Protein AF-0000000067923344 (afdb_homodimer)

Sequence (714 aa):
MVTLAVDYFRDLETPRLARLAPNLVAAAFPLMKLMPARYILDRAASNGELKPGSHIVETTSGTFGMAVALLAAARGYRLTLVTASTLIDAKYKARLERIGATVIALDDPRGDGNQPGRLERLQEILAKEPDGFWTRQYDSPGNWLAYARLAELFIRAMGKVDCLVGCIGTGGSLCGTASFLRTVFPHLTVFAVDTHCSILFGQPVGKRMLRGLGNSVLPKNVRHELVDEIHWVGAYPAYLSAHRLLREHGIFMGPTSGAAALVARWVAETLPDAQVAVIMPDEGHRHAETVYNDDWLATLPGWPCKEPSEPRTLTTIAPAAETQWTRFLWMRRSLDDVLKTQAATVVPSAIGAAENLMVTLAVDYFRDLETPRLARLAPNLVAAAFPLMKLMPARYILDRAASNGELKPGSHIVETTSGTFGMAVALLAAARGYRLTLVTASTLIDAKYKARLERIGATVIALDDPRGDGNQPGRLERLQEILAKEPDGFWTRQYDSPGNWLAYARLAELFIRAMGKVDCLVGCIGTGGSLCGTASFLRTVFPHLTVFAVDTHCSILFGQPVGKRMLRGLGNSVLPKNVRHELVDEIHWVGAYPAYLSAHRLLREHGIFMGPTSGAAALVARWVAETLPDAQVAVIMPDEGHRHAETVYNDDWLATLPGWPCKEPSEPRTLTTIAPAAETQWTRFLWMRRSLDDVLKTQAATVVPSAIGAAENL

Secondary structure (DSSP, 8-state):
-------HHHHHHSPEEEEEETTEEEEE-S-TTHHHHHHHHHHHHHTTSS-TT-EEEEE-SSHHHHHHHHHHHHHT-EEEEEEETTT--HHHHHHHHHHT-EEEEE--TTSS--HHHHHHHHHHHHHH-TT-EE--TTT-HHHHHTTHHHHHHHHHHHS--SEEEEE-SSSHHHHHHHHHHHHH-TT-EEEEEE-TT-GGGTPPP---SS-SS--SS--TT--GGG-SEEEEE-HHHHHHHHHHHHHHH---B-HHHHHHHHHHHHHHHH-TTS-EEEEE--BGGGGTTTTT-HHHHHTSTTPSPPPPSSPEEPSS-----TT-EEEEE-TT--HHHHHHHHHHHHS----------/-------HHHHHHSPEEEEEETTEEEEE-S-TTHHHHHHHHHHHHHTTSS-TT-EEEEE--SHHHHHHHHHHHHHT-EEEEEEETTT--HHHHHHHHHHT-EEEEE--TTSS--HHHHHHHHHHHHHH-TT-EE--TTT-HHHHHTTHHHHHHHHHHHS--SEEEEE-SSSHHHHHHHHHHHHH-TT-EEEEEE-TT-GGGTPPP---SS-SS--SS--TT--GGG-SEEEEE-HHHHHHHHHHHHHHH---B-HHHHHHHHHHHHHHHH-TTS-EEEEE--BGGGGTTTTT-HHHHHTSTTPSPPPPSSPEEPSS-----TT-EEEEE-TT--HHHHHHHHHHHHS----------

Radius of gyration: 28.17 Å; Cα contacts (8 Å, |Δi|>4): 1544; chains: 2; bounding box: 71×140×77 Å

pLDDT: mean 91.97, std 12.21, range [21.39, 98.94]

Nearest PDB structures (foldseek):
  5d86-assembly1_A-2  TM=8.889E-01  e=3.027E-25  Staphylococcus aureus subsp. aureus str. Newman
  5mms-assembly2_A  TM=8.776E-01  e=2.089E-21  Homo sapiens
  6ahi-assembly1_B  TM=8.866E-01  e=1.394E-20  Helicobacter pylori 26695
  5b1h-assembly2_B  TM=8.748E-01  e=6.520E-20  Lactiplantibacillus plantarum WCFS1
  5b1i-assembly4_H  TM=8.620E-01  e=5.855E-19  Lactiplantibacillus plantarum WCFS1

Structure (mmCIF, N/CA/C/O backbone):
data_AF-0000000067923344-model_v1
#
loop_
_entity.id
_entity.type
_entity.pdbx_description
1 polymer "Pyridoxal-5'-phosphate-dependent protein beta subunit"
#
loop_
_atom_site.group_PDB
_atom_site.id
_atom_site.type_symbol
_atom_site.label_atom_id
_atom_site.label_alt_id
_atom_site.label_comp_id
_atom_site.label_asym_id
_atom_site.label_entity_id
_atom_site.label_seq_id
_atom_site.pdbx_PDB_ins_code
_atom_site.Cartn_x
_atom_site.Cartn_y
_atom_site.Cartn_z
_atom_site.occupancy
_atom_site.B_iso_or_equiv
_atom_site.auth_seq_id
_atom_site.auth_comp_id
_atom_site.auth_asym_id
_atom_site.auth_atom_id
_atom_site.pdbx_PDB_model_num
ATOM 1 N N . MET A 1 1 ? 7.984 -2.975 29.391 1 39.62 1 MET A N 1
ATOM 2 C CA . MET A 1 1 ? 7.023 -2.4 28.453 1 39.62 1 MET A CA 1
ATOM 3 C C . MET A 1 1 ? 7.27 -2.916 27.047 1 39.62 1 MET A C 1
ATOM 5 O O . MET A 1 1 ? 8.398 -2.898 26.562 1 39.62 1 MET A O 1
ATOM 9 N N . VAL A 1 2 ? 6.598 -3.867 26.578 1 51.72 2 VAL A N 1
ATOM 10 C CA . VAL A 1 2 ? 6.828 -4.539 25.297 1 51.72 2 VAL A CA 1
ATOM 11 C C . VAL A 1 2 ? 6.934 -3.506 24.188 1 51.72 2 VAL A C 1
ATOM 13 O O . VAL A 1 2 ? 5.996 -2.736 23.953 1 51.72 2 VAL A O 1
ATOM 16 N N . THR A 1 3 ? 8.102 -3.068 23.781 1 74.88 3 THR A N 1
ATOM 17 C CA . THR A 1 3 ? 8.43 -2.016 22.812 1 74.88 3 THR A CA 1
ATOM 18 C C . THR A 1 3 ? 8.133 -2.471 21.391 1 74.88 3 THR A C 1
ATOM 20 O O . THR A 1 3 ? 8.531 -3.564 20.984 1 74.88 3 THR A O 1
ATOM 23 N N . LEU A 1 4 ? 7.152 -1.901 20.797 1 84.25 4 LEU A N 1
ATOM 24 C CA . LEU A 1 4 ? 6.863 -2.109 19.375 1 84.25 4 LEU A CA 1
ATOM 25 C C . LEU A 1 4 ? 8.078 -1.772 18.516 1 84.25 4 LEU A C 1
ATOM 27 O O . LEU A 1 4 ? 8.633 -0.68 18.625 1 84.25 4 LEU A O 1
ATOM 31 N N . ALA A 1 5 ? 8.586 -2.77 17.828 1 89.31 5 ALA A N 1
ATOM 32 C CA . ALA A 1 5 ? 9.75 -2.562 16.969 1 89.31 5 ALA A CA 1
ATOM 33 C C . ALA A 1 5 ? 9.422 -1.616 15.82 1 89.31 5 ALA A C 1
ATOM 35 O O . ALA A 1 5 ? 8.344 -1.709 15.219 1 89.31 5 ALA A O 1
ATOM 36 N N . VAL A 1 6 ? 10.281 -0.644 15.609 1 95.56 6 VAL A N 1
ATOM 37 C CA . VAL A 1 6 ? 10.141 0.268 14.477 1 95.56 6 VAL A CA 1
ATOM 38 C C . VAL A 1 6 ? 10.992 -0.221 13.305 1 95.56 6 VAL A C 1
ATOM 40 O O . VAL A 1 6 ? 12.203 0.038 13.258 1 95.56 6 VAL A O 1
ATOM 43 N N . ASP A 1 7 ? 10.406 -0.988 12.453 1 96.19 7 ASP A N 1
ATOM 44 C CA . ASP A 1 7 ? 11.031 -1.556 11.266 1 96.19 7 ASP A CA 1
ATOM 45 C C . ASP A 1 7 ? 10.102 -1.46 10.055 1 96.19 7 ASP A C 1
ATOM 47 O O . ASP A 1 7 ? 9.336 -2.387 9.781 1 96.19 7 ASP A O 1
ATOM 51 N N . TYR A 1 8 ? 10.25 -0.404 9.336 1 97.56 8 TYR A N 1
ATOM 52 C CA . TYR A 1 8 ? 9.367 -0.083 8.219 1 97.56 8 TYR A CA 1
ATOM 53 C C . TYR A 1 8 ? 9.336 -1.226 7.207 1 97.56 8 TYR A C 1
ATOM 55 O O . TYR A 1 8 ? 8.266 -1.587 6.711 1 97.56 8 TYR A O 1
ATOM 63 N N . PHE A 1 9 ? 10.43 -1.771 6.871 1 97.5 9 PHE A N 1
ATOM 64 C CA . PHE A 1 9 ? 10.516 -2.768 5.809 1 97.5 9 PHE A CA 1
ATOM 65 C C . PHE A 1 9 ? 9.969 -4.109 6.285 1 97.5 9 PHE A C 1
ATOM 67 O O . PHE A 1 9 ? 9.391 -4.863 5.504 1 97.5 9 PHE A O 1
ATOM 74 N N . ARG A 1 10 ? 10.156 -4.398 7.562 1 95.62 10 ARG A N 1
ATOM 75 C CA . ARG A 1 10 ? 9.5 -5.582 8.094 1 95.62 10 ARG A CA 1
ATOM 76 C C . ARG A 1 10 ? 7.98 -5.465 7.988 1 95.62 10 ARG A C 1
ATOM 78 O O . ARG A 1 10 ? 7.301 -6.43 7.645 1 95.62 10 ARG A O 1
ATOM 85 N N . ASP A 1 11 ? 7.492 -4.281 8.297 1 95.44 11 ASP A N 1
ATOM 86 C CA . ASP A 1 11 ? 6.059 -4.043 8.172 1 95.44 11 ASP A CA 1
ATOM 87 C C . ASP A 1 11 ? 5.609 -4.141 6.711 1 95.44 11 ASP A C 1
ATOM 89 O O . ASP A 1 11 ? 4.555 -4.703 6.418 1 95.44 11 ASP A O 1
ATOM 93 N N . LEU A 1 12 ? 6.43 -3.646 5.836 1 96.19 12 LEU A N 1
ATOM 94 C CA . LEU A 1 12 ? 6.09 -3.592 4.418 1 96.19 12 LEU A CA 1
ATOM 95 C C . LEU A 1 12 ? 6.113 -4.988 3.799 1 96.19 12 LEU A C 1
ATOM 97 O O . LEU A 1 12 ? 5.324 -5.285 2.9 1 96.19 12 LEU A O 1
ATOM 101 N N . GLU A 1 13 ? 7.012 -5.824 4.254 1 96.75 13 GLU A N 1
ATOM 102 C CA . GLU A 1 13 ? 7.121 -7.16 3.674 1 96.75 13 GLU A CA 1
ATOM 103 C C . GLU A 1 13 ? 6.066 -8.102 4.246 1 96.75 13 GLU A C 1
ATOM 105 O O . GLU A 1 13 ? 5.836 -9.188 3.713 1 96.75 13 GLU A O 1
ATOM 110 N N . THR A 1 14 ? 5.414 -7.73 5.352 1 96.62 14 THR A N 1
ATOM 111 C CA . THR A 1 14 ? 4.379 -8.555 5.969 1 96.62 14 THR A CA 1
ATOM 112 C C . THR A 1 14 ? 3.057 -8.414 5.223 1 96.62 14 THR A C 1
ATOM 114 O O . THR A 1 14 ? 2.529 -7.312 5.082 1 96.62 14 THR A O 1
ATOM 117 N N . PRO A 1 15 ? 2.525 -9.539 4.711 1 97.94 15 PRO A N 1
ATOM 118 C CA . PRO A 1 15 ? 1.244 -9.453 4.004 1 97.94 15 PRO A CA 1
ATOM 119 C C . PRO A 1 15 ? 0.075 -9.148 4.938 1 97.94 15 PRO A C 1
ATOM 121 O O . PRO A 1 15 ? 0.148 -9.438 6.137 1 97.94 15 PRO A O 1
ATOM 124 N N . ARG A 1 16 ? -0.953 -8.523 4.422 1 97.94 16 ARG A N 1
ATOM 125 C CA . ARG A 1 16 ? -2.229 -8.367 5.113 1 97.94 16 ARG A CA 1
ATOM 126 C C . ARG A 1 16 ? -3.098 -9.609 4.941 1 97.94 16 ARG A C 1
ATOM 128 O O . ARG A 1 16 ? -3.361 -10.039 3.814 1 97.94 16 ARG A O 1
ATOM 135 N N . LEU A 1 17 ? -3.551 -10.156 6.051 1 98.31 17 LEU A N 1
ATOM 136 C CA . LEU A 1 17 ? -4.332 -11.391 5.984 1 98.31 17 LEU A CA 1
ATOM 137 C C . LEU A 1 17 ? -5.82 -11.078 5.832 1 98.31 17 LEU A C 1
ATOM 139 O O . LEU A 1 17 ? -6.336 -10.164 6.484 1 98.31 17 LEU A O 1
ATOM 143 N N . ALA A 1 18 ? -6.473 -11.789 4.957 1 98.38 18 ALA A N 1
ATOM 144 C CA . ALA A 1 18 ? -7.895 -11.586 4.695 1 98.38 18 ALA A CA 1
ATOM 145 C C . ALA A 1 18 ? -8.641 -12.914 4.676 1 98.38 18 ALA A C 1
ATOM 147 O O . ALA A 1 18 ? -8.156 -13.898 4.121 1 98.38 18 ALA A O 1
ATOM 148 N N . ARG A 1 19 ? -9.734 -12.914 5.289 1 97.81 19 ARG A N 1
ATOM 149 C CA . ARG A 1 19 ? -10.633 -14.055 5.168 1 97.81 19 ARG A CA 1
ATOM 150 C C . ARG A 1 19 ? -11.617 -13.859 4.016 1 97.81 19 ARG A C 1
ATOM 152 O O . ARG A 1 19 ? -12.484 -12.984 4.078 1 97.81 19 ARG A O 1
ATOM 159 N N . LEU A 1 20 ? -11.492 -14.641 2.979 1 98 20 LEU A N 1
ATOM 160 C CA . LEU A 1 20 ? -12.328 -14.492 1.789 1 98 20 LEU A CA 1
ATOM 161 C C . LEU A 1 20 ? -13.555 -15.391 1.87 1 98 20 LEU A C 1
ATOM 163 O O . LEU A 1 20 ? -14.555 -15.148 1.188 1 98 20 LEU A O 1
ATOM 167 N N . ALA A 1 21 ? -13.484 -16.438 2.586 1 98 21 ALA A N 1
ATOM 168 C CA . ALA A 1 21 ? -14.531 -17.406 2.918 1 98 21 ALA A CA 1
ATOM 169 C C . ALA A 1 21 ? -14.234 -18.094 4.25 1 98 21 ALA A C 1
ATOM 171 O O . ALA A 1 21 ? -13.148 -17.938 4.809 1 98 21 ALA A O 1
ATOM 172 N N . PRO A 1 22 ? -15.203 -18.781 4.867 1 97.12 22 PRO A N 1
ATOM 173 C CA . PRO A 1 22 ? -14.961 -19.422 6.168 1 97.12 22 PRO A CA 1
ATOM 174 C C . PRO A 1 22 ? -13.727 -20.312 6.172 1 97.12 22 PRO A C 1
ATOM 176 O O . PRO A 1 22 ? -13.039 -20.422 7.195 1 97.12 22 PRO A O 1
ATOM 179 N N . ASN A 1 23 ? -13.406 -20.875 5.035 1 98.44 23 ASN A N 1
ATOM 180 C CA . ASN A 1 23 ? -12.273 -21.797 4.996 1 98.44 23 ASN A CA 1
ATOM 181 C C . ASN A 1 23 ? -11.18 -21.312 4.059 1 98.44 23 ASN A C 1
ATOM 183 O O . ASN A 1 23 ? -10.398 -22.109 3.537 1 98.44 23 ASN A O 1
ATOM 187 N N . LEU A 1 24 ? -11.148 -20 3.766 1 98.75 24 LEU A N 1
ATOM 188 C CA . LEU A 1 24 ? -10.18 -19.453 2.816 1 98.75 24 LEU A CA 1
ATOM 189 C C . LEU A 1 24 ? -9.539 -18.188 3.365 1 98.75 24 LEU A C 1
ATOM 191 O O . LEU A 1 24 ? -10.219 -17.188 3.58 1 98.75 24 LEU A O 1
ATOM 195 N N . VAL A 1 25 ? -8.227 -18.25 3.584 1 98.75 25 VAL A N 1
ATOM 196 C CA . VAL A 1 25 ? -7.473 -17.109 4.082 1 98.75 25 VAL A CA 1
ATOM 197 C C . VAL A 1 25 ? -6.422 -16.688 3.055 1 98.75 25 VAL A C 1
ATOM 199 O O . VAL A 1 25 ? -5.719 -17.547 2.5 1 98.75 25 VAL A O 1
ATOM 202 N N . ALA A 1 26 ? -6.367 -15.43 2.82 1 98.81 26 ALA A N 1
ATOM 203 C CA . ALA A 1 26 ? -5.43 -14.875 1.846 1 98.81 26 ALA A CA 1
ATOM 204 C C . ALA A 1 26 ? -4.324 -14.086 2.537 1 98.81 26 ALA A C 1
ATOM 206 O O . ALA A 1 26 ? -4.57 -13.406 3.539 1 98.81 26 ALA A O 1
ATOM 207 N N . ALA A 1 27 ? -3.127 -14.25 2.053 1 98.81 27 ALA A N 1
ATOM 208 C CA . ALA A 1 27 ? -2.029 -13.336 2.352 1 98.81 27 ALA A CA 1
ATOM 209 C C . ALA A 1 27 ? -1.83 -12.328 1.22 1 98.81 27 ALA A C 1
ATOM 211 O O . ALA A 1 27 ? -1.234 -12.656 0.19 1 98.81 27 ALA A O 1
ATOM 212 N N . ALA A 1 28 ? -2.301 -11.094 1.423 1 98.56 28 ALA A N 1
ATOM 213 C CA . ALA A 1 28 ? -2.242 -10.039 0.41 1 98.56 28 ALA A CA 1
ATOM 214 C C . ALA A 1 28 ? -0.994 -9.18 0.585 1 98.56 28 ALA A C 1
ATOM 216 O O . ALA A 1 28 ? -0.925 -8.359 1.501 1 98.56 28 ALA A O 1
ATOM 217 N N . PHE A 1 29 ? -0.073 -9.312 -0.371 1 97.94 29 PHE A N 1
ATOM 218 C CA . PHE A 1 29 ? 1.203 -8.609 -0.265 1 97.94 29 PHE A CA 1
ATOM 219 C C . PHE A 1 29 ? 1.127 -7.242 -0.923 1 97.94 29 PHE A C 1
ATOM 221 O O . PHE A 1 29 ? 0.572 -7.102 -2.016 1 97.94 29 PHE A O 1
ATOM 228 N N . PRO A 1 30 ? 1.703 -6.27 -0.26 1 95.25 30 PRO A N 1
ATOM 229 C CA . PRO A 1 30 ? 1.95 -5.027 -0.999 1 95.25 30 PRO A CA 1
ATOM 230 C C . PRO A 1 30 ? 3.129 -5.141 -1.962 1 95.25 30 PRO A C 1
ATOM 232 O O . PRO A 1 30 ? 3.07 -4.617 -3.078 1 95.25 30 PRO A O 1
ATOM 235 N N . LEU A 1 31 ? 4.176 -5.828 -1.525 1 95.12 31 LEU A N 1
ATOM 236 C CA . LEU A 1 31 ? 5.398 -6.078 -2.281 1 95.12 31 LEU A CA 1
ATOM 237 C C . LEU A 1 31 ? 6.039 -7.395 -1.857 1 95.12 31 LEU A C 1
ATOM 239 O O . LEU A 1 31 ? 6.988 -7.398 -1.069 1 95.12 31 LEU A O 1
ATOM 243 N N . MET A 1 32 ? 5.609 -8.422 -2.404 1 96.56 32 MET A N 1
ATOM 244 C CA . MET A 1 32 ? 5.98 -9.75 -1.935 1 96.56 32 MET A CA 1
ATOM 245 C C . MET A 1 32 ? 7.484 -9.969 -2.061 1 96.56 32 MET A C 1
ATOM 247 O O . MET A 1 32 ? 8.102 -10.586 -1.192 1 96.56 32 MET A O 1
ATOM 251 N N . LYS A 1 33 ? 8.062 -9.406 -3.137 1 95.94 33 LYS A N 1
ATOM 252 C CA . LYS A 1 33 ? 9.469 -9.711 -3.424 1 95.94 33 LYS A CA 1
ATOM 253 C C . LYS A 1 33 ? 10.391 -9.008 -2.436 1 95.94 33 LYS A C 1
ATOM 255 O O . LYS A 1 33 ? 11.602 -9.258 -2.424 1 95.94 33 LYS A O 1
ATOM 260 N N . LEU A 1 34 ? 9.836 -8.211 -1.615 1 97.25 34 LEU A N 1
ATOM 261 C CA . LEU A 1 34 ? 10.648 -7.617 -0.562 1 97.25 34 LEU A CA 1
ATOM 262 C C . LEU A 1 34 ? 11.117 -8.68 0.426 1 97.25 34 LEU A C 1
ATOM 264 O O . LEU A 1 34 ? 12.219 -8.578 0.976 1 97.25 34 LEU A O 1
ATOM 268 N N . MET A 1 35 ? 10.336 -9.734 0.627 1 97.12 35 MET A N 1
ATOM 269 C CA . MET A 1 35 ? 10.68 -10.789 1.576 1 97.12 35 MET A CA 1
ATOM 270 C C . MET A 1 35 ? 11.977 -11.484 1.172 1 97.12 35 MET A C 1
ATOM 272 O O . MET A 1 35 ? 12.945 -11.484 1.931 1 97.12 35 MET A O 1
ATOM 276 N N . PRO A 1 36 ? 12.047 -11.969 -0.067 1 96.5 36 PRO A N 1
ATOM 277 C CA . PRO A 1 36 ? 13.312 -12.594 -0.451 1 96.5 36 PRO A CA 1
ATOM 278 C C . PRO A 1 36 ? 14.438 -11.586 -0.619 1 96.5 36 PRO A C 1
ATOM 280 O O . PRO A 1 36 ? 15.602 -11.891 -0.315 1 96.5 36 PRO A O 1
ATOM 283 N N . ALA A 1 37 ? 14.188 -10.375 -1.118 1 96.81 37 ALA A N 1
ATOM 284 C CA . ALA A 1 37 ? 15.227 -9.359 -1.269 1 96.81 37 ALA A CA 1
ATOM 285 C C . ALA A 1 37 ? 15.883 -9.047 0.072 1 96.81 37 ALA A C 1
ATOM 287 O O . ALA A 1 37 ? 17.109 -9.047 0.184 1 96.81 37 ALA A O 1
ATOM 288 N N . ARG A 1 38 ? 15.055 -8.766 1.067 1 97.38 38 ARG A N 1
ATOM 289 C CA . ARG A 1 38 ? 15.562 -8.43 2.391 1 97.38 38 ARG A CA 1
ATOM 290 C C . ARG A 1 38 ? 16.312 -9.602 3.006 1 97.38 38 ARG A C 1
ATOM 292 O O . ARG A 1 38 ? 17.375 -9.422 3.596 1 97.38 38 ARG A O 1
ATOM 299 N N . TYR A 1 39 ? 15.781 -10.828 2.893 1 97.62 39 TYR A N 1
ATOM 300 C CA . TYR A 1 39 ? 16.422 -12.023 3.432 1 97.62 39 TYR A CA 1
ATOM 301 C C . TYR A 1 39 ? 17.797 -12.242 2.811 1 97.62 39 TYR A C 1
ATOM 303 O O . TYR A 1 39 ? 18.766 -12.492 3.521 1 97.62 39 TYR A O 1
ATOM 311 N N . ILE A 1 40 ? 17.844 -12.141 1.518 1 96.5 40 ILE A N 1
ATOM 312 C CA . ILE A 1 40 ? 19.078 -12.359 0.786 1 96.5 40 ILE A CA 1
ATOM 313 C C . ILE A 1 40 ? 20.125 -11.32 1.211 1 96.5 40 ILE A C 1
ATOM 315 O O . ILE A 1 40 ? 21.266 -11.664 1.508 1 96.5 40 ILE A O 1
ATOM 319 N N . LEU A 1 41 ? 19.734 -10.047 1.261 1 96.62 41 LEU A N 1
ATOM 320 C CA . LEU A 1 41 ? 20.672 -8.984 1.619 1 96.62 41 LEU A CA 1
ATOM 321 C C . LEU A 1 41 ? 21.109 -9.109 3.074 1 96.62 41 LEU A C 1
ATOM 323 O O . LEU A 1 41 ? 22.281 -8.906 3.395 1 96.62 41 LEU A O 1
ATOM 327 N N . ASP A 1 42 ? 20.156 -9.453 3.982 1 96.94 42 ASP A N 1
ATOM 328 C CA . ASP A 1 42 ? 20.484 -9.625 5.395 1 96.94 42 ASP A CA 1
ATOM 329 C C . ASP A 1 42 ? 21.5 -10.75 5.586 1 96.94 42 ASP A C 1
ATOM 331 O O . ASP A 1 42 ? 22.453 -10.609 6.348 1 96.94 42 ASP A O 1
ATOM 335 N N . ARG A 1 43 ? 21.281 -11.844 4.906 1 95.94 43 ARG A N 1
ATOM 336 C CA . ARG A 1 43 ? 22.203 -12.977 5.004 1 95.94 43 ARG A CA 1
ATOM 337 C C . ARG A 1 43 ? 23.578 -12.617 4.445 1 95.94 43 ARG A C 1
ATOM 339 O O . ARG A 1 43 ? 24.594 -12.953 5.043 1 95.94 43 ARG A O 1
ATOM 346 N N . ALA A 1 44 ? 23.578 -11.984 3.318 1 95.62 44 ALA A N 1
ATOM 347 C CA . ALA A 1 44 ? 24.828 -11.578 2.695 1 95.62 44 ALA A CA 1
ATOM 348 C C . ALA A 1 44 ? 25.609 -10.617 3.59 1 95.62 44 ALA A C 1
ATOM 350 O O . ALA A 1 44 ? 26.828 -10.695 3.682 1 95.62 44 ALA A O 1
ATOM 351 N N . ALA A 1 45 ? 24.906 -9.695 4.215 1 95.75 45 ALA A N 1
ATOM 352 C CA . ALA A 1 45 ? 25.547 -8.758 5.137 1 95.75 45 ALA A CA 1
ATOM 353 C C . ALA A 1 45 ? 26.109 -9.484 6.355 1 95.75 45 ALA A C 1
ATOM 355 O O . ALA A 1 45 ? 27.219 -9.211 6.793 1 95.75 45 ALA A O 1
ATOM 356 N N . SER A 1 46 ? 25.344 -10.383 6.871 1 96.06 46 SER A N 1
ATOM 357 C CA . SER A 1 46 ? 25.719 -11.109 8.078 1 96.06 46 SER A CA 1
ATOM 358 C C . SER A 1 46 ? 26.938 -12 7.82 1 96.06 46 SER A C 1
ATOM 360 O O . SER A 1 46 ? 27.766 -12.203 8.719 1 96.06 46 SER A O 1
ATOM 362 N N . ASN A 1 47 ? 27.078 -12.484 6.629 1 94.5 47 ASN A N 1
ATOM 363 C CA . ASN A 1 47 ? 28.188 -13.391 6.328 1 94.5 47 ASN A CA 1
ATOM 364 C C . ASN A 1 47 ? 29.359 -12.648 5.703 1 94.5 47 ASN A C 1
ATOM 366 O O . ASN A 1 47 ? 30.344 -13.273 5.297 1 94.5 47 ASN A O 1
ATOM 370 N N . GLY A 1 48 ? 29.188 -11.359 5.5 1 93.12 48 GLY A N 1
ATOM 371 C CA . GLY A 1 48 ? 30.297 -10.523 5.074 1 93.12 48 GLY A CA 1
ATOM 372 C C . GLY A 1 48 ? 30.406 -10.391 3.568 1 93.12 48 GLY A C 1
ATOM 373 O O . GLY A 1 48 ? 31.297 -9.711 3.061 1 93.12 48 GLY A O 1
ATOM 374 N N . GLU A 1 49 ? 29.484 -10.977 2.848 1 93.19 49 GLU A N 1
ATOM 375 C CA . GLU A 1 49 ? 29.484 -10.891 1.391 1 93.19 49 GLU A CA 1
ATOM 376 C C . GLU A 1 49 ? 29.047 -9.508 0.915 1 93.19 49 GLU A C 1
ATOM 378 O O . GLU A 1 49 ? 29.453 -9.062 -0.162 1 93.19 49 GLU A O 1
ATOM 383 N N . LEU A 1 50 ? 28.25 -8.875 1.724 1 94.88 50 LEU A N 1
ATOM 384 C CA . LEU A 1 50 ? 27.766 -7.531 1.432 1 94.88 50 LEU A CA 1
ATOM 385 C C . LEU A 1 50 ? 28.266 -6.531 2.469 1 94.88 50 LEU A C 1
ATOM 387 O O . LEU A 1 50 ? 27.844 -6.578 3.631 1 94.88 50 LEU A O 1
ATOM 391 N N . LYS A 1 51 ? 29.094 -5.66 2.037 1 94.44 51 LYS A N 1
ATOM 392 C CA . LYS A 1 51 ? 29.672 -4.656 2.918 1 94.44 51 LYS A CA 1
ATOM 393 C C . LYS A 1 51 ? 28.953 -3.322 2.795 1 94.44 51 LYS A C 1
ATOM 395 O O . LYS A 1 51 ? 28.203 -3.102 1.835 1 94.44 51 LYS A O 1
ATOM 400 N N . PRO A 1 52 ? 29.141 -2.473 3.814 1 93.31 52 PRO A N 1
ATOM 401 C CA . PRO A 1 52 ? 28.562 -1.137 3.691 1 93.31 52 PRO A CA 1
ATOM 402 C C . PRO A 1 52 ? 29.016 -0.409 2.428 1 93.31 52 PRO A C 1
ATOM 404 O O . PRO A 1 52 ? 30.188 -0.437 2.082 1 93.31 52 PRO A O 1
ATOM 407 N N . GLY A 1 53 ? 28.016 0.112 1.75 1 93.31 53 GLY A N 1
ATOM 408 C CA . GLY A 1 53 ? 28.328 0.881 0.556 1 93.31 53 GLY A CA 1
ATOM 409 C C . GLY A 1 53 ? 28.562 0.014 -0.667 1 93.31 53 GLY A C 1
ATOM 410 O O . GLY A 1 53 ? 28.812 0.528 -1.76 1 93.31 53 GLY A O 1
ATOM 411 N N . SER A 1 54 ? 28.422 -1.273 -0.534 1 94.44 54 SER A N 1
ATOM 412 C CA . SER A 1 54 ? 28.672 -2.209 -1.626 1 94.44 54 SER A CA 1
ATOM 413 C C . SER A 1 54 ? 27.766 -1.929 -2.812 1 94.44 54 SER A C 1
ATOM 415 O O . SER A 1 54 ? 26.781 -1.194 -2.686 1 94.44 54 SER A O 1
ATOM 417 N N . HIS A 1 55 ? 28.219 -2.494 -3.92 1 96.56 55 HIS A N 1
ATOM 418 C CA . HIS A 1 55 ? 27.469 -2.395 -5.168 1 96.56 55 HIS A CA 1
ATOM 419 C C . HIS A 1 55 ? 26.672 -3.664 -5.438 1 96.56 55 HIS A C 1
ATOM 421 O O . HIS A 1 55 ? 27.25 -4.738 -5.625 1 96.56 55 HIS A O 1
ATOM 427 N N . ILE A 1 56 ? 25.375 -3.525 -5.363 1 96.88 56 ILE A N 1
ATOM 428 C CA . ILE A 1 56 ? 24.484 -4.637 -5.68 1 96.88 56 ILE A CA 1
ATOM 429 C C . ILE A 1 56 ? 24.156 -4.629 -7.176 1 96.88 56 ILE A C 1
ATOM 431 O O . ILE A 1 56 ? 23.891 -3.574 -7.754 1 96.88 56 ILE A O 1
ATOM 435 N N . VAL A 1 57 ? 24.234 -5.781 -7.805 1 95.81 57 VAL A N 1
ATOM 436 C CA . VAL A 1 57 ? 23.906 -5.922 -9.219 1 95.81 57 VAL A CA 1
ATOM 437 C C . VAL A 1 57 ? 22.906 -7.066 -9.406 1 95.81 57 VAL A C 1
ATOM 439 O O . VAL A 1 57 ? 23.016 -8.102 -8.742 1 95.81 57 VAL A O 1
ATOM 442 N N . GLU A 1 58 ? 21.953 -6.902 -10.18 1 92.81 58 GLU A N 1
ATOM 443 C CA . GLU A 1 58 ? 20.938 -7.922 -10.43 1 92.81 58 GLU A CA 1
ATOM 444 C C . GLU A 1 58 ? 20.375 -7.809 -11.844 1 92.81 58 GLU A C 1
ATOM 446 O O . GLU A 1 58 ? 20.438 -6.742 -12.461 1 92.81 58 GLU A O 1
ATOM 451 N N . THR A 1 59 ? 19.969 -8.961 -12.406 1 86.94 59 THR A N 1
ATOM 452 C CA . THR A 1 59 ? 19.203 -8.984 -13.641 1 86.94 59 THR A CA 1
ATOM 453 C C . THR A 1 59 ? 17.719 -9.109 -13.352 1 86.94 59 THR A C 1
ATOM 455 O O . THR A 1 59 ? 17.266 -10.117 -12.797 1 86.94 59 THR A O 1
ATOM 458 N N . THR A 1 60 ? 16.969 -8.109 -13.469 1 73.38 60 THR A N 1
ATOM 459 C CA . THR A 1 60 ? 15.555 -8.203 -13.164 1 73.38 60 THR A CA 1
ATOM 460 C C . THR A 1 60 ? 14.773 -7.086 -13.852 1 73.38 60 THR A C 1
ATOM 462 O O . THR A 1 60 ? 15.336 -6.035 -14.164 1 73.38 60 THR A O 1
ATOM 465 N N . SER A 1 61 ? 13.586 -7.441 -14.117 1 65.44 61 SER A N 1
ATOM 466 C CA . SER A 1 61 ? 12.734 -6.414 -14.711 1 65.44 61 SER A CA 1
ATOM 467 C C . SER A 1 61 ? 11.438 -6.254 -13.922 1 65.44 61 SER A C 1
ATOM 469 O O . SER A 1 61 ? 10.477 -5.664 -14.422 1 65.44 61 SER A O 1
ATOM 471 N N . GLY A 1 62 ? 11.43 -6.738 -12.719 1 80.75 62 GLY A N 1
ATOM 472 C CA . GLY A 1 62 ? 10.125 -6.695 -12.086 1 80.75 62 GLY A CA 1
ATOM 473 C C . GLY A 1 62 ? 10.172 -6.234 -10.641 1 80.75 62 GLY A C 1
ATOM 474 O O . GLY A 1 62 ? 10.93 -5.32 -10.297 1 80.75 62 GLY A O 1
ATOM 475 N N . THR A 1 63 ? 9.305 -6.805 -9.875 1 87.75 63 THR A N 1
ATOM 476 C CA . THR A 1 63 ? 9.062 -6.34 -8.508 1 87.75 63 THR A CA 1
ATOM 477 C C . THR A 1 63 ? 10.266 -6.645 -7.613 1 87.75 63 THR A C 1
ATOM 479 O O . THR A 1 63 ? 10.484 -5.961 -6.609 1 87.75 63 THR A O 1
ATOM 482 N N . PHE A 1 64 ? 11.031 -7.621 -8.016 1 92.06 64 PHE A N 1
ATOM 483 C CA . PHE A 1 64 ? 12.234 -7.879 -7.242 1 92.06 64 PHE A CA 1
ATOM 484 C C . PHE A 1 64 ? 13.203 -6.707 -7.34 1 92.06 64 PHE A C 1
ATOM 486 O O . PHE A 1 64 ? 13.805 -6.305 -6.34 1 92.06 64 PHE A O 1
ATOM 493 N N . GLY A 1 65 ? 13.352 -6.199 -8.562 1 93.19 65 GLY A N 1
ATOM 494 C CA . GLY A 1 65 ? 14.172 -5.016 -8.75 1 93.19 65 GLY A CA 1
ATOM 495 C C . GLY A 1 65 ? 13.742 -3.842 -7.891 1 93.19 65 GLY A C 1
ATOM 496 O O . GLY A 1 65 ? 14.578 -3.145 -7.312 1 93.19 65 GLY A O 1
ATOM 497 N N . MET A 1 66 ? 12.469 -3.641 -7.801 1 94 66 MET A N 1
ATOM 498 C CA . MET A 1 66 ? 11.938 -2.568 -6.969 1 94 66 MET A CA 1
ATOM 499 C C . MET A 1 66 ? 12.266 -2.803 -5.5 1 94 66 MET A C 1
ATOM 501 O O . MET A 1 66 ? 12.695 -1.881 -4.801 1 94 66 MET A O 1
ATOM 505 N N . ALA A 1 67 ? 12.094 -4.016 -5.062 1 96.69 67 ALA A N 1
ATOM 506 C CA . ALA A 1 67 ? 12.383 -4.355 -3.674 1 96.69 67 ALA A CA 1
ATOM 507 C C . ALA A 1 67 ? 13.844 -4.062 -3.336 1 96.69 67 ALA A C 1
ATOM 509 O O . ALA A 1 67 ? 14.141 -3.447 -2.309 1 96.69 67 ALA A O 1
ATOM 510 N N . VAL A 1 68 ? 14.727 -4.453 -4.207 1 96.94 68 VAL A N 1
ATOM 511 C CA . VAL A 1 68 ? 16.156 -4.242 -3.967 1 96.94 68 VAL A CA 1
ATOM 512 C C . VAL A 1 68 ? 16.469 -2.75 -4.012 1 96.94 68 VAL A C 1
ATOM 514 O O . VAL A 1 68 ? 17.297 -2.26 -3.238 1 96.94 68 VAL A O 1
ATOM 517 N N . ALA A 1 69 ? 15.836 -2.049 -4.91 1 97 69 ALA A N 1
ATOM 518 C CA . ALA A 1 69 ? 16.062 -0.611 -5.031 1 97 69 ALA A CA 1
ATOM 519 C C . ALA A 1 69 ? 15.688 0.114 -3.744 1 97 69 ALA A C 1
ATOM 521 O O . ALA A 1 69 ? 16.422 0.981 -3.271 1 97 69 ALA A O 1
ATOM 522 N N . LEU A 1 70 ? 14.57 -0.217 -3.188 1 97.56 70 LEU A N 1
ATOM 523 C CA . LEU A 1 70 ? 14.117 0.411 -1.95 1 97.56 70 LEU A CA 1
ATOM 524 C C . LEU A 1 70 ? 15.094 0.123 -0.81 1 97.56 70 LEU A C 1
ATOM 526 O O . LEU A 1 70 ? 15.445 1.024 -0.047 1 97.56 70 LEU A O 1
ATOM 530 N N . LEU A 1 71 ? 15.516 -1.12 -0.701 1 97.69 71 LEU A N 1
ATOM 531 C CA . LEU A 1 71 ? 16.438 -1.515 0.356 1 97.69 71 LEU A CA 1
ATOM 532 C C . LEU A 1 71 ? 17.797 -0.848 0.167 1 97.69 71 LEU A C 1
ATOM 534 O O . LEU A 1 71 ? 18.422 -0.419 1.139 1 97.69 71 LEU A O 1
ATOM 538 N N . ALA A 1 72 ? 18.266 -0.808 -1.102 1 97.31 72 ALA A N 1
ATOM 539 C CA . ALA A 1 72 ? 19.547 -0.164 -1.389 1 97.31 72 ALA A CA 1
ATOM 540 C C . ALA A 1 72 ? 19.516 1.307 -0.982 1 97.31 72 ALA A C 1
ATOM 542 O O . ALA A 1 72 ? 20.469 1.807 -0.379 1 97.31 72 ALA A O 1
ATOM 543 N N . ALA A 1 73 ? 18.453 1.977 -1.295 1 96 73 ALA A N 1
ATOM 544 C CA . ALA A 1 73 ? 18.297 3.377 -0.917 1 96 73 ALA A CA 1
ATOM 545 C C . ALA A 1 73 ? 18.328 3.545 0.599 1 96 73 ALA A C 1
ATOM 547 O O . ALA A 1 73 ? 19.047 4.387 1.122 1 96 73 ALA A O 1
ATOM 548 N N . ALA A 1 74 ? 17.609 2.746 1.294 1 96.81 74 ALA A N 1
ATOM 549 C CA . ALA A 1 74 ? 17.453 2.861 2.74 1 96.81 74 ALA A CA 1
ATOM 550 C C . ALA A 1 74 ? 18.75 2.521 3.463 1 96.81 74 ALA A C 1
ATOM 552 O O . ALA A 1 74 ? 19.031 3.049 4.547 1 96.81 74 ALA A O 1
ATOM 553 N N . ARG A 1 75 ? 19.578 1.63 2.844 1 96.56 75 ARG A N 1
ATOM 554 C CA . ARG A 1 75 ? 20.719 1.081 3.557 1 96.56 75 ARG A CA 1
ATOM 555 C C . ARG A 1 75 ? 22.031 1.626 2.992 1 96.56 75 ARG A C 1
ATOM 557 O O . ARG A 1 75 ? 23.109 1.252 3.447 1 96.56 75 ARG A O 1
ATOM 564 N N . GLY A 1 76 ? 21.953 2.463 1.973 1 95.81 76 GLY A N 1
ATOM 565 C CA . GLY A 1 76 ? 23.125 3.143 1.446 1 95.81 76 GLY A CA 1
ATOM 566 C C . GLY A 1 76 ? 23.938 2.283 0.5 1 95.81 76 GLY A C 1
ATOM 567 O O . GLY A 1 76 ? 25.172 2.365 0.482 1 95.81 76 GLY A O 1
ATOM 568 N N . TYR A 1 77 ? 23.359 1.31 -0.213 1 96.69 77 TYR A N 1
ATOM 569 C CA . TYR A 1 77 ? 24.031 0.517 -1.235 1 96.69 77 TYR A CA 1
ATOM 570 C C . TYR A 1 77 ? 23.906 1.181 -2.604 1 96.69 77 TYR A C 1
ATOM 572 O O . TYR A 1 77 ? 22.984 1.96 -2.846 1 96.69 77 TYR A O 1
ATOM 580 N N . ARG A 1 78 ? 24.891 0.923 -3.396 1 96.44 78 ARG A N 1
ATOM 581 C CA . ARG A 1 78 ? 24.734 1.203 -4.82 1 96.44 78 ARG A CA 1
ATOM 582 C C . ARG A 1 78 ? 24 0.06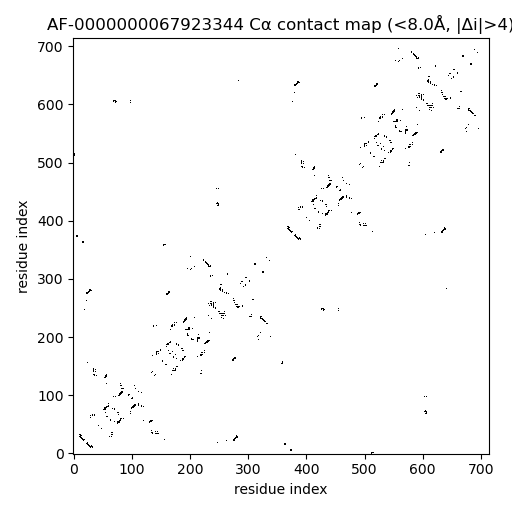6 -5.523 1 96.44 78 ARG A C 1
ATOM 584 O O . ARG A 1 78 ? 24.172 -1.102 -5.164 1 96.44 78 ARG A O 1
ATOM 591 N N . LEU A 1 79 ? 23.172 0.357 -6.535 1 97 79 LEU A N 1
ATOM 592 C CA . LEU A 1 79 ? 22.406 -0.674 -7.219 1 97 79 LEU A CA 1
ATOM 593 C C . LEU A 1 79 ? 22.438 -0.47 -8.734 1 97 79 LEU A C 1
ATOM 595 O O . LEU A 1 79 ? 22.188 0.635 -9.219 1 97 79 LEU A O 1
ATOM 599 N N . THR A 1 80 ? 22.812 -1.489 -9.414 1 97 80 THR A N 1
ATOM 600 C CA . THR A 1 80 ? 22.672 -1.554 -10.867 1 97 80 THR A CA 1
ATOM 601 C C . THR A 1 80 ? 21.75 -2.701 -11.273 1 97 80 THR A C 1
ATOM 603 O O . THR A 1 80 ? 21.969 -3.848 -10.867 1 97 80 THR A O 1
ATOM 606 N N . LEU A 1 81 ? 20.766 -2.377 -11.977 1 96 81 LEU A N 1
ATOM 607 C CA . LEU A 1 81 ? 19.844 -3.361 -12.539 1 96 81 LEU A CA 1
ATOM 608 C C . LEU A 1 81 ? 20.047 -3.5 -14.039 1 96 81 LEU A C 1
ATOM 610 O O . LEU A 1 81 ? 19.984 -2.51 -14.773 1 96 81 LEU A O 1
ATOM 614 N N . VAL A 1 82 ? 20.281 -4.699 -14.461 1 94.69 82 VAL A N 1
ATOM 615 C CA . VAL A 1 82 ? 20.422 -4.992 -15.883 1 94.69 82 VAL A CA 1
ATOM 616 C C . VAL A 1 82 ? 19.156 -5.648 -16.406 1 94.69 82 VAL A C 1
ATOM 618 O O . VAL A 1 82 ? 18.719 -6.68 -15.891 1 94.69 82 VAL A O 1
ATOM 621 N N . THR A 1 83 ? 18.594 -5.043 -17.344 1 92.5 83 THR A N 1
ATOM 622 C CA . THR A 1 83 ? 17.344 -5.535 -17.938 1 92.5 83 THR A CA 1
ATOM 623 C C . THR A 1 83 ? 17.406 -5.477 -19.453 1 92.5 83 THR A C 1
ATOM 625 O O . THR A 1 83 ? 18.484 -5.352 -20.031 1 92.5 83 THR A O 1
ATOM 628 N N . ALA A 1 84 ? 16.344 -5.879 -20.094 1 89.56 84 ALA A N 1
ATOM 629 C CA . ALA A 1 84 ? 16.203 -5.754 -21.547 1 89.56 84 ALA A CA 1
ATOM 630 C C . ALA A 1 84 ? 15.125 -4.75 -21.906 1 89.56 84 ALA A C 1
ATOM 632 O O . ALA A 1 84 ? 14.18 -4.531 -21.141 1 89.56 84 ALA A O 1
ATOM 633 N N . SER A 1 85 ? 15.266 -4.16 -23.062 1 87.94 85 SER A N 1
ATOM 634 C CA . SER A 1 85 ? 14.391 -3.078 -23.5 1 87.94 85 SER A CA 1
ATOM 635 C C . SER A 1 85 ? 12.938 -3.535 -23.562 1 87.94 85 SER A C 1
ATOM 637 O O . SER A 1 85 ? 12.016 -2.73 -23.375 1 87.94 85 SER A O 1
ATOM 639 N N . THR A 1 86 ? 12.742 -4.801 -23.719 1 82.31 86 THR A N 1
ATOM 640 C CA . THR A 1 86 ? 11.383 -5.312 -23.875 1 82.31 86 THR A CA 1
ATOM 641 C C . THR A 1 86 ? 10.789 -5.672 -22.516 1 82.31 86 THR A C 1
ATOM 643 O O . THR A 1 86 ? 9.594 -5.941 -22.406 1 82.31 86 THR A O 1
ATOM 646 N N . LEU A 1 87 ? 11.594 -5.621 -21.5 1 79.75 87 LEU A N 1
ATOM 647 C CA . LEU A 1 87 ? 11.148 -6.125 -20.219 1 79.75 87 LEU A CA 1
ATOM 648 C C . LEU A 1 87 ? 10.836 -4.973 -19.266 1 79.75 87 LEU A C 1
ATOM 650 O O . LEU A 1 87 ? 10.344 -5.195 -18.156 1 79.75 87 LEU A O 1
ATOM 654 N N . ILE A 1 88 ? 11.109 -3.758 -19.688 1 84.88 88 ILE A N 1
ATOM 655 C CA . ILE A 1 88 ? 10.914 -2.633 -18.781 1 84.88 88 ILE A CA 1
ATOM 656 C C . ILE A 1 88 ? 10.305 -1.458 -19.531 1 84.88 88 ILE A C 1
ATOM 658 O O . ILE A 1 88 ? 10.688 -1.184 -20.672 1 84.88 88 ILE A O 1
ATOM 662 N N . ASP A 1 89 ? 9.289 -0.914 -18.938 1 83 89 ASP A N 1
ATOM 663 C CA . ASP A 1 89 ? 8.742 0.295 -19.547 1 83 89 ASP A CA 1
ATOM 664 C C . ASP A 1 89 ? 9.422 1.545 -19 1 83 89 ASP A C 1
ATOM 666 O O . ASP A 1 89 ? 10.109 1.486 -17.969 1 83 89 ASP A O 1
ATOM 670 N N . ALA A 1 90 ? 9.227 2.645 -19.734 1 84.81 90 ALA A N 1
ATOM 671 C CA . ALA A 1 90 ? 9.906 3.9 -19.422 1 84.81 90 ALA A CA 1
ATOM 672 C C . ALA A 1 90 ? 9.516 4.402 -18.031 1 84.81 90 ALA A C 1
ATOM 674 O O . ALA A 1 90 ? 10.352 4.953 -17.312 1 84.81 90 ALA A O 1
ATOM 675 N N . LYS A 1 91 ? 8.297 4.199 -17.703 1 83.62 91 LYS A N 1
ATOM 676 C CA . LYS A 1 91 ? 7.797 4.691 -16.422 1 83.62 91 LYS A CA 1
ATOM 677 C C . LYS A 1 91 ? 8.438 3.941 -15.266 1 83.62 91 LYS A C 1
ATOM 679 O O . LYS A 1 91 ? 8.867 4.555 -14.281 1 83.62 91 LYS A O 1
ATOM 684 N N . TYR A 1 92 ? 8.492 2.699 -15.383 1 87.38 92 TYR A N 1
ATOM 685 C CA . TYR A 1 92 ? 9.094 1.886 -14.336 1 87.38 92 TYR A CA 1
ATOM 686 C C . TYR A 1 92 ? 10.586 2.162 -14.227 1 87.38 92 TYR A C 1
ATOM 688 O O . TYR A 1 92 ? 11.125 2.273 -13.117 1 87.38 92 TYR A O 1
ATOM 696 N N . LYS A 1 93 ? 11.273 2.258 -15.352 1 91 93 LYS A N 1
ATOM 697 C CA . LYS A 1 93 ? 12.695 2.594 -15.352 1 91 93 LYS A CA 1
ATOM 698 C C . LYS A 1 93 ? 12.945 3.91 -14.625 1 91 93 LYS A C 1
ATOM 700 O O . LYS A 1 93 ? 13.852 4.004 -13.789 1 91 93 LYS A O 1
ATOM 705 N N . ALA A 1 94 ? 12.188 4.863 -14.945 1 89.5 94 ALA A N 1
ATOM 706 C CA . ALA A 1 94 ? 12.336 6.18 -14.32 1 89.5 94 ALA A CA 1
ATOM 707 C C . ALA A 1 94 ? 12.141 6.098 -12.812 1 89.5 94 ALA A C 1
ATOM 709 O O . ALA A 1 94 ? 12.82 6.797 -12.055 1 89.5 94 ALA A O 1
ATOM 710 N N . ARG A 1 95 ? 11.234 5.316 -12.414 1 89.38 95 ARG A N 1
ATOM 711 C CA . ARG A 1 95 ? 10.969 5.145 -10.992 1 89.38 95 ARG A CA 1
ATOM 712 C C . ARG A 1 95 ? 12.172 4.547 -10.273 1 89.38 95 ARG A C 1
ATOM 714 O O . ARG A 1 95 ? 12.555 5.004 -9.195 1 89.38 95 ARG A O 1
ATOM 721 N N . LEU A 1 96 ? 12.727 3.531 -10.867 1 94.19 96 LEU A N 1
ATOM 722 C CA . LEU A 1 96 ? 13.906 2.893 -10.289 1 94.19 96 LEU A CA 1
ATOM 723 C C . LEU A 1 96 ? 15.07 3.875 -10.203 1 94.19 96 LEU A C 1
ATOM 725 O O . LEU A 1 96 ? 15.766 3.924 -9.188 1 94.19 96 LEU A O 1
ATOM 729 N N . GLU A 1 97 ? 15.219 4.641 -11.227 1 94.38 97 GLU A N 1
ATOM 730 C CA . GLU A 1 97 ? 16.312 5.609 -11.258 1 94.38 97 GLU A CA 1
ATOM 731 C C . GLU A 1 97 ? 16.094 6.73 -10.258 1 94.38 97 GLU A C 1
ATOM 733 O O . GLU A 1 97 ? 17.031 7.242 -9.664 1 94.38 97 GLU A O 1
ATOM 738 N N . ARG A 1 98 ? 14.859 7.117 -10.047 1 91.44 98 ARG A N 1
ATOM 739 C CA . ARG A 1 98 ? 14.516 8.125 -9.047 1 91.44 98 ARG A CA 1
ATOM 740 C C . ARG A 1 98 ? 14.875 7.645 -7.641 1 91.44 98 ARG A C 1
ATOM 742 O O . ARG A 1 98 ? 15.273 8.445 -6.793 1 91.44 98 ARG A O 1
ATOM 749 N N . ILE A 1 99 ? 14.766 6.418 -7.434 1 94.69 99 ILE A N 1
ATOM 750 C CA . ILE A 1 99 ? 15.102 5.844 -6.137 1 94.69 99 ILE A CA 1
ATOM 751 C C . ILE A 1 99 ? 16.625 5.844 -5.953 1 94.69 99 ILE A C 1
ATOM 753 O O . ILE A 1 99 ? 17.109 5.883 -4.824 1 94.69 99 ILE A O 1
ATOM 757 N N . GLY A 1 100 ? 17.359 5.77 -7.078 1 94.62 100 GLY A N 1
ATOM 758 C CA . GLY A 1 100 ? 18.812 5.809 -6.992 1 94.62 100 GLY A CA 1
ATOM 759 C C . GLY A 1 100 ? 19.484 4.656 -7.715 1 94.62 100 GLY A C 1
ATOM 760 O O . GLY A 1 100 ? 20.703 4.551 -7.723 1 94.62 100 GLY A O 1
ATOM 761 N N . ALA A 1 101 ? 18.672 3.834 -8.328 1 96.19 101 ALA A N 1
ATOM 762 C CA . ALA A 1 101 ? 19.25 2.691 -9.031 1 96.19 101 ALA A CA 1
ATOM 763 C C . ALA A 1 101 ? 19.766 3.102 -10.414 1 96.19 101 ALA A C 1
ATOM 765 O O . ALA A 1 101 ? 19.219 4.016 -11.039 1 96.19 101 ALA A O 1
ATOM 766 N N . THR A 1 102 ? 20.859 2.492 -10.828 1 96.56 102 THR A N 1
ATOM 767 C CA . THR A 1 102 ? 21.266 2.535 -12.234 1 96.56 102 THR A CA 1
ATOM 768 C C . THR A 1 102 ? 20.594 1.41 -13.016 1 96.56 102 THR A C 1
ATOM 770 O O . THR A 1 102 ? 20.688 0.241 -12.641 1 96.56 102 THR A O 1
ATOM 773 N N . VAL A 1 103 ? 19.906 1.771 -14.086 1 96.06 103 VAL A N 1
ATOM 774 C CA . VAL A 1 103 ? 19.203 0.764 -14.875 1 96.06 103 VAL A CA 1
ATOM 775 C C . VAL A 1 103 ? 19.828 0.684 -16.266 1 96.06 103 VAL A C 1
ATOM 777 O O . VAL A 1 103 ? 19.859 1.679 -17 1 96.06 103 VAL A O 1
ATOM 780 N N . ILE A 1 104 ? 20.344 -0.451 -16.594 1 95.81 104 ILE A N 1
ATOM 781 C CA . ILE A 1 104 ? 20.875 -0.727 -17.922 1 95.81 104 ILE A CA 1
ATOM 782 C C . ILE A 1 104 ? 19.891 -1.582 -18.719 1 95.81 104 ILE A C 1
ATOM 784 O O . ILE A 1 104 ? 19.688 -2.754 -18.391 1 95.81 104 ILE A O 1
ATOM 788 N N . ALA A 1 105 ? 19.344 -1.017 -19.703 1 94.25 105 ALA A N 1
ATOM 789 C CA . ALA A 1 105 ? 18.422 -1.735 -20.578 1 94.25 105 ALA A CA 1
ATOM 790 C C . ALA A 1 105 ? 19.109 -2.125 -21.875 1 94.25 105 ALA A C 1
ATOM 792 O O . ALA A 1 105 ? 19.344 -1.272 -22.734 1 94.25 105 ALA A O 1
ATOM 793 N N . LEU A 1 106 ? 19.328 -3.367 -22.031 1 94 106 LEU A N 1
ATOM 794 C CA . LEU A 1 106 ? 19.984 -3.859 -23.25 1 94 106 LEU A CA 1
ATOM 795 C C . LEU A 1 106 ? 18.984 -3.994 -24.391 1 94 106 LEU A C 1
ATOM 797 O O . LEU A 1 106 ? 17.797 -4.25 -24.156 1 94 106 LEU A O 1
ATOM 801 N N . ASP A 1 107 ? 19.5 -3.9 -25.562 1 91.94 107 ASP A N 1
ATOM 802 C CA . ASP A 1 107 ? 18.656 -4.133 -26.734 1 91.94 107 ASP A CA 1
ATOM 803 C C . ASP A 1 107 ? 18.156 -5.574 -26.781 1 91.94 107 ASP A C 1
ATOM 805 O O . ASP A 1 107 ? 18.906 -6.504 -26.469 1 91.94 107 ASP A O 1
ATOM 809 N N . ASP A 1 108 ? 16.953 -5.715 -27.047 1 88.25 108 ASP A N 1
ATOM 810 C CA . ASP A 1 108 ? 16.312 -7.027 -27.125 1 88.25 108 ASP A CA 1
ATOM 811 C C . ASP A 1 108 ? 15.539 -7.184 -28.422 1 88.25 108 ASP A C 1
ATOM 813 O O . ASP A 1 108 ? 14.312 -7.312 -28.422 1 88.25 108 ASP A O 1
ATOM 817 N N . PRO A 1 109 ? 16.234 -7.25 -29.531 1 86 109 PRO A N 1
ATOM 818 C CA . PRO A 1 109 ? 15.555 -7.309 -30.828 1 86 109 PRO A CA 1
ATOM 819 C C . PRO A 1 109 ? 14.68 -8.555 -30.984 1 86 109 PRO A C 1
ATOM 821 O O . PRO A 1 109 ? 13.68 -8.523 -31.703 1 86 109 PRO A O 1
ATOM 824 N N . ARG A 1 110 ? 15.047 -9.625 -30.312 1 78 110 ARG A N 1
ATOM 825 C CA . ARG A 1 110 ? 14.297 -10.867 -30.422 1 78 110 ARG A CA 1
ATOM 826 C C . ARG A 1 110 ? 13.055 -10.836 -29.531 1 78 110 ARG A C 1
ATOM 828 O O . ARG A 1 110 ? 12.156 -11.672 -29.688 1 78 110 ARG A O 1
ATOM 835 N N . GLY A 1 111 ? 13.016 -9.984 -28.609 1 77.5 111 GLY A N 1
ATOM 836 C CA . GLY A 1 111 ? 11.867 -9.828 -27.719 1 77.5 111 GLY A CA 1
ATOM 837 C C . GLY A 1 111 ? 11.766 -10.93 -26.688 1 77.5 111 GLY A C 1
ATOM 838 O O . GLY A 1 111 ? 10.68 -11.203 -26.172 1 77.5 111 GLY A O 1
ATOM 839 N N . ASP A 1 112 ? 12.812 -11.648 -26.5 1 71.19 112 ASP A N 1
ATOM 840 C CA . ASP A 1 112 ? 12.75 -12.789 -25.594 1 71.19 112 ASP A CA 1
ATOM 841 C C . ASP A 1 112 ? 13.344 -12.445 -24.234 1 71.19 112 ASP A C 1
ATOM 843 O O . ASP A 1 112 ? 13.547 -13.328 -23.406 1 71.19 112 ASP A O 1
ATOM 847 N N . GLY A 1 113 ? 13.688 -11.18 -24.016 1 78.75 113 GLY A N 1
ATOM 848 C CA . GLY A 1 113 ? 14.211 -10.742 -22.734 1 78.75 113 GLY A CA 1
ATOM 849 C C . GLY A 1 113 ? 15.727 -10.734 -22.688 1 78.75 113 GLY A C 1
ATOM 850 O O . GLY A 1 113 ? 16.328 -10.227 -21.734 1 78.75 113 GLY A O 1
ATOM 851 N N . ASN A 1 114 ? 16.438 -11.289 -23.703 1 82.62 114 ASN A N 1
ATOM 852 C CA . ASN A 1 114 ? 17.891 -11.266 -23.875 1 82.62 114 ASN A CA 1
ATOM 853 C C . ASN A 1 114 ? 18.609 -11.719 -22.609 1 82.62 114 ASN A C 1
ATOM 855 O O . ASN A 1 114 ? 19.516 -11.039 -22.125 1 82.62 114 ASN A O 1
ATOM 859 N N . GLN A 1 115 ? 18.203 -12.867 -22.078 1 80.62 115 GLN A N 1
ATOM 860 C CA . GLN A 1 115 ? 18.734 -13.367 -20.812 1 80.62 115 GLN A CA 1
ATOM 861 C C . GLN A 1 115 ? 20.25 -13.57 -20.906 1 80.62 115 GLN A C 1
ATOM 863 O O . GLN A 1 115 ? 21 -13.156 -20.016 1 80.62 115 GLN A O 1
ATOM 868 N N . PRO A 1 116 ? 20.797 -14.227 -21.984 1 83.75 116 PRO A N 1
ATOM 869 C CA . PRO A 1 116 ? 22.25 -14.383 -22.062 1 83.75 116 PRO A CA 1
ATOM 870 C C . PRO A 1 116 ? 22.984 -13.047 -22.062 1 83.75 116 PRO A C 1
ATOM 872 O O . PRO A 1 116 ? 24.031 -12.914 -21.422 1 83.75 116 PRO A O 1
ATOM 875 N N . GLY A 1 117 ? 22.438 -12.109 -22.844 1 90.31 117 GLY A N 1
ATOM 876 C CA . GLY A 1 117 ? 23.062 -10.797 -22.875 1 90.31 117 GLY A CA 1
ATOM 877 C C . GLY A 1 117 ? 23.062 -10.102 -21.516 1 90.31 117 GLY A C 1
ATOM 878 O O . GLY A 1 117 ? 24.031 -9.453 -21.141 1 90.31 117 GLY A O 1
ATOM 879 N N . ARG A 1 118 ? 22 -10.195 -20.812 1 90.56 118 ARG A N 1
ATOM 880 C CA . ARG A 1 118 ? 21.891 -9.586 -19.5 1 90.56 118 ARG A CA 1
ATOM 881 C C . ARG A 1 118 ? 22.891 -10.195 -18.531 1 90.56 118 ARG A C 1
ATOM 883 O O . ARG A 1 118 ? 23.516 -9.477 -17.75 1 90.56 118 ARG A O 1
ATOM 890 N N . LEU A 1 119 ? 23.031 -11.477 -18.625 1 89.5 119 LEU A N 1
ATOM 891 C CA . LEU A 1 119 ? 23.969 -12.164 -17.75 1 89.5 119 LEU A CA 1
ATOM 892 C C . LEU A 1 119 ? 25.406 -11.789 -18.078 1 89.5 119 LEU A C 1
ATOM 894 O O . LEU A 1 119 ? 26.234 -11.641 -17.188 1 89.5 119 LEU A O 1
ATOM 898 N N . GLU A 1 120 ? 25.656 -11.727 -19.344 1 93.75 120 GLU A N 1
ATOM 899 C CA . GLU A 1 120 ? 26.984 -11.312 -19.766 1 93.75 120 GLU A CA 1
ATOM 900 C C . GLU A 1 120 ? 27.328 -9.922 -19.25 1 93.75 120 GLU A C 1
ATOM 902 O O . GLU A 1 120 ? 28.422 -9.703 -18.703 1 93.75 120 GLU A O 1
ATOM 907 N N . ARG A 1 121 ? 26.391 -9.031 -19.438 1 94.56 121 ARG A N 1
ATOM 908 C CA . ARG A 1 121 ? 26.609 -7.668 -18.969 1 94.56 121 ARG A CA 1
ATOM 909 C C . ARG A 1 121 ? 26.797 -7.629 -17.453 1 94.56 121 ARG A C 1
ATOM 911 O O . ARG A 1 121 ? 27.609 -6.867 -16.938 1 94.56 121 ARG A O 1
ATOM 918 N N . LEU A 1 122 ? 26.016 -8.336 -16.734 1 93.88 122 LEU A N 1
ATOM 919 C CA . LEU A 1 122 ? 26.125 -8.445 -15.289 1 93.88 122 LEU A CA 1
ATOM 920 C C . LEU A 1 122 ? 27.516 -8.93 -14.891 1 93.88 122 LEU A C 1
ATOM 922 O O . LEU A 1 122 ? 28.141 -8.359 -13.992 1 93.88 122 LEU A O 1
ATOM 926 N N . GLN A 1 123 ? 28 -9.922 -15.57 1 93.69 123 GLN A N 1
ATOM 927 C CA . GLN A 1 123 ? 29.312 -10.477 -15.266 1 93.69 123 GLN A CA 1
ATOM 928 C C . GLN A 1 123 ? 30.422 -9.469 -15.547 1 93.69 123 GLN A C 1
ATOM 930 O O . GLN A 1 123 ? 31.422 -9.414 -14.828 1 93.69 123 GLN A O 1
ATOM 935 N N . GLU A 1 124 ? 30.234 -8.711 -16.547 1 95.62 124 GLU A N 1
ATOM 936 C CA . GLU A 1 124 ? 31.188 -7.652 -16.859 1 95.62 124 GLU A CA 1
ATOM 937 C C . GLU A 1 124 ? 31.297 -6.641 -15.711 1 95.62 124 GLU A C 1
ATOM 939 O O . GLU A 1 124 ? 32.375 -6.191 -15.367 1 95.62 124 GLU A O 1
ATOM 944 N N . ILE A 1 125 ? 30.156 -6.27 -15.211 1 95 125 ILE A N 1
ATOM 945 C CA . ILE A 1 125 ? 30.109 -5.301 -14.117 1 95 125 ILE A CA 1
ATOM 946 C C . ILE A 1 125 ? 30.797 -5.883 -12.883 1 95 125 ILE A C 1
ATOM 948 O O . ILE A 1 125 ? 31.609 -5.215 -12.242 1 95 125 ILE A O 1
ATOM 952 N N . LEU A 1 126 ? 30.484 -7.125 -12.641 1 93.56 126 LEU A N 1
ATOM 953 C CA . LEU A 1 126 ? 31.031 -7.77 -11.445 1 93.56 126 LEU A CA 1
ATOM 954 C C . LEU A 1 126 ? 32.531 -7.969 -11.57 1 93.56 126 LEU A C 1
ATOM 956 O O . LEU A 1 126 ? 33.25 -7.938 -10.57 1 93.56 126 LEU A O 1
ATOM 960 N N . ALA A 1 127 ? 33 -8.172 -12.734 1 94.25 127 ALA A N 1
ATOM 961 C CA . ALA A 1 127 ? 34.438 -8.344 -12.969 1 94.25 127 ALA A CA 1
ATOM 962 C C . ALA A 1 127 ? 35.188 -7.07 -12.641 1 94.25 127 ALA A C 1
ATOM 964 O O . ALA A 1 127 ? 36.344 -7.129 -12.188 1 94.25 127 ALA A O 1
ATOM 965 N N . LYS A 1 128 ? 34.594 -5.969 -12.828 1 93.62 128 LYS A N 1
ATOM 966 C CA . LYS A 1 128 ? 35.219 -4.672 -12.594 1 93.62 128 LYS A CA 1
ATOM 967 C C . LYS A 1 128 ? 35.062 -4.242 -11.141 1 93.62 128 LYS A C 1
ATOM 969 O O . LYS A 1 128 ? 35.781 -3.34 -10.68 1 93.62 128 LYS A O 1
ATOM 974 N N . GLU A 1 129 ? 34.188 -4.91 -10.445 1 91.5 129 GLU A N 1
ATOM 975 C CA . GLU A 1 129 ? 33.938 -4.566 -9.047 1 91.5 129 GLU A CA 1
ATOM 976 C C . GLU A 1 129 ? 33.969 -5.809 -8.164 1 91.5 129 GLU A C 1
ATOM 978 O O . GLU A 1 129 ? 32.906 -6.348 -7.793 1 91.5 129 GLU A O 1
ATOM 983 N N . PRO A 1 130 ? 35.094 -6.105 -7.684 1 82.81 130 PRO A N 1
ATOM 984 C CA . PRO A 1 130 ? 35.25 -7.363 -6.941 1 82.81 130 PRO A CA 1
ATOM 985 C C . PRO A 1 130 ? 34.406 -7.398 -5.672 1 82.81 130 PRO A C 1
ATOM 987 O O . PRO A 1 130 ? 34.094 -8.477 -5.168 1 82.81 130 PRO A O 1
ATOM 990 N N . ASP A 1 131 ? 33.969 -6.293 -5.25 1 87.69 131 ASP A N 1
ATOM 991 C CA . ASP A 1 131 ? 33.156 -6.273 -4.039 1 87.69 131 ASP A CA 1
ATOM 992 C C . ASP A 1 131 ? 31.672 -6.172 -4.379 1 87.69 131 ASP A C 1
ATOM 994 O O . ASP A 1 131 ? 30.844 -6.004 -3.488 1 87.69 131 ASP A O 1
ATOM 998 N N . GLY A 1 132 ? 31.391 -6.32 -5.613 1 93.62 132 GLY A N 1
ATOM 999 C CA . GLY A 1 132 ? 30 -6.312 -6.047 1 93.62 132 GLY A CA 1
ATOM 1000 C C . GLY A 1 132 ? 29.234 -7.555 -5.625 1 93.62 132 GLY A C 1
ATOM 1001 O O . GLY A 1 132 ? 29.812 -8.633 -5.484 1 93.62 132 GLY A O 1
ATOM 1002 N N . PHE A 1 133 ? 27.953 -7.402 -5.309 1 95.12 133 PHE A N 1
ATOM 1003 C CA . PHE A 1 133 ? 27.125 -8.5 -4.828 1 95.12 133 PHE A CA 1
ATOM 1004 C C . PHE A 1 133 ? 25.969 -8.766 -5.785 1 95.12 133 PHE A C 1
ATOM 1006 O O . PHE A 1 133 ? 25.203 -7.852 -6.105 1 95.12 133 PHE A O 1
ATOM 1013 N N . TRP A 1 134 ? 25.906 -9.977 -6.242 1 94.38 134 TRP A N 1
ATOM 1014 C CA . TRP A 1 134 ? 24.797 -10.43 -7.082 1 94.38 134 TRP A CA 1
ATOM 1015 C C . TRP A 1 134 ? 23.75 -11.18 -6.254 1 94.38 134 TRP A C 1
ATOM 1017 O O . TRP A 1 134 ? 24.047 -12.219 -5.668 1 94.38 134 TRP A O 1
ATOM 1027 N N . THR A 1 135 ? 22.484 -10.719 -6.25 1 92.19 135 THR A N 1
ATOM 1028 C CA . THR A 1 135 ? 21.422 -11.25 -5.391 1 92.19 135 THR A CA 1
ATOM 1029 C C . THR A 1 135 ? 20.984 -12.633 -5.863 1 92.19 135 THR A C 1
ATOM 1031 O O . THR A 1 135 ? 20.562 -13.461 -5.059 1 92.19 135 THR A O 1
ATOM 1034 N N . ARG A 1 136 ? 20.984 -12.922 -7.238 1 88.38 136 ARG A N 1
ATOM 1035 C CA . ARG A 1 136 ? 20.672 -14.211 -7.836 1 88.38 136 ARG A CA 1
ATOM 1036 C C . ARG A 1 136 ? 19.25 -14.641 -7.488 1 88.38 136 ARG A C 1
ATOM 1038 O O . ARG A 1 136 ? 19.047 -15.742 -6.973 1 88.38 136 ARG A O 1
ATOM 1045 N N . GLN A 1 137 ? 18.266 -13.867 -7.812 1 81.88 137 GLN A N 1
ATOM 1046 C CA . GLN A 1 137 ? 16.891 -14.094 -7.402 1 81.88 137 GLN A CA 1
ATOM 1047 C C . GLN A 1 137 ? 16.375 -15.445 -7.902 1 81.88 137 GLN A C 1
ATOM 1049 O O . GLN A 1 137 ? 15.523 -16.062 -7.27 1 81.88 137 GLN A O 1
ATOM 1054 N N . TYR A 1 138 ? 16.906 -16 -9.023 1 80 138 TYR A N 1
ATOM 1055 C CA . TYR A 1 138 ? 16.359 -17.203 -9.648 1 80 138 TYR A CA 1
ATOM 1056 C C . TYR A 1 138 ? 17.031 -18.453 -9.094 1 80 138 TYR A C 1
ATOM 1058 O O . TYR A 1 138 ? 16.469 -19.547 -9.188 1 80 138 TYR A O 1
ATOM 1066 N N . ASP A 1 139 ? 18.203 -18.25 -8.523 1 84.62 139 ASP A N 1
ATOM 1067 C CA . ASP A 1 139 ? 18.969 -19.438 -8.156 1 84.62 139 ASP A CA 1
ATOM 1068 C C . ASP A 1 139 ? 19.344 -19.406 -6.676 1 84.62 139 ASP A C 1
ATOM 1070 O O . ASP A 1 139 ? 19.734 -20.422 -6.105 1 84.62 139 ASP A O 1
ATOM 1074 N N . SER A 1 140 ? 19.156 -18.266 -6.082 1 86.5 140 SER A N 1
ATOM 1075 C CA . SER A 1 140 ? 19.547 -18.141 -4.684 1 86.5 140 SER A CA 1
ATOM 1076 C C . SER A 1 140 ? 18.625 -18.922 -3.768 1 86.5 140 SER A C 1
ATOM 1078 O O . SER A 1 140 ? 17.406 -18.781 -3.852 1 86.5 140 SER A O 1
ATOM 1080 N N . PRO A 1 141 ? 19.203 -19.75 -2.895 1 90.06 141 PRO A N 1
ATOM 1081 C CA . PRO A 1 141 ? 18.359 -20.406 -1.892 1 90.06 141 PRO A CA 1
ATOM 1082 C C . PRO A 1 141 ? 17.641 -19.406 -0.993 1 90.06 141 PRO A C 1
ATOM 1084 O O . PRO A 1 141 ? 16.594 -19.734 -0.431 1 90.06 141 PRO A O 1
ATOM 1087 N N . GLY A 1 142 ? 18.234 -18.25 -0.901 1 92.44 142 GLY A N 1
ATOM 1088 C CA . GLY A 1 142 ? 17.578 -17.219 -0.103 1 92.44 142 GLY A CA 1
ATOM 1089 C C . GLY A 1 142 ? 16.203 -16.828 -0.622 1 92.44 142 GLY A C 1
ATOM 1090 O O . GLY A 1 142 ? 15.375 -16.328 0.13 1 92.44 142 GLY A O 1
ATOM 1091 N N . ASN A 1 143 ? 15.992 -17.078 -1.896 1 92.94 143 ASN A N 1
ATOM 1092 C CA . ASN A 1 143 ? 14.703 -16.766 -2.492 1 92.94 143 ASN A CA 1
ATOM 1093 C C . ASN A 1 143 ? 13.578 -17.578 -1.854 1 92.94 143 ASN A C 1
ATOM 1095 O O . ASN A 1 143 ? 12.609 -17.016 -1.343 1 92.94 143 ASN A O 1
ATOM 1099 N N . TRP A 1 144 ? 13.703 -18.922 -1.782 1 94.38 144 TRP A N 1
ATOM 1100 C CA . TRP A 1 144 ? 12.609 -19.734 -1.261 1 94.38 144 TRP A CA 1
ATOM 1101 C C . TRP A 1 144 ? 12.68 -19.844 0.259 1 94.38 144 TRP A C 1
ATOM 1103 O O . TRP A 1 144 ? 11.648 -19.922 0.932 1 94.38 144 TRP A O 1
ATOM 1113 N N . LEU A 1 145 ? 13.867 -19.75 0.862 1 96.44 145 LEU A N 1
ATOM 1114 C CA . LEU A 1 145 ? 14.023 -19.812 2.311 1 96.44 145 LEU A CA 1
ATOM 1115 C C . LEU A 1 145 ? 13.32 -18.641 2.99 1 96.44 145 LEU A C 1
ATOM 1117 O O . LEU A 1 145 ? 12.828 -18.781 4.113 1 96.44 145 LEU A O 1
ATOM 1121 N N . ALA A 1 146 ? 13.266 -17.531 2.297 1 97.31 146 ALA A N 1
ATOM 1122 C CA . ALA A 1 146 ? 12.656 -16.312 2.85 1 97.31 146 ALA A CA 1
ATOM 1123 C C . ALA A 1 146 ? 11.188 -16.562 3.197 1 97.31 146 ALA A C 1
ATOM 1125 O O . ALA A 1 146 ? 10.648 -15.93 4.109 1 97.31 146 ALA A O 1
ATOM 1126 N N . TYR A 1 147 ? 10.539 -17.516 2.584 1 98 147 TYR A N 1
ATOM 1127 C CA . TYR A 1 147 ? 9.094 -17.672 2.703 1 98 147 TYR A CA 1
ATOM 1128 C C . TYR A 1 147 ? 8.742 -18.609 3.854 1 98 147 TYR A C 1
ATOM 1130 O O . TYR A 1 147 ? 7.578 -18.953 4.051 1 98 147 TYR A O 1
ATOM 1138 N N . ALA A 1 148 ? 9.766 -19.031 4.633 1 98.06 148 ALA A N 1
ATOM 1139 C CA . ALA A 1 148 ? 9.477 -19.656 5.922 1 98.06 148 ALA A CA 1
ATOM 1140 C C . ALA A 1 148 ? 8.586 -18.75 6.777 1 98.06 148 ALA A C 1
ATOM 1142 O O . ALA A 1 148 ? 7.711 -19.25 7.492 1 98.06 148 ALA A O 1
ATOM 1143 N N . ARG A 1 149 ? 8.844 -17.516 6.629 1 97.25 149 ARG A N 1
ATOM 1144 C CA . ARG A 1 149 ? 8.07 -16.531 7.383 1 97.25 149 ARG A CA 1
ATOM 1145 C C . ARG A 1 149 ? 6.602 -16.562 6.977 1 97.25 149 ARG A C 1
ATOM 1147 O O . ARG A 1 149 ? 5.715 -16.453 7.828 1 97.25 149 ARG A O 1
ATOM 1154 N N . LEU A 1 150 ? 6.352 -16.625 5.719 1 98.38 150 LEU A N 1
ATOM 1155 C CA . LEU A 1 150 ? 4.973 -16.672 5.25 1 98.38 150 LEU A CA 1
ATOM 1156 C C . LEU A 1 150 ? 4.273 -17.922 5.773 1 98.38 150 LEU A C 1
ATOM 1158 O O . LEU A 1 150 ? 3.109 -17.875 6.176 1 98.38 150 LEU A O 1
ATOM 1162 N N . ALA A 1 151 ? 4.992 -19.062 5.742 1 98.56 151 ALA A N 1
ATOM 1163 C CA . ALA A 1 151 ? 4.445 -20.297 6.305 1 98.56 151 ALA A CA 1
ATOM 1164 C C . ALA A 1 151 ? 4.066 -20.094 7.77 1 98.56 151 ALA A C 1
ATOM 1166 O O . ALA A 1 151 ? 2.984 -20.516 8.195 1 98.56 151 ALA A O 1
ATOM 1167 N N . GLU A 1 152 ? 4.934 -19.516 8.492 1 98 152 GLU A N 1
ATOM 1168 C CA . GLU A 1 152 ? 4.68 -19.25 9.906 1 98 152 GLU A CA 1
ATOM 1169 C C . GLU A 1 152 ? 3.428 -18.391 10.086 1 98 152 GLU A C 1
ATOM 1171 O O . GLU A 1 152 ? 2.619 -18.641 10.984 1 98 152 GLU A O 1
ATOM 1176 N N . LEU A 1 153 ? 3.273 -17.375 9.289 1 97.81 153 LEU A N 1
ATOM 1177 C CA . LEU A 1 153 ? 2.119 -16.5 9.375 1 97.81 153 LEU A CA 1
ATOM 1178 C C . LEU A 1 153 ? 0.824 -17.266 9.133 1 97.81 153 LEU A C 1
ATOM 1180 O O . LEU A 1 153 ? -0.163 -17.062 9.852 1 97.81 153 LEU A O 1
ATOM 1184 N N . PHE A 1 154 ? 0.812 -18.125 8.141 1 98.38 154 PHE A N 1
ATOM 1185 C CA . PHE A 1 154 ? -0.372 -18.938 7.871 1 98.38 154 PHE A CA 1
ATOM 1186 C C . PHE A 1 154 ? -0.679 -19.859 9.047 1 98.38 154 PHE A C 1
ATOM 1188 O O . PHE A 1 154 ? -1.838 -20 9.438 1 98.38 154 PHE A O 1
ATOM 1195 N N . ILE A 1 155 ? 0.37 -20.5 9.594 1 98 155 ILE A N 1
ATOM 1196 C CA . ILE A 1 155 ? 0.183 -21.422 10.703 1 98 155 ILE A CA 1
ATOM 1197 C C . ILE A 1 155 ? -0.418 -20.688 11.898 1 98 155 ILE A C 1
ATOM 1199 O O . ILE A 1 155 ? -1.38 -21.156 12.508 1 98 155 ILE A O 1
ATOM 1203 N N . ARG A 1 156 ? 0.112 -19.562 12.164 1 97.06 156 ARG A N 1
ATOM 1204 C CA . ARG A 1 156 ? -0.367 -18.766 13.297 1 97.06 156 ARG A CA 1
ATOM 1205 C C . ARG A 1 156 ? -1.789 -18.281 13.062 1 97.06 156 ARG A C 1
ATOM 1207 O O . ARG A 1 156 ? -2.58 -18.172 14 1 97.06 156 ARG A O 1
ATOM 1214 N N . ALA A 1 157 ? -2.135 -18.031 11.852 1 96.94 157 ALA A N 1
ATOM 1215 C CA . ALA A 1 157 ? -3.43 -17.438 11.523 1 96.94 157 ALA A CA 1
ATOM 1216 C C . ALA A 1 157 ? -4.516 -18.5 11.43 1 96.94 157 ALA A C 1
ATOM 1218 O O . ALA A 1 157 ? -5.672 -18.25 11.773 1 96.94 157 ALA A O 1
ATOM 1219 N N . MET A 1 158 ? -4.082 -19.641 10.961 1 97 158 MET A N 1
ATOM 1220 C CA . MET A 1 158 ? -5.102 -20.609 10.562 1 97 158 MET A CA 1
ATOM 1221 C C . MET A 1 158 ? -5.07 -21.828 11.469 1 97 158 MET A C 1
ATOM 1223 O O . MET A 1 158 ? -6.043 -22.578 11.539 1 97 158 MET A O 1
ATOM 1227 N N . GLY A 1 159 ? -3.953 -22.062 12.141 1 96.25 159 GLY A N 1
ATOM 1228 C CA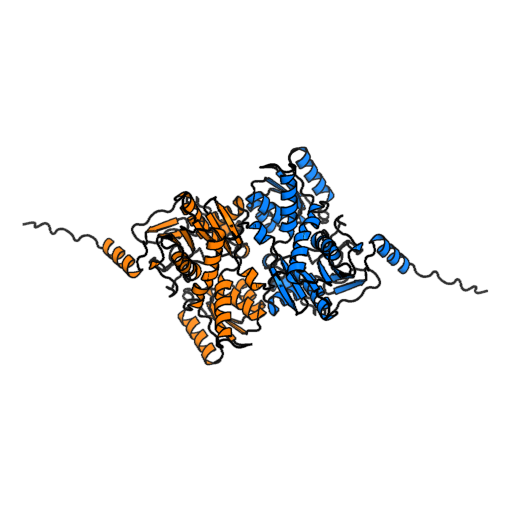 . GLY A 1 159 ? -3.77 -23.266 12.938 1 96.25 159 GLY A CA 1
ATOM 1229 C C . GLY A 1 159 ? -3.486 -24.5 12.094 1 96.25 159 GLY A C 1
ATOM 1230 O O . GLY A 1 159 ? -2.586 -25.281 12.414 1 96.25 159 GLY A O 1
ATOM 1231 N N . LYS A 1 160 ? -4.266 -24.641 11.039 1 96.75 160 LYS A N 1
ATOM 1232 C CA . LYS A 1 160 ? -4.109 -25.734 10.094 1 96.75 160 LYS A CA 1
ATOM 1233 C C . LYS A 1 160 ? -4.227 -25.25 8.648 1 96.75 160 LYS A C 1
ATOM 1235 O O . LYS A 1 160 ? -5.07 -24.406 8.344 1 96.75 160 LYS A O 1
ATOM 1240 N N . VAL A 1 161 ? -3.379 -25.781 7.852 1 98.56 161 VAL A N 1
ATOM 1241 C CA . VAL A 1 161 ? -3.426 -25.5 6.422 1 98.56 161 VAL A CA 1
ATOM 1242 C C . VAL A 1 161 ? -3.498 -26.812 5.641 1 98.56 161 VAL A C 1
ATOM 1244 O O . VAL A 1 161 ? -2.574 -27.625 5.703 1 98.56 161 VAL A O 1
ATOM 1247 N N . ASP A 1 162 ? -4.59 -27 4.926 1 98.81 162 ASP A N 1
ATOM 1248 C CA . ASP A 1 162 ? -4.762 -28.219 4.141 1 98.81 162 ASP A CA 1
ATOM 1249 C C . ASP A 1 162 ? -4.355 -28 2.686 1 98.81 162 ASP A C 1
ATOM 1251 O O . ASP A 1 162 ? -3.896 -28.922 2.02 1 98.81 162 ASP A O 1
ATOM 1255 N N . CYS A 1 163 ? -4.602 -26.812 2.213 1 98.94 163 CYS A N 1
ATOM 1256 C CA . CYS A 1 163 ? -4.332 -26.469 0.821 1 98.94 163 CYS A CA 1
ATOM 1257 C C . CYS A 1 163 ? -3.584 -25.141 0.717 1 98.94 163 CYS A C 1
ATOM 1259 O O . CYS A 1 163 ? -3.873 -24.203 1.46 1 98.94 163 CYS A O 1
ATOM 1261 N N . LEU A 1 164 ? -2.621 -25.109 -0.117 1 98.94 164 LEU A N 1
ATOM 1262 C CA . LEU A 1 164 ? -1.917 -23.875 -0.468 1 98.94 164 LEU A CA 1
ATOM 1263 C C . LEU A 1 164 ? -2.07 -23.562 -1.953 1 98.94 164 LEU A C 1
ATOM 1265 O O . LEU A 1 164 ? -1.806 -24.422 -2.801 1 98.94 164 LEU A O 1
ATOM 1269 N N . VAL A 1 165 ? -2.57 -22.406 -2.232 1 98.94 165 VAL A N 1
ATOM 1270 C CA . VAL A 1 165 ? -2.717 -21.938 -3.604 1 98.94 165 VAL A CA 1
ATOM 1271 C C . VAL A 1 165 ? -1.795 -20.734 -3.836 1 98.94 165 VAL A C 1
ATOM 1273 O O . VAL A 1 165 ? -1.735 -19.812 -3.014 1 98.94 165 VAL A O 1
ATOM 1276 N N . GLY A 1 166 ? -1.067 -20.734 -4.871 1 98.75 166 GLY A N 1
ATOM 1277 C CA . GLY A 1 166 ? -0.211 -19.609 -5.191 1 98.75 166 GLY A CA 1
ATOM 1278 C C . GLY A 1 166 ? 0.286 -19.625 -6.625 1 98.75 166 GLY A C 1
ATOM 1279 O O . GLY A 1 166 ? 0.368 -20.688 -7.246 1 98.75 166 GLY A O 1
ATOM 1280 N N . CYS A 1 167 ? 0.615 -18.484 -7.102 1 98.38 167 CYS A N 1
ATOM 1281 C CA . CYS A 1 167 ? 1.18 -18.359 -8.438 1 98.38 167 CYS A CA 1
ATOM 1282 C C . CYS A 1 167 ? 2.623 -18.844 -8.469 1 98.38 167 CYS A C 1
ATOM 1284 O O . CYS A 1 167 ? 3.295 -18.875 -7.438 1 98.38 167 CYS A O 1
ATOM 1286 N N . ILE A 1 168 ? 3.027 -19.219 -9.633 1 96.75 168 ILE A N 1
ATOM 1287 C CA . ILE A 1 168 ? 4.387 -19.734 -9.766 1 96.75 168 ILE A CA 1
ATOM 1288 C C . ILE A 1 168 ? 5.102 -19.016 -10.906 1 96.75 168 ILE A C 1
ATOM 1290 O O . ILE A 1 168 ? 4.523 -18.797 -11.977 1 96.75 168 ILE A O 1
ATOM 1294 N N . GLY A 1 169 ? 6.203 -18.484 -10.641 1 91.94 169 GLY A N 1
ATOM 1295 C CA . GLY A 1 169 ? 7.156 -17.859 -11.539 1 91.94 169 GLY A CA 1
ATOM 1296 C C . GLY A 1 169 ? 8.586 -18.312 -11.305 1 91.94 169 GLY A C 1
ATOM 1297 O O . GLY A 1 169 ? 9.008 -19.359 -11.812 1 91.94 169 GLY A O 1
ATOM 1298 N N . THR A 1 170 ? 9.195 -17.672 -10.32 1 88.81 170 THR A N 1
ATOM 1299 C CA . THR A 1 170 ? 10.531 -18.125 -9.922 1 88.81 170 THR A CA 1
ATOM 1300 C C . THR A 1 170 ? 10.445 -19.359 -9.039 1 88.81 170 THR A C 1
ATOM 1302 O O . THR A 1 170 ? 11.445 -20.062 -8.844 1 88.81 170 THR A O 1
ATOM 1305 N N . GLY A 1 171 ? 9.32 -19.656 -8.562 1 93.5 171 GLY A N 1
ATOM 1306 C CA . GLY A 1 171 ? 9.102 -20.797 -7.699 1 93.5 171 GLY A CA 1
ATOM 1307 C C . GLY A 1 171 ? 9.352 -20.5 -6.234 1 93.5 171 GLY A C 1
ATOM 1308 O O . GLY A 1 171 ? 9.047 -21.328 -5.367 1 93.5 171 GLY A O 1
ATOM 1309 N N . GLY A 1 172 ? 9.797 -19.312 -5.887 1 94.56 172 GLY A N 1
ATOM 1310 C CA . GLY A 1 172 ? 10.195 -18.984 -4.527 1 94.56 172 GLY A CA 1
ATOM 1311 C C . GLY A 1 172 ? 9.047 -19 -3.541 1 94.56 172 GLY A C 1
ATOM 1312 O O . GLY A 1 172 ? 9.07 -19.734 -2.557 1 94.56 172 GLY A O 1
ATOM 1313 N N . SER A 1 173 ? 8.008 -18.25 -3.834 1 97.06 173 SER A N 1
ATOM 1314 C CA . SER A 1 173 ? 6.918 -18.078 -2.879 1 97.06 173 SER A CA 1
ATOM 1315 C C . SER A 1 173 ? 6.129 -19.359 -2.697 1 97.06 173 SER A C 1
ATOM 1317 O O . SER A 1 173 ? 5.965 -19.844 -1.573 1 97.06 173 SER A O 1
ATOM 1319 N N . LEU A 1 174 ? 5.738 -19.984 -3.779 1 98.25 174 LEU A N 1
ATOM 1320 C CA . LEU A 1 174 ? 4.898 -21.172 -3.678 1 98.25 174 LEU A CA 1
ATOM 1321 C C . LEU A 1 174 ? 5.699 -22.359 -3.146 1 98.25 174 LEU A C 1
ATOM 1323 O O . LEU A 1 174 ? 5.305 -22.984 -2.162 1 98.25 174 LEU A O 1
ATOM 1327 N N . CYS A 1 175 ? 6.82 -22.625 -3.766 1 97.69 175 CYS A N 1
ATOM 1328 C CA . CYS A 1 175 ? 7.598 -23.797 -3.385 1 97.69 175 CYS A CA 1
ATOM 1329 C C . CYS A 1 175 ? 8.219 -23.625 -2.004 1 97.69 175 CYS A C 1
ATOM 1331 O O . CYS A 1 175 ? 8.297 -24.578 -1.225 1 97.69 175 CYS A O 1
ATOM 1333 N N . GLY A 1 176 ? 8.68 -22.406 -1.732 1 97.94 176 GLY A N 1
ATOM 1334 C CA . GLY A 1 176 ? 9.203 -22.141 -0.4 1 97.94 176 GLY A CA 1
ATOM 1335 C C . GLY A 1 176 ? 8.164 -22.312 0.692 1 97.94 176 GLY A C 1
ATOM 1336 O O . GLY A 1 176 ? 8.383 -23.062 1.648 1 97.94 176 GLY A O 1
ATOM 1337 N N . THR A 1 177 ? 7.039 -21.672 0.553 1 98.75 177 THR A N 1
ATOM 1338 C CA . THR A 1 177 ? 5.965 -21.766 1.538 1 98.75 177 THR A CA 1
ATOM 1339 C C . THR A 1 177 ? 5.477 -23.203 1.685 1 98.75 177 THR A C 1
ATOM 1341 O O . THR A 1 177 ? 5.277 -23.688 2.803 1 98.75 177 THR A O 1
ATOM 1344 N N . ALA A 1 178 ? 5.312 -23.844 0.582 1 98.75 178 ALA A N 1
ATOM 1345 C CA . ALA A 1 178 ? 4.852 -25.234 0.589 1 98.75 178 ALA A CA 1
ATOM 1346 C C . ALA A 1 178 ? 5.824 -26.141 1.345 1 98.75 178 ALA A C 1
ATOM 1348 O O . ALA A 1 178 ? 5.41 -27 2.111 1 98.75 178 ALA A O 1
ATOM 1349 N N . SER A 1 179 ? 7.086 -25.953 1.064 1 98.06 179 SER A N 1
ATOM 1350 C CA . SER A 1 179 ? 8.109 -26.766 1.71 1 98.06 179 SER A CA 1
ATOM 1351 C C . SER A 1 179 ? 8.016 -26.672 3.229 1 98.06 179 SER A C 1
ATOM 1353 O O . SER A 1 179 ? 8.047 -27.688 3.924 1 98.06 179 SER A O 1
ATOM 1355 N N . PHE A 1 180 ? 7.871 -25.469 3.729 1 98.44 180 PHE A N 1
ATOM 1356 C CA . PHE A 1 180 ? 7.84 -25.281 5.172 1 98.44 180 PHE A CA 1
ATOM 1357 C C . PHE A 1 180 ? 6.504 -25.734 5.75 1 98.44 180 PHE A C 1
ATOM 1359 O O . PHE A 1 180 ? 6.465 -26.359 6.816 1 98.44 180 PHE A O 1
ATOM 1366 N N . LEU A 1 181 ? 5.422 -25.453 5.102 1 98.62 181 LEU A N 1
ATOM 1367 C CA . LEU A 1 181 ? 4.117 -25.891 5.582 1 98.62 181 LEU A CA 1
ATOM 1368 C C . LEU A 1 181 ? 4.051 -27.422 5.648 1 98.62 181 LEU A C 1
ATOM 1370 O O . LEU A 1 181 ? 3.439 -27.984 6.559 1 98.62 181 LEU A O 1
ATOM 1374 N N . ARG A 1 182 ? 4.609 -28.094 4.691 1 97.62 182 ARG A N 1
ATOM 1375 C CA . ARG A 1 182 ? 4.535 -29.547 4.633 1 97.62 182 ARG A CA 1
ATOM 1376 C C . ARG A 1 182 ? 5.297 -30.188 5.789 1 97.62 182 ARG A C 1
ATOM 1378 O O . ARG A 1 182 ? 5.012 -31.328 6.18 1 97.62 182 ARG A O 1
ATOM 1385 N N . THR A 1 183 ? 6.309 -29.5 6.316 1 97.25 183 THR A N 1
ATOM 1386 C CA . THR A 1 183 ? 7.012 -30.016 7.492 1 97.25 183 THR A CA 1
ATOM 1387 C C . THR A 1 183 ? 6.07 -30.094 8.695 1 97.25 183 THR A C 1
ATOM 1389 O O . THR A 1 183 ? 6.246 -30.938 9.57 1 97.25 183 THR A O 1
ATOM 1392 N N . VAL A 1 184 ? 5.09 -29.266 8.75 1 97.19 184 VAL A N 1
ATOM 1393 C CA . VAL A 1 184 ? 4.121 -29.219 9.844 1 97.19 184 VAL A CA 1
ATOM 1394 C C . VAL A 1 184 ? 2.871 -30 9.461 1 97.19 184 VAL A C 1
ATOM 1396 O O . VAL A 1 184 ? 2.293 -30.703 10.297 1 97.19 184 VAL A O 1
ATOM 1399 N N . PHE A 1 185 ? 2.488 -29.891 8.18 1 98.19 185 PHE A N 1
ATOM 1400 C CA . PHE A 1 185 ? 1.307 -30.547 7.633 1 98.19 185 PHE A CA 1
ATOM 1401 C C . PHE A 1 185 ? 1.683 -31.469 6.477 1 98.19 185 PHE A C 1
ATOM 1403 O O . PHE A 1 185 ? 1.507 -31.109 5.309 1 98.19 185 PHE A O 1
ATOM 1410 N N . PRO A 1 186 ? 2.031 -32.625 6.695 1 97.38 186 PRO A N 1
ATOM 1411 C CA . PRO A 1 186 ? 2.576 -33.531 5.668 1 97.38 186 PRO A CA 1
ATOM 1412 C C . PRO A 1 186 ? 1.579 -33.812 4.551 1 97.38 186 PRO A C 1
ATOM 1414 O O . PRO A 1 186 ? 1.979 -34.188 3.445 1 97.38 186 PRO A O 1
ATOM 1417 N N . HIS A 1 187 ? 0.309 -33.656 4.73 1 97.25 187 HIS A N 1
ATOM 1418 C CA . HIS A 1 187 ? -0.704 -33.969 3.729 1 97.25 187 HIS A CA 1
ATOM 1419 C C . HIS A 1 187 ? -1.134 -32.719 2.967 1 97.25 187 HIS A C 1
ATOM 1421 O O . HIS A 1 187 ? -2.154 -32.75 2.273 1 97.25 187 HIS A O 1
ATOM 1427 N N . LEU A 1 188 ? -0.389 -31.656 3.125 1 98.75 188 LEU A N 1
ATOM 1428 C CA . LEU A 1 188 ? -0.676 -30.406 2.422 1 98.75 188 LEU A CA 1
ATOM 1429 C C . LEU A 1 188 ? -0.826 -30.641 0.924 1 98.75 188 LEU A C 1
ATOM 1431 O O . LEU A 1 188 ? 0.014 -31.312 0.311 1 98.75 188 LEU A O 1
ATOM 1435 N N . THR A 1 189 ? -1.935 -30.203 0.334 1 98.88 189 THR A N 1
ATOM 1436 C CA . THR A 1 189 ? -2.117 -30.188 -1.113 1 98.88 189 THR A CA 1
ATOM 1437 C C . THR A 1 189 ? -1.731 -28.828 -1.699 1 98.88 189 THR A C 1
ATOM 1439 O O . THR A 1 189 ? -2.205 -27.797 -1.237 1 98.88 189 THR A O 1
ATOM 1442 N N . VAL A 1 190 ? -0.902 -28.828 -2.691 1 98.94 190 VAL A N 1
ATOM 1443 C CA . VAL A 1 190 ? -0.389 -27.594 -3.266 1 98.94 190 VAL A CA 1
ATOM 1444 C C . VAL A 1 190 ? -0.963 -27.406 -4.668 1 98.94 190 VAL A C 1
ATOM 1446 O O . VAL A 1 190 ? -0.84 -28.281 -5.523 1 98.94 190 VAL A O 1
ATOM 1449 N N . PHE A 1 191 ? -1.615 -26.312 -4.859 1 98.94 191 PHE A N 1
ATOM 1450 C CA . PHE A 1 191 ? -2.162 -25.891 -6.141 1 98.94 191 PHE A CA 1
ATOM 1451 C C . PHE A 1 191 ? -1.322 -24.766 -6.742 1 98.94 191 PHE A C 1
ATOM 1453 O O . PHE A 1 191 ? -1.33 -23.641 -6.242 1 98.94 191 PHE A O 1
ATOM 1460 N N . ALA A 1 192 ? -0.628 -25.047 -7.824 1 98.88 192 ALA A N 1
ATOM 1461 C CA . ALA A 1 192 ? 0.14 -24.031 -8.531 1 98.88 192 ALA A CA 1
ATOM 1462 C C . ALA A 1 192 ? -0.726 -23.312 -9.555 1 98.88 192 ALA A C 1
ATOM 1464 O O . ALA A 1 192 ? -1.54 -23.922 -10.242 1 98.88 192 ALA A O 1
ATOM 1465 N N . VAL A 1 193 ? -0.587 -22.016 -9.578 1 98.88 193 VAL A N 1
ATOM 1466 C CA . VAL A 1 193 ? -1.298 -21.203 -10.555 1 98.88 193 VAL A CA 1
ATOM 1467 C C . VAL A 1 193 ? -0.306 -20.609 -11.555 1 98.88 193 VAL A C 1
ATOM 1469 O O . VAL A 1 193 ? 0.584 -19.844 -11.18 1 98.88 193 VAL A O 1
ATOM 1472 N N . ASP A 1 194 ? -0.421 -20.953 -12.734 1 98.44 194 ASP A N 1
ATOM 1473 C CA . ASP A 1 194 ? 0.385 -20.469 -13.852 1 98.44 194 ASP A CA 1
ATOM 1474 C C . ASP A 1 194 ? -0.493 -19.844 -14.93 1 98.44 194 ASP A C 1
ATOM 1476 O O . ASP A 1 194 ? -1.681 -19.594 -14.703 1 98.44 194 ASP A O 1
ATOM 1480 N N . THR A 1 195 ? 0.105 -19.359 -15.992 1 97.88 195 THR A N 1
ATOM 1481 C CA . THR A 1 195 ? -0.635 -18.828 -17.125 1 97.88 195 THR A CA 1
ATOM 1482 C C . THR A 1 195 ? -0.294 -19.594 -18.406 1 97.88 195 THR A C 1
ATOM 1484 O O . THR A 1 195 ? 0.662 -20.375 -18.422 1 97.88 195 THR A O 1
ATOM 1487 N N . HIS A 1 196 ? -1.122 -19.469 -19.375 1 96.5 196 HIS A N 1
ATOM 1488 C CA . HIS A 1 196 ? -0.894 -20.156 -20.641 1 96.5 196 HIS A CA 1
ATOM 1489 C C . HIS A 1 196 ? 0.401 -19.688 -21.297 1 96.5 196 HIS A C 1
ATOM 1491 O O . HIS A 1 196 ? 0.814 -18.531 -21.125 1 96.5 196 HIS A O 1
ATOM 1497 N N . CYS A 1 197 ? 1.082 -20.625 -22.016 1 94.56 197 CYS A N 1
ATOM 1498 C CA . CYS A 1 197 ? 2.305 -20.375 -22.766 1 94.56 197 CYS A CA 1
ATOM 1499 C C . CYS A 1 197 ? 3.49 -20.172 -21.828 1 94.56 197 CYS A C 1
ATOM 1501 O O . CYS A 1 197 ? 4.395 -19.391 -22.125 1 94.56 197 CYS A O 1
ATOM 1503 N N . SER A 1 198 ? 3.412 -20.703 -20.672 1 93.69 198 SER A N 1
ATOM 1504 C CA . SER A 1 198 ? 4.5 -20.781 -19.703 1 93.69 198 SER A CA 1
ATOM 1505 C C . SER A 1 198 ? 5.191 -22.141 -19.75 1 93.69 198 SER A C 1
ATOM 1507 O O . SER A 1 198 ? 4.527 -23.172 -19.781 1 93.69 198 SER A O 1
ATOM 1509 N N . ILE A 1 199 ? 6.445 -22.172 -19.672 1 93.5 199 ILE A N 1
ATOM 1510 C CA . ILE A 1 199 ? 7.18 -23.406 -19.875 1 93.5 199 ILE A CA 1
ATOM 1511 C C . ILE A 1 199 ? 7.234 -24.188 -18.562 1 93.5 199 ILE A C 1
ATOM 1513 O O . ILE A 1 199 ? 7.621 -25.359 -18.547 1 93.5 199 ILE A O 1
ATOM 1517 N N . LEU A 1 200 ? 6.875 -23.641 -17.453 1 96 200 LEU A N 1
ATOM 1518 C CA . LEU A 1 200 ? 7.16 -24.141 -16.109 1 96 200 LEU A CA 1
ATOM 1519 C C . LEU A 1 200 ? 6.594 -25.547 -15.938 1 96 200 LEU A C 1
ATOM 1521 O O . LEU A 1 200 ? 7.191 -26.375 -15.242 1 96 200 LEU A O 1
ATOM 1525 N N . PHE A 1 201 ? 5.508 -25.781 -16.562 1 97.62 201 PHE A N 1
ATOM 1526 C CA . PHE A 1 201 ? 4.883 -27.094 -16.406 1 97.62 201 PHE A CA 1
ATOM 1527 C C . PHE A 1 201 ? 4.59 -27.719 -17.766 1 97.62 201 PHE A C 1
ATOM 1529 O O . PHE A 1 201 ? 3.562 -28.375 -17.938 1 97.62 201 PHE A O 1
ATOM 1536 N N . GLY A 1 202 ? 5.414 -27.359 -18.703 1 95.75 202 GLY A N 1
ATOM 1537 C CA . GLY A 1 202 ? 5.469 -28.172 -19.906 1 95.75 202 GLY A CA 1
ATOM 1538 C C . GLY A 1 202 ? 4.797 -27.516 -21.109 1 95.75 202 GLY A C 1
ATOM 1539 O O . GLY A 1 202 ? 4.832 -28.062 -22.219 1 95.75 202 GLY A O 1
ATOM 1540 N N . GLN A 1 203 ? 4.133 -26.422 -20.938 1 95.88 203 GLN A N 1
ATOM 1541 C CA . GLN A 1 203 ? 3.572 -25.734 -22.094 1 95.88 203 GLN A CA 1
ATOM 1542 C C . GLN A 1 203 ? 4.664 -25.062 -22.922 1 95.88 203 GLN A C 1
ATOM 1544 O O . GLN A 1 203 ? 5.734 -24.75 -22.391 1 95.88 203 GLN A O 1
ATOM 1549 N N . PRO A 1 204 ? 4.422 -24.922 -24.219 1 92.75 204 PRO A N 1
ATOM 1550 C CA . PRO A 1 204 ? 5.402 -24.203 -25.047 1 92.75 204 PRO A CA 1
ATOM 1551 C C . PRO A 1 204 ? 5.48 -22.719 -24.719 1 92.75 204 PRO A C 1
ATOM 1553 O O . PRO A 1 204 ? 4.492 -22.125 -24.266 1 92.75 204 PRO A O 1
ATOM 1556 N N . VAL A 1 205 ? 6.645 -22.156 -24.938 1 89.25 205 VAL A N 1
ATOM 1557 C CA . VAL A 1 205 ? 6.844 -20.719 -24.734 1 89.25 205 VAL A CA 1
ATOM 1558 C C . VAL A 1 205 ? 6.016 -19.922 -25.75 1 89.25 205 VAL A C 1
ATOM 1560 O O . VAL A 1 205 ? 5.941 -20.297 -26.922 1 89.25 205 VAL A O 1
ATOM 1563 N N . GLY A 1 206 ? 5.383 -18.906 -25.328 1 86.69 206 GLY A N 1
ATOM 1564 C CA . GLY A 1 206 ? 4.629 -18 -26.172 1 86.69 206 GLY A CA 1
ATOM 1565 C C . GLY A 1 206 ? 4.289 -16.688 -25.5 1 86.69 206 GLY A C 1
ATOM 1566 O O . GLY A 1 206 ? 4.75 -16.422 -24.375 1 86.69 206 GLY A O 1
ATOM 1567 N N . LYS A 1 207 ? 3.59 -15.859 -26.203 1 84.06 207 LYS A N 1
ATOM 1568 C CA . LYS A 1 207 ? 3.168 -14.57 -25.641 1 84.06 207 LYS A CA 1
ATOM 1569 C C . LYS A 1 207 ? 2.225 -14.766 -24.453 1 84.06 207 LYS A C 1
ATOM 1571 O O . LYS A 1 207 ? 1.315 -15.594 -24.516 1 84.06 207 LYS A O 1
ATOM 1576 N N . ARG A 1 208 ? 2.482 -14.102 -23.453 1 87.88 208 ARG A N 1
ATOM 1577 C CA . ARG A 1 208 ? 1.665 -14.148 -22.25 1 87.88 208 ARG A CA 1
ATOM 1578 C C . ARG A 1 208 ? 1.093 -12.773 -21.922 1 87.88 208 ARG A C 1
ATOM 1580 O O . ARG A 1 208 ? 1.842 -11.82 -21.703 1 87.88 208 ARG A O 1
ATOM 1587 N N . MET A 1 209 ? -0.162 -12.68 -21.859 1 90.12 209 MET A N 1
ATOM 1588 C CA . MET A 1 209 ? -0.822 -11.422 -21.531 1 90.12 209 MET A CA 1
ATOM 1589 C C . MET A 1 209 ? -0.78 -11.164 -20.016 1 90.12 209 MET A C 1
ATOM 1591 O O . MET A 1 209 ? -0.651 -10.016 -19.594 1 90.12 209 MET A O 1
ATOM 1595 N N . LEU A 1 210 ? -0.969 -12.18 -19.312 1 90.38 210 LEU A N 1
ATOM 1596 C CA . LEU A 1 210 ? -0.897 -12.086 -17.859 1 90.38 210 LEU A CA 1
ATOM 1597 C C . LEU A 1 210 ? 0.551 -12.141 -17.375 1 90.38 210 LEU A C 1
ATOM 1599 O O . LEU A 1 210 ? 1.274 -13.086 -17.672 1 90.38 210 LEU A O 1
ATOM 1603 N N . ARG A 1 211 ? 0.95 -11.102 -16.609 1 82.75 211 ARG A N 1
ATOM 1604 C CA . ARG A 1 211 ? 2.33 -10.984 -16.141 1 82.75 211 ARG A CA 1
ATOM 1605 C C . ARG A 1 211 ? 2.424 -11.242 -14.641 1 82.75 211 ARG A C 1
ATOM 1607 O O . ARG A 1 211 ? 1.409 -11.242 -13.945 1 82.75 211 ARG A O 1
ATOM 1614 N N . GLY A 1 212 ? 3.631 -11.5 -14.117 1 85.69 212 GLY A N 1
ATOM 1615 C CA . GLY A 1 212 ? 3.859 -11.734 -12.703 1 85.69 212 GLY A CA 1
ATOM 1616 C C . GLY A 1 212 ? 3.887 -13.211 -12.336 1 85.69 212 GLY A C 1
ATOM 1617 O O . GLY A 1 212 ? 4.227 -13.57 -11.211 1 85.69 212 GLY A O 1
ATOM 1618 N N . LEU A 1 213 ? 3.445 -13.977 -13.273 1 91.12 213 LEU A N 1
ATOM 1619 C CA . LEU A 1 213 ? 3.518 -15.43 -13.18 1 91.12 213 LEU A CA 1
ATOM 1620 C C . LEU A 1 213 ? 3.979 -16.047 -14.5 1 91.12 213 LEU A C 1
ATOM 1622 O O . LEU A 1 213 ? 4.09 -15.336 -15.508 1 91.12 213 LEU A O 1
ATOM 1626 N N . GLY A 1 214 ? 4.316 -17.297 -14.43 1 90.56 214 GLY A N 1
ATOM 1627 C CA . GLY A 1 214 ? 4.84 -17.922 -15.633 1 90.56 214 GLY A CA 1
ATOM 1628 C C . GLY A 1 214 ? 6.277 -17.547 -15.93 1 90.56 214 GLY A C 1
ATOM 1629 O O . GLY A 1 214 ? 6.828 -16.641 -15.297 1 90.56 214 GLY A O 1
ATOM 1630 N N . ASN A 1 215 ? 6.793 -18.219 -16.828 1 87.62 215 ASN A N 1
ATOM 1631 C CA . ASN A 1 215 ? 8.172 -17.969 -17.219 1 87.62 215 ASN A CA 1
ATOM 1632 C C . ASN A 1 215 ? 8.508 -18.609 -18.562 1 87.62 215 ASN A C 1
ATOM 1634 O O . ASN A 1 215 ? 7.801 -19.516 -19 1 87.62 215 ASN A O 1
ATOM 1638 N N . SER A 1 216 ? 9.555 -18.062 -19.172 1 84.75 216 SER A N 1
ATOM 1639 C CA . SER A 1 216 ? 10.062 -18.625 -20.422 1 84.75 216 SER A CA 1
ATOM 1640 C C . SER A 1 216 ? 11.305 -19.469 -20.172 1 84.75 216 SER A C 1
ATOM 1642 O O . SER A 1 216 ? 11.844 -20.078 -21.094 1 84.75 216 SER A O 1
ATOM 1644 N N . VAL A 1 217 ? 11.781 -19.375 -18.969 1 83.75 217 VAL A N 1
ATOM 1645 C CA . VAL A 1 217 ? 12.906 -20.203 -18.516 1 83.75 217 VAL A CA 1
ATOM 1646 C C . VAL A 1 217 ? 12.531 -20.938 -17.234 1 83.75 217 VAL A C 1
ATOM 1648 O O . VAL A 1 217 ? 11.711 -20.453 -16.453 1 83.75 217 VAL A O 1
ATOM 1651 N N . LEU A 1 218 ? 13.102 -22.094 -17.125 1 90 218 LEU A N 1
ATOM 1652 C CA . LEU A 1 218 ? 12.805 -22.906 -15.945 1 90 218 LEU A CA 1
ATOM 1653 C C . LEU A 1 218 ? 13.75 -22.562 -14.797 1 90 218 LEU A C 1
ATOM 1655 O O . LEU A 1 218 ? 14.914 -22.969 -14.805 1 90 218 LEU A O 1
ATOM 1659 N N . PRO A 1 219 ? 13.25 -21.875 -13.805 1 90.38 219 PRO A N 1
ATOM 1660 C CA . PRO A 1 219 ? 14.109 -21.562 -12.656 1 90.38 219 PRO A CA 1
ATOM 1661 C C . PRO A 1 219 ? 14.406 -22.781 -11.797 1 90.38 219 PRO A C 1
ATOM 1663 O O . PRO A 1 219 ? 13.578 -23.688 -11.688 1 90.38 219 PRO A O 1
ATOM 1666 N N . LYS A 1 220 ? 15.555 -22.703 -11.078 1 89.94 220 LYS A N 1
ATOM 1667 C CA . LYS A 1 220 ? 15.961 -23.812 -10.211 1 89.94 220 LYS A CA 1
ATOM 1668 C C . LYS A 1 220 ? 15.07 -23.891 -8.977 1 89.94 220 LYS A C 1
ATOM 1670 O O . LYS A 1 220 ? 14.953 -24.953 -8.359 1 89.94 220 LYS A O 1
ATOM 1675 N N . ASN A 1 221 ? 14.406 -22.844 -8.633 1 91.31 221 ASN A N 1
ATOM 1676 C CA . ASN A 1 221 ? 13.578 -22.781 -7.43 1 91.31 221 ASN A CA 1
ATOM 1677 C C . ASN A 1 221 ? 12.258 -23.531 -7.621 1 91.31 221 ASN A C 1
ATOM 1679 O O . ASN A 1 221 ? 11.547 -23.797 -6.652 1 91.31 221 ASN A O 1
ATOM 1683 N N . VAL A 1 222 ? 11.914 -23.859 -8.836 1 95.31 222 VAL A N 1
ATOM 1684 C CA . VAL A 1 222 ? 10.672 -24.562 -9.094 1 95.31 222 VAL A CA 1
ATOM 1685 C C . VAL A 1 222 ? 10.844 -26.047 -8.758 1 95.31 222 VAL A C 1
ATOM 1687 O O . VAL A 1 222 ? 11.695 -26.719 -9.328 1 95.31 222 VAL A O 1
ATOM 1690 N N . ARG A 1 223 ? 10.094 -26.516 -7.832 1 96.38 223 ARG A N 1
ATOM 1691 C CA . ARG A 1 223 ? 10.102 -27.906 -7.418 1 96.38 223 ARG A CA 1
ATOM 1692 C C . ARG A 1 223 ? 8.766 -28.578 -7.73 1 96.38 223 ARG A C 1
ATOM 1694 O O . ARG A 1 223 ? 7.867 -28.594 -6.891 1 96.38 223 ARG A O 1
ATOM 1701 N N . HIS A 1 224 ? 8.758 -29.25 -8.844 1 98.12 224 HIS A N 1
ATOM 1702 C CA . HIS A 1 224 ? 7.539 -29.828 -9.391 1 98.12 224 HIS A CA 1
ATOM 1703 C C . HIS A 1 224 ? 6.961 -30.875 -8.438 1 98.12 224 HIS A C 1
ATOM 1705 O O . HIS A 1 224 ? 5.742 -31.047 -8.367 1 98.12 224 HIS A O 1
ATOM 1711 N N . GLU A 1 225 ? 7.789 -31.484 -7.703 1 97.5 225 GLU A N 1
ATOM 1712 C CA . GLU A 1 225 ? 7.391 -32.594 -6.832 1 97.5 225 GLU A CA 1
ATOM 1713 C C . GLU A 1 225 ? 6.582 -32.062 -5.641 1 97.5 225 GLU A C 1
ATOM 1715 O O . GLU A 1 225 ? 5.965 -32.875 -4.922 1 97.5 225 GLU A O 1
ATOM 1720 N N . LEU A 1 226 ? 6.566 -30.797 -5.41 1 98.06 226 LEU A N 1
ATOM 1721 C CA . LEU A 1 226 ? 5.762 -30.203 -4.34 1 98.06 226 LEU A CA 1
ATOM 1722 C C . LEU A 1 226 ? 4.328 -29.984 -4.805 1 98.06 226 LEU A C 1
ATOM 1724 O O . LEU A 1 226 ? 3.428 -29.781 -3.98 1 98.06 226 LEU A O 1
ATOM 1728 N N . VAL A 1 227 ? 4.062 -30.016 -6.098 1 98.69 227 VAL A N 1
ATOM 1729 C CA . VAL A 1 227 ? 2.803 -29.531 -6.66 1 98.69 227 VAL A CA 1
ATOM 1730 C C . VAL A 1 227 ? 1.861 -30.719 -6.891 1 98.69 227 VAL A C 1
ATOM 1732 O O . VAL A 1 227 ? 2.236 -31.703 -7.527 1 98.69 227 VAL A O 1
ATOM 1735 N N . ASP A 1 228 ? 0.719 -30.625 -6.383 1 98.75 228 ASP A N 1
ATOM 1736 C CA . ASP A 1 228 ? -0.295 -31.656 -6.594 1 98.75 228 ASP A CA 1
ATOM 1737 C C . ASP A 1 228 ? -1.102 -31.375 -7.859 1 98.75 228 ASP A C 1
ATOM 1739 O O . ASP A 1 228 ? -1.391 -32.281 -8.633 1 98.75 228 ASP A O 1
ATOM 1743 N N . GLU A 1 229 ? -1.493 -30.125 -8.047 1 98.62 229 GLU A N 1
ATOM 1744 C CA . GLU A 1 229 ? -2.287 -29.719 -9.203 1 98.62 229 GLU A CA 1
ATOM 1745 C C . GLU A 1 229 ? -1.774 -28.406 -9.781 1 98.62 229 GLU A C 1
ATOM 1747 O O . GLU A 1 229 ? -1.35 -27.516 -9.039 1 98.62 229 GLU A O 1
ATOM 1752 N N . ILE A 1 230 ? -1.776 -28.344 -11.133 1 98.81 230 ILE A N 1
ATOM 1753 C CA . ILE A 1 230 ? -1.403 -27.109 -11.805 1 98.81 230 ILE A CA 1
ATOM 1754 C C . ILE A 1 230 ? -2.619 -26.516 -12.523 1 98.81 230 ILE A C 1
ATOM 1756 O O . ILE A 1 230 ? -3.416 -27.25 -13.102 1 98.81 230 ILE A O 1
ATOM 1760 N N . HIS A 1 231 ? -2.879 -25.25 -12.344 1 98.88 231 HIS A N 1
ATOM 1761 C CA . HIS A 1 231 ? -3.92 -24.469 -13.016 1 98.88 231 HIS A CA 1
ATOM 1762 C C . HIS A 1 231 ? -3.316 -23.422 -13.945 1 98.88 231 HIS A C 1
ATOM 1764 O O . HIS A 1 231 ? -2.447 -22.656 -13.531 1 98.88 231 HIS A O 1
ATOM 1770 N N . TRP A 1 232 ? -3.699 -23.422 -15.203 1 98.75 232 TRP A N 1
ATOM 1771 C CA . TRP A 1 232 ? -3.365 -22.344 -16.125 1 98.75 232 TRP A CA 1
ATOM 1772 C C . TRP A 1 232 ? -4.547 -21.391 -16.281 1 98.75 232 TRP A C 1
ATOM 1774 O O . TRP A 1 232 ? -5.594 -21.781 -16.812 1 98.75 232 TRP A O 1
ATOM 1784 N N . VAL A 1 233 ? -4.332 -20.125 -15.852 1 98.56 233 VAL A N 1
ATOM 1785 C CA . VAL A 1 233 ? -5.391 -19.125 -15.891 1 98.56 233 VAL A CA 1
ATOM 1786 C C . VAL A 1 233 ? -5.078 -18.094 -16.953 1 98.56 233 VAL A C 1
ATOM 1788 O O . VAL A 1 233 ? -3.986 -17.516 -16.984 1 98.56 233 VAL A O 1
ATOM 1791 N N . GLY A 1 234 ? -6.012 -17.891 -17.859 1 97.5 234 GLY A N 1
ATOM 1792 C CA . GLY A 1 234 ? -5.859 -16.812 -18.828 1 97.5 234 GLY A CA 1
ATOM 1793 C C . GLY A 1 234 ? -6.004 -15.438 -18.203 1 97.5 234 GLY A C 1
ATOM 1794 O O . GLY A 1 234 ? -6.445 -15.305 -17.062 1 97.5 234 GLY A O 1
ATOM 1795 N N . ALA A 1 235 ? -5.652 -14.398 -18.969 1 97.5 235 ALA A N 1
ATOM 1796 C CA . ALA A 1 235 ? -5.641 -13.023 -18.469 1 97.5 235 ALA A CA 1
ATOM 1797 C C . ALA A 1 235 ? -7.047 -12.562 -18.109 1 97.5 235 ALA A C 1
ATOM 1799 O O . ALA A 1 235 ? -7.25 -11.938 -17.062 1 97.5 235 ALA A O 1
ATOM 1800 N N . TYR A 1 236 ? -8.008 -12.883 -18.938 1 97.94 236 TYR A N 1
ATOM 1801 C CA . TYR A 1 236 ? -9.344 -12.32 -18.766 1 97.94 236 TYR A CA 1
ATOM 1802 C C . TYR A 1 236 ? -9.992 -12.82 -17.469 1 97.94 236 TYR A C 1
ATOM 1804 O O . TYR A 1 236 ? -10.453 -12.023 -16.656 1 97.94 236 TYR A O 1
ATOM 1812 N N . PRO A 1 237 ? -9.938 -14.18 -17.25 1 98.12 237 PRO A N 1
ATOM 1813 C CA . PRO A 1 237 ? -10.461 -14.633 -15.953 1 98.12 237 PRO A CA 1
ATOM 1814 C C . PRO A 1 237 ? -9.727 -14.008 -14.766 1 98.12 237 PRO A C 1
ATOM 1816 O O . PRO A 1 237 ? -10.344 -13.727 -13.734 1 98.12 237 PRO A O 1
ATOM 1819 N N . ALA A 1 238 ? -8.438 -13.805 -14.875 1 98.25 238 ALA A N 1
ATOM 1820 C CA . ALA A 1 238 ? -7.641 -13.195 -13.805 1 98.25 238 ALA A CA 1
ATOM 1821 C C . ALA A 1 238 ? -8.094 -11.766 -13.539 1 98.25 238 ALA A C 1
ATOM 1823 O O . ALA A 1 238 ? -8.219 -11.359 -12.383 1 98.25 238 ALA A O 1
ATOM 1824 N N . TYR A 1 239 ? -8.32 -10.992 -14.633 1 97.94 239 TYR A N 1
ATOM 1825 C CA . TYR A 1 239 ? -8.781 -9.617 -14.5 1 97.94 239 TYR A CA 1
ATOM 1826 C C . TYR A 1 239 ? -10.133 -9.555 -13.797 1 97.94 239 TYR A C 1
ATOM 1828 O O . TYR A 1 239 ? -10.328 -8.75 -12.891 1 97.94 239 TYR A O 1
ATOM 1836 N N . LEU A 1 240 ? -11.023 -10.422 -14.219 1 97.88 240 LEU A N 1
ATOM 1837 C CA . LEU A 1 240 ? -12.359 -10.461 -13.633 1 97.88 240 LEU A CA 1
ATOM 1838 C C . LEU A 1 240 ? -12.297 -10.812 -12.148 1 97.88 240 LEU A C 1
ATOM 1840 O O . LEU A 1 240 ? -13.016 -10.227 -11.336 1 97.88 240 LEU A O 1
ATOM 1844 N N . SER A 1 241 ? -11.453 -11.75 -11.859 1 97.81 241 SER A N 1
ATOM 1845 C CA . SER A 1 241 ? -11.297 -12.148 -10.461 1 97.81 241 SER A CA 1
ATOM 1846 C C . SER A 1 241 ? -10.727 -11.016 -9.625 1 97.81 241 SER A C 1
ATOM 1848 O O . SER A 1 241 ? -11.125 -10.836 -8.469 1 97.81 241 SER A O 1
ATOM 1850 N N . ALA A 1 242 ? -9.789 -10.281 -10.148 1 97.62 242 ALA A N 1
ATOM 1851 C CA . ALA A 1 242 ? -9.258 -9.109 -9.445 1 97.62 242 ALA A CA 1
ATOM 1852 C C . ALA A 1 242 ? -10.359 -8.094 -9.164 1 97.62 242 ALA A C 1
ATOM 1854 O O . ALA A 1 242 ? -10.438 -7.551 -8.055 1 97.62 242 ALA A O 1
ATOM 1855 N N . HIS A 1 243 ? -11.211 -7.859 -10.156 1 96.81 243 HIS A N 1
ATOM 1856 C CA . HIS A 1 243 ? -12.352 -6.965 -9.969 1 96.81 243 HIS A CA 1
ATOM 1857 C C . HIS A 1 243 ? -13.289 -7.484 -8.883 1 96.81 243 HIS A C 1
ATOM 1859 O O . HIS A 1 243 ? -13.805 -6.703 -8.078 1 96.81 243 HIS A O 1
ATOM 1865 N N . ARG A 1 244 ? -13.477 -8.758 -8.883 1 96.69 244 ARG A N 1
ATOM 1866 C CA . ARG A 1 244 ? -14.367 -9.367 -7.906 1 96.69 244 ARG A CA 1
ATOM 1867 C C . ARG A 1 244 ? -13.828 -9.188 -6.488 1 96.69 244 ARG A C 1
ATOM 1869 O O . ARG A 1 244 ? -14.594 -8.914 -5.559 1 96.69 244 ARG A O 1
ATOM 1876 N N . LEU A 1 245 ? -12.484 -9.391 -6.309 1 97.75 245 LEU A N 1
ATOM 1877 C CA . LEU A 1 245 ? -11.867 -9.148 -5.008 1 97.75 245 LEU A CA 1
ATOM 1878 C C . LEU A 1 245 ? -12.203 -7.758 -4.492 1 97.75 245 LEU A C 1
ATOM 1880 O O . LEU A 1 245 ? -12.531 -7.586 -3.316 1 97.75 245 LEU A O 1
ATOM 1884 N N . LEU A 1 246 ? -12.086 -6.812 -5.363 1 97.06 246 LEU A N 1
ATOM 1885 C CA . LEU A 1 246 ? -12.328 -5.418 -5.008 1 97.06 246 LEU A CA 1
ATOM 1886 C C . LEU A 1 246 ? -13.805 -5.184 -4.691 1 97.06 246 LEU A C 1
ATOM 1888 O O . LEU A 1 246 ? -14.141 -4.621 -3.646 1 97.06 246 LEU A O 1
ATOM 1892 N N . ARG A 1 247 ? -14.703 -5.699 -5.473 1 95.75 247 ARG A N 1
ATOM 1893 C CA . ARG A 1 247 ? -16.141 -5.453 -5.383 1 95.75 247 ARG A CA 1
ATOM 1894 C C . ARG A 1 247 ? -16.734 -6.18 -4.188 1 95.75 247 ARG A C 1
ATOM 1896 O O . ARG A 1 247 ? -17.641 -5.656 -3.525 1 95.75 247 ARG A O 1
ATOM 1903 N N . GLU A 1 248 ? -16.234 -7.336 -3.947 1 96.5 248 GLU A N 1
ATOM 1904 C CA . GLU A 1 248 ? -16.891 -8.18 -2.951 1 96.5 248 GLU A CA 1
ATOM 1905 C C . GLU A 1 248 ? -16.203 -8.07 -1.595 1 96.5 248 GLU A C 1
ATOM 1907 O O . GLU A 1 248 ? -16.844 -8.242 -0.554 1 96.5 248 GLU A O 1
ATOM 1912 N N . HIS A 1 249 ? -14.922 -7.766 -1.62 1 97.5 249 HIS A N 1
ATOM 1913 C CA . HIS A 1 249 ? -14.188 -7.859 -0.366 1 97.5 249 HIS A CA 1
ATOM 1914 C C . HIS A 1 249 ? -13.492 -6.539 -0.036 1 97.5 249 HIS A C 1
ATOM 1916 O O . HIS A 1 249 ? -12.922 -6.387 1.045 1 97.5 249 HIS A O 1
ATOM 1922 N N . GLY A 1 250 ? -13.539 -5.535 -0.967 1 96.94 250 GLY A N 1
ATOM 1923 C CA . GLY A 1 250 ? -12.812 -4.293 -0.747 1 96.94 250 GLY A CA 1
ATOM 1924 C C . GLY A 1 250 ? -11.312 -4.473 -0.764 1 96.94 250 GLY A C 1
ATOM 1925 O O . GLY A 1 250 ? -10.578 -3.697 -0.144 1 96.94 250 GLY A O 1
ATOM 1926 N N . ILE A 1 251 ? -10.867 -5.539 -1.393 1 97.69 251 ILE A N 1
ATOM 1927 C CA . ILE A 1 251 ? -9.445 -5.855 -1.459 1 97.69 251 ILE A CA 1
ATOM 1928 C C . ILE A 1 251 ? -8.898 -5.508 -2.844 1 97.69 251 ILE A C 1
ATOM 1930 O O . ILE A 1 251 ? -9.32 -6.09 -3.846 1 97.69 251 ILE A O 1
ATOM 1934 N N . PHE A 1 252 ? -8.008 -4.496 -2.883 1 96.5 252 PHE A N 1
ATOM 1935 C CA . PHE A 1 252 ? -7.48 -3.943 -4.125 1 96.5 252 PHE A CA 1
ATOM 1936 C C . PHE A 1 252 ? -6.156 -4.605 -4.488 1 96.5 252 PHE A C 1
ATOM 1938 O O . PHE A 1 252 ? -5.09 -4.137 -4.086 1 96.5 252 PHE A O 1
ATOM 1945 N N . MET A 1 253 ? -6.203 -5.676 -5.289 1 97.44 253 MET A N 1
ATOM 1946 C CA . MET A 1 253 ? -5.027 -6.449 -5.68 1 97.44 253 MET A CA 1
ATOM 1947 C C . MET A 1 253 ? -4.879 -6.488 -7.195 1 97.44 253 MET A C 1
ATOM 1949 O O . MET A 1 253 ? -5.762 -6.02 -7.922 1 97.44 253 MET A O 1
ATOM 1953 N N . GLY A 1 254 ? -3.717 -6.996 -7.688 1 96.94 254 GLY A N 1
ATOM 1954 C CA . GLY A 1 254 ? -3.443 -7.09 -9.117 1 96.94 254 GLY A CA 1
ATOM 1955 C C . GLY A 1 254 ? -3.949 -8.375 -9.734 1 96.94 254 GLY A C 1
ATOM 1956 O O . GLY A 1 254 ? -4.523 -9.219 -9.047 1 96.94 254 GLY A O 1
ATOM 1957 N N . PRO A 1 255 ? -3.705 -8.484 -11.039 1 97.62 255 PRO A N 1
ATOM 1958 C CA . PRO A 1 255 ? -4.246 -9.633 -11.766 1 97.62 255 PRO A CA 1
ATOM 1959 C C . PRO A 1 255 ? -3.566 -10.945 -11.391 1 97.62 255 PRO A C 1
ATOM 1961 O O . PRO A 1 255 ? -4.188 -12.008 -11.453 1 97.62 255 PRO A O 1
ATOM 1964 N N . THR A 1 256 ? -2.26 -10.914 -11.023 1 97.5 256 THR A N 1
ATOM 1965 C CA . THR A 1 256 ? -1.629 -12.133 -10.531 1 97.5 256 THR A CA 1
ATOM 1966 C C . THR A 1 256 ? -2.342 -12.656 -9.289 1 97.5 256 THR A C 1
ATOM 1968 O O . THR A 1 256 ? -2.594 -13.852 -9.172 1 97.5 256 THR A O 1
ATOM 1971 N N . SER A 1 257 ? -2.662 -11.742 -8.398 1 98.62 257 SER A N 1
ATOM 1972 C CA . SER A 1 257 ? -3.469 -12.086 -7.23 1 98.62 257 SER A CA 1
ATOM 1973 C C . SER A 1 257 ? -4.863 -12.555 -7.637 1 98.62 257 SER A C 1
ATOM 1975 O O . SER A 1 257 ? -5.434 -13.445 -7.008 1 98.62 257 SER A O 1
ATOM 1977 N N . GLY A 1 258 ? -5.414 -11.891 -8.672 1 98.38 258 GLY A N 1
ATOM 1978 C CA . GLY A 1 258 ? -6.695 -12.336 -9.195 1 98.38 258 GLY A CA 1
ATOM 1979 C C . GLY A 1 258 ? -6.688 -13.781 -9.641 1 98.38 258 GLY A C 1
ATOM 1980 O O . GLY A 1 258 ? -7.617 -14.539 -9.336 1 98.38 258 GLY A O 1
ATOM 1981 N N . ALA A 1 259 ? -5.652 -14.164 -10.352 1 98.69 259 ALA A N 1
ATOM 1982 C CA . ALA A 1 259 ? -5.523 -15.547 -10.797 1 98.69 259 ALA A CA 1
ATOM 1983 C C . ALA A 1 259 ? -5.473 -16.516 -9.617 1 98.69 259 ALA A C 1
ATOM 1985 O O . ALA A 1 259 ? -6.164 -17.531 -9.602 1 98.69 259 ALA A O 1
ATOM 1986 N N . ALA A 1 260 ? -4.699 -16.203 -8.641 1 98.81 260 ALA A N 1
ATOM 1987 C CA . ALA A 1 260 ? -4.59 -17.031 -7.438 1 98.81 260 ALA A CA 1
ATOM 1988 C C . ALA A 1 260 ? -5.926 -17.109 -6.707 1 98.81 260 ALA A C 1
ATOM 1990 O O . ALA A 1 260 ? -6.324 -18.188 -6.262 1 98.81 260 ALA A O 1
ATOM 1991 N N . ALA A 1 261 ? -6.586 -16 -6.586 1 98.69 261 ALA A N 1
ATOM 1992 C CA . ALA A 1 261 ? -7.863 -15.953 -5.879 1 98.69 261 ALA A CA 1
ATOM 1993 C C . ALA A 1 261 ? -8.914 -16.797 -6.594 1 98.69 261 ALA A C 1
ATOM 1995 O O . ALA A 1 261 ? -9.742 -17.438 -5.949 1 98.69 261 ALA A O 1
ATOM 1996 N N . LEU A 1 262 ? -8.914 -16.703 -7.91 1 98.69 262 LEU A N 1
ATOM 1997 C CA . LEU A 1 262 ? -9.852 -17.5 -8.703 1 98.69 262 LEU A CA 1
ATOM 1998 C C . LEU A 1 262 ? -9.727 -18.984 -8.383 1 98.69 262 LEU A C 1
ATOM 2000 O O . LEU A 1 262 ? -10.719 -19.641 -8.086 1 98.69 262 LEU A O 1
ATOM 2004 N N . VAL A 1 263 ? -8.539 -19.469 -8.414 1 98.88 263 VAL A N 1
ATOM 2005 C CA . VAL A 1 263 ? -8.273 -20.875 -8.172 1 98.88 263 VAL A CA 1
ATOM 2006 C C . VAL A 1 263 ? -8.57 -21.219 -6.711 1 98.88 263 VAL A C 1
ATOM 2008 O O . VAL A 1 263 ? -9.203 -22.234 -6.418 1 98.88 263 VAL A O 1
ATOM 2011 N N . ALA A 1 264 ? -8.172 -20.375 -5.816 1 98.88 264 ALA A N 1
ATOM 2012 C CA . ALA A 1 264 ? -8.359 -20.609 -4.387 1 98.88 264 ALA A CA 1
ATOM 2013 C C . ALA A 1 264 ? -9.844 -20.688 -4.039 1 98.88 264 ALA A C 1
ATOM 2015 O O . ALA A 1 264 ? -10.25 -21.516 -3.219 1 98.88 264 ALA A O 1
ATOM 2016 N N . ARG A 1 265 ? -10.586 -19.797 -4.578 1 98.56 265 ARG A N 1
ATOM 2017 C CA . ARG A 1 265 ? -12.031 -19.812 -4.34 1 98.56 265 ARG A CA 1
ATOM 2018 C C . ARG A 1 265 ? -12.641 -21.141 -4.797 1 98.56 265 ARG A C 1
ATOM 2020 O O . ARG A 1 265 ? -13.461 -21.734 -4.09 1 98.56 265 ARG A O 1
ATOM 2027 N N . TRP A 1 266 ? -12.266 -21.531 -5.973 1 98.81 266 TRP A N 1
ATOM 2028 C CA . TRP A 1 266 ? -12.758 -22.797 -6.496 1 98.81 266 TRP A CA 1
ATOM 2029 C C . TRP A 1 266 ? -12.359 -23.953 -5.586 1 98.81 266 TRP A C 1
ATOM 2031 O O . TRP A 1 266 ? -13.18 -24.828 -5.285 1 98.81 266 TRP A O 1
ATOM 2041 N N . VAL A 1 267 ? -11.117 -23.984 -5.141 1 98.81 267 VAL A N 1
ATOM 2042 C CA . VAL A 1 267 ? -10.633 -25.031 -4.254 1 98.81 267 VAL A CA 1
ATOM 2043 C C . VAL A 1 267 ? -11.438 -25.031 -2.957 1 98.81 267 VAL A C 1
ATOM 2045 O O . VAL A 1 267 ? -11.898 -26.078 -2.502 1 98.81 267 VAL A O 1
ATOM 2048 N N . ALA A 1 268 ? -11.625 -23.875 -2.367 1 98.75 268 ALA A N 1
ATOM 2049 C CA . ALA A 1 268 ? -12.344 -23.75 -1.101 1 98.75 268 ALA A CA 1
ATOM 2050 C C . ALA A 1 268 ? -13.789 -24.219 -1.236 1 98.75 268 ALA A C 1
ATOM 2052 O O . ALA A 1 268 ? -14.344 -24.797 -0.305 1 98.75 268 ALA A O 1
ATOM 2053 N N . GLU A 1 269 ? -14.359 -23.891 -2.361 1 98.44 269 GLU A N 1
ATOM 2054 C CA . GLU A 1 269 ? -15.734 -24.312 -2.611 1 98.44 269 GLU A CA 1
ATOM 2055 C C . GLU A 1 269 ? -15.82 -25.812 -2.844 1 98.44 269 GLU A C 1
ATOM 2057 O O . GLU A 1 269 ? -16.781 -26.469 -2.416 1 98.44 269 GLU A O 1
ATOM 2062 N N . THR A 1 270 ? -14.875 -26.359 -3.547 1 98.12 270 THR A N 1
ATOM 2063 C CA . THR A 1 270 ? -14.852 -27.781 -3.895 1 98.12 270 THR A CA 1
ATOM 2064 C C . THR A 1 270 ? -14.508 -28.625 -2.676 1 98.12 270 THR A C 1
ATOM 2066 O O . THR A 1 270 ? -14.969 -29.766 -2.557 1 98.12 270 THR A O 1
ATOM 2069 N N . LEU A 1 271 ? -13.672 -28.078 -1.803 1 98.19 271 LEU A N 1
ATOM 2070 C CA . LEU A 1 271 ? -13.258 -28.766 -0.583 1 98.19 271 LEU A CA 1
ATOM 2071 C C . LEU A 1 271 ? -13.688 -27.984 0.653 1 98.19 271 LEU A C 1
ATOM 2073 O O . LEU A 1 271 ? -12.844 -27.453 1.386 1 98.19 271 LEU A O 1
ATOM 2077 N N . PRO A 1 272 ? -14.977 -28.016 1.024 1 97.81 272 PRO A N 1
ATOM 2078 C CA . PRO A 1 272 ? -15.508 -27.141 2.07 1 97.81 272 PRO A CA 1
ATOM 2079 C C . PRO A 1 272 ? -14.938 -27.453 3.451 1 97.81 272 PRO A C 1
ATOM 2081 O O . PRO A 1 272 ? -14.938 -26.594 4.336 1 97.81 272 PRO A O 1
ATOM 2084 N N . ASP A 1 273 ? -14.359 -28.656 3.652 1 97.94 273 ASP A N 1
ATOM 2085 C CA . ASP A 1 273 ? -13.836 -29.047 4.961 1 97.94 273 ASP A CA 1
ATOM 2086 C C . ASP A 1 273 ? -12.336 -28.766 5.051 1 97.94 273 ASP A C 1
ATOM 2088 O O . ASP A 1 273 ? -11.734 -28.906 6.117 1 97.94 273 ASP A O 1
ATOM 2092 N N . ALA A 1 274 ? -11.727 -28.328 3.982 1 98.62 274 ALA A N 1
ATOM 2093 C CA . ALA A 1 274 ? -10.297 -28.047 3.943 1 98.62 274 ALA A CA 1
ATOM 2094 C C . ALA A 1 274 ? -10.023 -26.578 4.25 1 98.62 274 ALA A C 1
ATOM 2096 O O . ALA A 1 274 ? -10.781 -25.703 3.836 1 98.62 274 ALA A O 1
ATOM 2097 N N . GLN A 1 275 ? -8.984 -26.344 5.012 1 98.69 275 GLN A N 1
ATOM 2098 C CA . GLN A 1 275 ? -8.492 -24.984 5.219 1 98.69 275 GLN A CA 1
ATOM 2099 C C . GLN A 1 275 ? -7.543 -24.562 4.102 1 98.69 275 GLN A C 1
ATOM 2101 O O . GLN A 1 275 ? -6.465 -25.141 3.949 1 98.69 275 GLN A O 1
ATOM 2106 N N . VAL A 1 276 ? -7.93 -23.531 3.371 1 98.88 276 VAL A N 1
ATOM 2107 C CA . VAL A 1 276 ? -7.227 -23.141 2.156 1 98.88 276 VAL A CA 1
ATOM 2108 C C . VAL A 1 276 ? -6.504 -21.812 2.389 1 98.88 276 VAL A C 1
ATOM 2110 O O . VAL A 1 276 ? -7.109 -20.844 2.846 1 98.88 276 VAL A O 1
ATOM 2113 N N . ALA A 1 277 ? -5.207 -21.781 2.141 1 98.94 277 ALA A N 1
ATOM 2114 C CA . ALA A 1 277 ? -4.402 -20.562 2.129 1 98.94 277 ALA A CA 1
ATOM 2115 C C . ALA A 1 277 ? -4.062 -20.141 0.702 1 98.94 277 ALA A C 1
ATOM 2117 O O . ALA A 1 277 ? -3.762 -20.984 -0.144 1 98.94 277 ALA A O 1
ATOM 2118 N N . VAL A 1 278 ? -4.16 -18.859 0.418 1 98.94 278 VAL A N 1
ATOM 2119 C CA . VAL A 1 278 ? -3.809 -18.391 -0.917 1 98.94 278 VAL A CA 1
ATOM 2120 C C . VAL A 1 278 ? -2.842 -17.203 -0.809 1 98.94 278 VAL A C 1
ATOM 2122 O O . VAL A 1 278 ? -2.982 -16.359 0.074 1 98.94 278 VAL A O 1
ATOM 2125 N N . ILE A 1 279 ? -1.808 -17.203 -1.676 1 98.88 279 ILE A N 1
ATOM 2126 C CA . ILE A 1 279 ? -0.818 -16.141 -1.747 1 98.88 279 ILE A CA 1
ATOM 2127 C C . ILE A 1 279 ? -1.228 -15.125 -2.816 1 98.88 279 ILE A C 1
ATOM 2129 O O . ILE A 1 279 ? -1.376 -15.477 -3.988 1 98.88 279 ILE A O 1
ATOM 2133 N N . MET A 1 280 ? -1.392 -13.867 -2.451 1 98.62 280 MET A N 1
ATOM 2134 C CA . MET A 1 280 ? -1.696 -12.781 -3.383 1 98.62 280 MET A CA 1
ATOM 2135 C C . MET A 1 280 ? -0.507 -11.836 -3.531 1 98.62 280 MET A C 1
ATOM 2137 O O . MET A 1 280 ? -0.266 -11 -2.664 1 98.62 280 MET A O 1
ATOM 2141 N N . PRO A 1 281 ? 0.144 -11.906 -4.676 1 97.31 281 PRO A N 1
ATOM 2142 C CA . PRO A 1 281 ? 1.521 -11.414 -4.727 1 97.31 281 PRO A CA 1
ATOM 2143 C C . PRO A 1 281 ? 1.612 -9.969 -5.207 1 97.31 281 PRO A C 1
ATOM 2145 O O . PRO A 1 281 ? 2.701 -9.391 -5.223 1 97.31 281 PRO A O 1
ATOM 2148 N N . ASP A 1 282 ? 0.496 -9.336 -5.641 1 95.12 282 ASP A N 1
ATOM 2149 C CA . ASP A 1 282 ? 0.65 -8.008 -6.23 1 95.12 282 ASP A CA 1
ATOM 2150 C C . ASP A 1 282 ? -0.523 -7.102 -5.859 1 95.12 282 ASP A C 1
ATOM 2152 O O . ASP A 1 282 ? -1.644 -7.578 -5.664 1 95.12 282 ASP A O 1
ATOM 2156 N N . GLU A 1 283 ? -0.227 -5.805 -5.895 1 93.81 283 GLU A N 1
ATOM 2157 C CA . GLU A 1 283 ? -1.237 -4.809 -5.551 1 93.81 283 GLU A CA 1
ATOM 2158 C C . GLU A 1 283 ? -1.895 -4.23 -6.801 1 93.81 283 GLU A C 1
ATOM 2160 O O . GLU A 1 283 ? -1.339 -4.32 -7.898 1 93.81 283 GLU A O 1
ATOM 2165 N N . GLY A 1 284 ? -2.996 -3.641 -6.594 1 93.5 284 GLY A N 1
ATOM 2166 C CA . GLY A 1 284 ? -3.791 -3.111 -7.688 1 93.5 284 GLY A CA 1
ATOM 2167 C C . GLY A 1 284 ? -3.229 -1.827 -8.266 1 93.5 284 GLY A C 1
ATOM 2168 O O . GLY A 1 284 ? -3.439 -1.525 -9.445 1 93.5 284 GLY A O 1
ATOM 2169 N N . HIS A 1 285 ? -2.477 -1.082 -7.508 1 89.56 285 HIS A N 1
ATOM 2170 C CA . HIS A 1 285 ? -2.021 0.241 -7.918 1 89.56 285 HIS A CA 1
ATOM 2171 C C . HIS A 1 285 ? -1.188 0.167 -9.195 1 89.56 285 HIS A C 1
ATOM 2173 O O . HIS A 1 285 ? -1.24 1.073 -10.023 1 89.56 285 HIS A O 1
ATOM 2179 N N . ARG A 1 286 ? -0.49 -0.864 -9.344 1 85.88 286 ARG A N 1
ATOM 2180 C CA . ARG A 1 286 ? 0.396 -1.027 -10.492 1 85.88 286 ARG A CA 1
ATOM 2181 C C . ARG A 1 286 ? -0.401 -1.247 -11.773 1 85.88 286 ARG A C 1
ATOM 2183 O O . ARG A 1 286 ? 0.133 -1.105 -12.875 1 85.88 286 ARG A O 1
ATOM 2190 N N . HIS A 1 287 ? -1.645 -1.5 -11.57 1 91.5 287 HIS A N 1
ATOM 2191 C CA . HIS A 1 287 ? -2.479 -1.875 -12.711 1 91.5 287 HIS A CA 1
ATOM 2192 C C . HIS A 1 287 ? -3.619 -0.882 -12.906 1 91.5 287 HIS A C 1
ATOM 2194 O O . HIS A 1 287 ? -4.617 -1.197 -13.562 1 91.5 287 HIS A O 1
ATOM 2200 N N . ALA A 1 288 ? -3.432 0.286 -12.297 1 88.44 288 ALA A N 1
ATOM 2201 C CA . ALA A 1 288 ? -4.473 1.308 -12.344 1 88.44 288 ALA A CA 1
ATOM 2202 C C . ALA A 1 288 ? -4.766 1.724 -13.781 1 88.44 288 ALA A C 1
ATOM 2204 O O . ALA A 1 288 ? -5.91 2.031 -14.125 1 88.44 288 ALA A O 1
ATOM 2205 N N . GLU A 1 289 ? -3.764 1.675 -14.648 1 88 289 GLU A N 1
ATOM 2206 C CA . GLU A 1 289 ? -3.922 2.156 -16.016 1 88 289 GLU A CA 1
ATOM 2207 C C . GLU A 1 289 ? -4.195 1.004 -16.984 1 88 289 GLU A C 1
ATOM 2209 O O . GLU A 1 289 ? -4.285 1.209 -18.188 1 88 289 GLU A O 1
ATOM 2214 N N . THR A 1 290 ? -4.289 -0.212 -16.5 1 92.25 290 THR A N 1
ATOM 2215 C CA . THR A 1 290 ? -4.559 -1.391 -17.312 1 92.25 290 THR A CA 1
ATOM 2216 C C . THR A 1 290 ? -5.781 -2.141 -16.797 1 92.25 290 THR A C 1
ATOM 2218 O O . THR A 1 290 ? -6.918 -1.74 -17.062 1 92.25 290 THR A O 1
ATOM 2221 N N . VAL A 1 291 ? -5.547 -3.043 -15.883 1 95.06 291 VAL A N 1
ATOM 2222 C CA . VAL A 1 291 ? -6.574 -3.971 -15.414 1 95.06 291 VAL A CA 1
ATOM 2223 C C . VAL A 1 291 ? -7.723 -3.193 -14.781 1 95.06 291 VAL A C 1
ATOM 2225 O O . VAL A 1 291 ? -8.867 -3.643 -14.797 1 95.06 291 VAL A O 1
ATOM 2228 N N . TYR A 1 292 ? -7.43 -2.018 -14.25 1 94.5 292 TYR A N 1
ATOM 2229 C CA . TYR A 1 292 ? -8.453 -1.232 -13.57 1 94.5 292 TYR A CA 1
ATOM 2230 C C . TYR A 1 292 ? -8.805 0.02 -14.367 1 94.5 292 TYR A C 1
ATOM 2232 O O . TYR A 1 292 ? -9.312 0.996 -13.812 1 94.5 292 TYR A O 1
ATOM 2240 N N . ASN A 1 293 ? -8.484 0.033 -15.578 1 93.5 293 ASN A N 1
ATOM 2241 C CA . ASN A 1 293 ? -8.844 1.089 -16.516 1 93.5 293 ASN A CA 1
ATOM 2242 C C . ASN A 1 293 ? -9.836 0.589 -17.578 1 93.5 293 ASN A C 1
ATOM 2244 O O . ASN A 1 293 ? -9.461 -0.184 -18.453 1 93.5 293 ASN A O 1
ATOM 2248 N N . ASP A 1 294 ? -11.016 1.11 -17.547 1 91.88 294 ASP A N 1
ATOM 2249 C CA . ASP A 1 294 ? -12.078 0.655 -18.438 1 91.88 294 ASP A CA 1
ATOM 2250 C C . ASP A 1 294 ? -11.727 0.918 -19.906 1 91.88 294 ASP A C 1
ATOM 2252 O O . ASP A 1 294 ? -12.086 0.134 -20.781 1 91.88 294 ASP A O 1
ATOM 2256 N N . ASP A 1 295 ? -11.117 2.041 -20.109 1 92.81 295 ASP A N 1
ATOM 2257 C CA . ASP A 1 295 ? -10.727 2.365 -21.484 1 92.81 295 ASP A CA 1
ATOM 2258 C C . ASP A 1 295 ? -9.719 1.354 -22.016 1 92.81 295 ASP A C 1
ATOM 2260 O O . ASP A 1 295 ? -9.797 0.945 -23.172 1 92.81 295 ASP A O 1
ATOM 2264 N N . TRP A 1 296 ? -8.773 0.982 -21.188 1 94.44 296 TRP A N 1
ATOM 2265 C CA . TRP A 1 296 ? -7.789 -0.02 -21.578 1 94.44 296 TRP A CA 1
ATOM 2266 C C . TRP A 1 296 ? -8.453 -1.375 -21.797 1 94.44 296 TRP A C 1
ATOM 2268 O O . TRP A 1 296 ? -8.172 -2.051 -22.797 1 94.44 296 TRP A O 1
ATOM 2278 N N . LEU A 1 297 ? -9.312 -1.774 -20.953 1 95.19 297 LEU A N 1
ATOM 2279 C CA . LEU A 1 297 ? -10.008 -3.055 -21.047 1 95.19 297 LEU A CA 1
ATOM 2280 C C . LEU A 1 297 ? -10.828 -3.133 -22.328 1 95.19 297 LEU A C 1
ATOM 2282 O O . LEU A 1 297 ? -10.898 -4.188 -22.969 1 95.19 297 LEU A O 1
ATOM 2286 N N . ALA A 1 298 ? -11.383 -2.039 -22.703 1 94.88 298 ALA A N 1
ATOM 2287 C CA . ALA A 1 298 ? -12.242 -1.986 -23.891 1 94.88 298 ALA A CA 1
ATOM 2288 C C . ALA A 1 298 ? -11.445 -2.248 -25.156 1 94.88 298 ALA A C 1
ATOM 2290 O O . ALA A 1 298 ? -12.008 -2.623 -26.188 1 94.88 298 ALA A O 1
ATOM 2291 N N . THR A 1 299 ? -10.172 -2.018 -25.094 1 96.44 299 THR A N 1
ATOM 2292 C CA . THR A 1 299 ? -9.32 -2.227 -26.266 1 96.44 299 THR A CA 1
ATOM 2293 C C . THR A 1 299 ? -8.992 -3.707 -26.438 1 96.44 299 THR A C 1
ATOM 2295 O O . THR A 1 299 ? -8.516 -4.125 -27.5 1 96.44 299 THR A O 1
ATOM 2298 N N . LEU A 1 300 ? -9.211 -4.516 -25.469 1 95.31 300 LEU A N 1
ATOM 2299 C CA . LEU A 1 300 ? -8.852 -5.93 -25.516 1 95.31 300 LEU A CA 1
ATOM 2300 C C . LEU A 1 300 ? -9.883 -6.723 -26.312 1 95.31 300 LEU A C 1
ATOM 2302 O O . LEU A 1 300 ? -11.078 -6.672 -26.016 1 95.31 300 LEU A O 1
ATOM 2306 N N . PRO A 1 301 ? -9.391 -7.441 -27.25 1 93.88 301 PRO A N 1
ATOM 2307 C CA . PRO A 1 301 ? -10.344 -8.219 -28.047 1 93.88 301 PRO A CA 1
ATOM 2308 C C . PRO A 1 301 ? -11.094 -9.258 -27.219 1 93.88 301 PRO A C 1
ATOM 2310 O O . PRO A 1 301 ? -10.477 -10.117 -26.594 1 93.88 301 PRO A O 1
ATOM 2313 N N . GLY A 1 302 ? -12.438 -9.156 -27.297 1 92.62 302 GLY A N 1
ATOM 2314 C CA . GLY A 1 302 ? -13.25 -10.172 -26.656 1 92.62 302 GLY A CA 1
ATOM 2315 C C . GLY A 1 302 ? -13.539 -9.867 -25.203 1 92.62 302 GLY A C 1
ATOM 2316 O O . GLY A 1 302 ? -14.148 -10.68 -24.5 1 92.62 302 GLY A O 1
ATOM 2317 N N . TRP A 1 303 ? -13.172 -8.781 -24.672 1 94.31 303 TRP A N 1
ATOM 2318 C CA . TRP A 1 303 ? -13.438 -8.383 -23.297 1 94.31 303 TRP A CA 1
ATOM 2319 C C . TRP A 1 303 ? -14.828 -7.773 -23.156 1 94.31 303 TRP A C 1
ATOM 2321 O O . TRP A 1 303 ? -15.258 -7.004 -24.031 1 94.31 303 TRP A O 1
ATOM 2331 N N . PRO A 1 304 ? -15.469 -7.922 -22.141 1 89.25 304 PRO A N 1
ATOM 2332 C CA . PRO A 1 304 ? -15.133 -8.945 -21.156 1 89.25 304 PRO A CA 1
ATOM 2333 C C . PRO A 1 304 ? -15.555 -10.352 -21.594 1 89.25 304 PRO A C 1
ATOM 2335 O O . PRO A 1 304 ? -16.281 -10.5 -22.578 1 89.25 304 PRO A O 1
ATOM 2338 N N . CYS A 1 305 ? -15.023 -11.359 -20.969 1 91.81 305 CYS A N 1
ATOM 2339 C CA . CYS A 1 305 ? -15.469 -12.727 -21.172 1 91.81 305 CYS A CA 1
ATOM 2340 C C . CYS A 1 305 ? -16.359 -13.188 -20.016 1 91.81 305 CYS A C 1
ATOM 2342 O O . CYS A 1 305 ? -16.516 -12.477 -19.031 1 91.81 305 CYS A O 1
ATOM 2344 N N . LYS A 1 306 ? -17 -14.312 -20.266 1 91.12 306 LYS A N 1
ATOM 2345 C CA . LYS A 1 306 ? -17.703 -14.93 -19.141 1 91.12 306 LYS A CA 1
ATOM 2346 C C . LYS A 1 306 ? -16.719 -15.5 -18.125 1 91.12 306 LYS A C 1
ATOM 2348 O O . LYS A 1 306 ? -15.758 -16.172 -18.484 1 91.12 306 LYS A O 1
ATOM 2353 N N . GLU A 1 307 ? -16.891 -15.102 -16.922 1 88.44 307 GLU A N 1
ATOM 2354 C CA . GLU A 1 307 ? -16.016 -15.648 -15.875 1 88.44 307 GLU A CA 1
ATOM 2355 C C . GLU A 1 307 ? -16.234 -17.156 -15.711 1 88.44 307 GLU A C 1
ATOM 2357 O O . GLU A 1 307 ? -17.344 -17.609 -15.453 1 88.44 307 GLU A O 1
ATOM 2362 N N . PRO A 1 308 ? -15.164 -17.859 -15.867 1 93.44 308 PRO A N 1
ATOM 2363 C CA . PRO A 1 308 ? -15.328 -19.297 -15.664 1 93.44 308 PRO A CA 1
ATOM 2364 C C . PRO A 1 308 ? -15.57 -19.672 -14.203 1 93.44 308 PRO A C 1
ATOM 2366 O O . PRO A 1 308 ? -14.969 -19.078 -13.305 1 93.44 308 PRO A O 1
ATOM 2369 N N . SER A 1 309 ? -16.484 -20.625 -13.945 1 91.88 309 SER A N 1
ATOM 2370 C CA . SER A 1 309 ? -16.797 -21.062 -12.594 1 91.88 309 SER A CA 1
ATOM 2371 C C . SER A 1 309 ? -15.898 -22.203 -12.156 1 91.88 309 SER A C 1
ATOM 2373 O O . SER A 1 309 ? -15.727 -22.453 -10.953 1 91.88 309 SER A O 1
ATOM 2375 N N . GLU A 1 310 ? -15.406 -22.953 -13.133 1 97.31 310 GLU A N 1
ATOM 2376 C CA . GLU A 1 310 ? -14.516 -24.078 -12.859 1 97.31 310 GLU A CA 1
ATOM 2377 C C . GLU A 1 310 ? -13.5 -24.266 -13.984 1 97.31 310 GLU A C 1
ATOM 2379 O O . GLU A 1 310 ? -13.734 -23.828 -15.109 1 97.31 310 GLU A O 1
ATOM 2384 N N . PRO A 1 311 ? -12.367 -24.891 -13.688 1 98.44 311 PRO A N 1
ATOM 2385 C CA . PRO A 1 311 ? -11.367 -25.156 -14.727 1 98.44 311 PRO A CA 1
ATOM 2386 C C . PRO A 1 311 ? -11.719 -26.359 -15.594 1 98.44 311 PRO A C 1
ATOM 2388 O O . PRO A 1 311 ? -12.375 -27.297 -15.125 1 98.44 311 PRO A O 1
ATOM 2391 N N . ARG A 1 312 ? -11.297 -26.312 -16.859 1 98.06 312 ARG A N 1
ATOM 2392 C CA . ARG A 1 312 ? -11.328 -27.516 -17.688 1 98.06 312 ARG A CA 1
ATOM 2393 C C . ARG A 1 312 ? -10.141 -28.422 -17.375 1 98.06 312 ARG A C 1
ATOM 2395 O O . ARG A 1 312 ? -8.992 -27.984 -17.422 1 98.06 312 ARG A O 1
ATOM 2402 N N . THR A 1 313 ? -10.359 -29.672 -17.125 1 98.12 313 THR A N 1
ATOM 2403 C CA . THR A 1 313 ? -9.289 -30.609 -16.797 1 98.12 313 THR A CA 1
ATOM 2404 C C . THR A 1 313 ? -8.648 -31.141 -18.078 1 98.12 313 THR A C 1
ATOM 2406 O O . THR A 1 313 ? -9.336 -31.672 -18.953 1 98.12 313 THR A O 1
ATOM 2409 N N . LEU A 1 314 ? -7.371 -31 -18.141 1 97.38 314 LEU A N 1
ATOM 2410 C CA . LEU A 1 314 ? -6.629 -31.453 -19.312 1 97.38 314 LEU A CA 1
ATOM 2411 C C . LEU A 1 314 ? -6.113 -32.875 -19.094 1 97.38 314 LEU A C 1
ATOM 2413 O O . LEU A 1 314 ? -5.699 -33.25 -18 1 97.38 314 LEU A O 1
ATOM 2417 N N . THR A 1 315 ? -6.117 -33.656 -20.188 1 94.75 315 THR A N 1
ATOM 2418 C CA . THR A 1 315 ? -5.441 -34.969 -20.219 1 94.75 315 THR A CA 1
ATOM 2419 C C . THR A 1 315 ? -4.07 -34.844 -20.875 1 94.75 315 THR A C 1
ATOM 2421 O O . THR A 1 315 ? -3.18 -35.656 -20.625 1 94.75 315 THR A O 1
ATOM 2424 N N . THR A 1 316 ? -3.973 -33.844 -21.719 1 95.44 316 THR A N 1
ATOM 2425 C CA . THR A 1 316 ? -2.713 -33.5 -22.375 1 95.44 316 THR A CA 1
ATOM 2426 C C . THR A 1 316 ? -2.387 -32.031 -22.156 1 95.44 316 THR A C 1
ATOM 2428 O O . THR A 1 316 ? -3.234 -31.156 -22.375 1 95.44 316 THR A O 1
ATOM 2431 N N . ILE A 1 317 ? -1.165 -31.812 -21.844 1 96.88 317 ILE A N 1
ATOM 2432 C CA . ILE A 1 317 ? -0.744 -30.453 -21.531 1 96.88 317 ILE A CA 1
ATOM 2433 C C . ILE A 1 317 ? -0.706 -29.609 -22.812 1 96.88 317 ILE A C 1
ATOM 2435 O O . ILE A 1 317 ? 0.005 -29.953 -23.75 1 96.88 317 ILE A O 1
ATOM 2439 N N . ALA A 1 318 ? -1.436 -28.547 -22.844 1 96.12 318 ALA A N 1
ATOM 2440 C CA . ALA A 1 318 ? -1.494 -27.625 -23.984 1 96.12 318 ALA A CA 1
ATOM 2441 C C . ALA A 1 318 ? -1.981 -26.25 -23.547 1 96.12 318 ALA A C 1
ATOM 2443 O O . ALA A 1 318 ? -2.809 -26.125 -22.641 1 96.12 318 ALA A O 1
ATOM 2444 N N . PRO A 1 319 ? -1.445 -25.25 -24.203 1 96.62 319 PRO A N 1
ATOM 2445 C CA . PRO A 1 319 ? -1.967 -23.906 -23.906 1 96.62 319 PRO A CA 1
ATOM 2446 C C . PRO A 1 319 ? -3.395 -23.703 -24.406 1 96.62 319 PRO A C 1
ATOM 2448 O O . PRO A 1 319 ? -3.898 -24.516 -25.188 1 96.62 319 PRO A O 1
ATOM 2451 N N . ALA A 1 320 ? -4.105 -22.75 -23.875 1 96.81 320 ALA A N 1
ATOM 2452 C CA . ALA A 1 320 ? -5.449 -22.375 -24.281 1 96.81 320 ALA A CA 1
ATOM 2453 C C . ALA A 1 320 ? -5.555 -20.859 -24.453 1 96.81 320 ALA A C 1
ATOM 2455 O O . ALA A 1 320 ? -4.562 -20.141 -24.312 1 96.81 320 ALA A O 1
ATOM 2456 N N . ALA A 1 321 ? -6.719 -20.391 -24.875 1 94.94 321 ALA A N 1
ATOM 2457 C CA . ALA A 1 321 ? -6.965 -18.969 -25.109 1 94.94 321 ALA A CA 1
ATOM 2458 C C . ALA A 1 321 ? -6.938 -18.188 -23.781 1 94.94 321 ALA A C 1
ATOM 2460 O O . ALA A 1 321 ? -7.121 -18.766 -22.719 1 94.94 321 ALA A O 1
ATOM 2461 N N . GLU A 1 322 ? -6.77 -16.906 -23.859 1 95.44 322 GLU A N 1
ATOM 2462 C CA . GLU A 1 322 ? -6.656 -16.016 -22.719 1 95.44 322 GLU A CA 1
ATOM 2463 C C . GLU A 1 322 ? -7.969 -15.945 -21.938 1 95.44 322 GLU A C 1
ATOM 2465 O O . GLU A 1 322 ? -8.008 -15.461 -20.812 1 95.44 322 GLU A O 1
ATOM 2470 N N . THR A 1 323 ? -9.031 -16.516 -22.5 1 96.5 323 THR A N 1
ATOM 2471 C CA . THR A 1 323 ? -10.336 -16.516 -21.844 1 96.5 323 THR A CA 1
ATOM 2472 C C . THR A 1 323 ? -10.523 -17.812 -21.047 1 96.5 323 THR A C 1
ATOM 2474 O O . THR A 1 323 ? -11.531 -17.969 -20.359 1 96.5 323 THR A O 1
ATOM 2477 N N . GLN A 1 324 ? -9.547 -18.672 -21.094 1 96.88 324 GLN A N 1
ATOM 2478 C CA . GLN A 1 324 ? -9.766 -20.016 -20.578 1 96.88 324 GLN A CA 1
ATOM 2479 C C . GLN A 1 324 ? -9.016 -20.234 -19.266 1 96.88 324 GLN A C 1
ATOM 2481 O O . GLN A 1 324 ? -8.031 -19.547 -18.984 1 96.88 324 GLN A O 1
ATOM 2486 N N . TRP A 1 325 ? -9.516 -21.109 -18.469 1 98.56 325 TRP A N 1
ATOM 2487 C CA . TRP A 1 325 ? -8.953 -21.641 -17.234 1 98.56 325 TRP A CA 1
ATOM 2488 C C . TRP A 1 325 ? -8.898 -23.156 -17.266 1 98.56 325 TRP A C 1
ATOM 2490 O O . TRP A 1 325 ? -9.938 -23.828 -17.328 1 98.56 325 TRP A O 1
ATOM 2500 N N . THR A 1 326 ? -7.672 -23.688 -17.297 1 98.75 326 THR A N 1
ATOM 2501 C CA . THR A 1 326 ? -7.5 -25.141 -17.391 1 98.75 326 THR A CA 1
ATOM 2502 C C . THR A 1 326 ? -6.715 -25.672 -16.203 1 98.75 326 THR A C 1
ATOM 2504 O O . THR A 1 326 ? -6.078 -24.906 -15.469 1 98.75 326 THR A O 1
ATOM 2507 N N . ARG A 1 327 ? -6.836 -26.984 -15.953 1 98.69 327 ARG A N 1
ATOM 2508 C CA . ARG A 1 327 ? -6.094 -27.609 -14.867 1 98.69 327 ARG A CA 1
ATOM 2509 C C . ARG A 1 327 ? -5.539 -28.969 -15.305 1 98.69 327 ARG A C 1
ATOM 2511 O O . ARG A 1 327 ? -5.996 -29.547 -16.297 1 98.69 327 ARG A O 1
ATOM 2518 N N . PHE A 1 328 ? -4.555 -29.422 -14.641 1 98.44 328 PHE A N 1
ATOM 2519 C CA . PHE A 1 328 ? -3.932 -30.734 -14.852 1 98.44 328 PHE A CA 1
ATOM 2520 C C . PHE A 1 328 ? -3.496 -31.344 -13.523 1 98.44 328 PHE A C 1
ATOM 2522 O O . PHE A 1 328 ? -2.9 -30.656 -12.688 1 98.44 328 PHE A O 1
ATOM 2529 N N . LEU A 1 329 ? -3.852 -32.594 -13.281 1 98.06 329 LEU A N 1
ATOM 2530 C CA . LEU A 1 329 ? -3.455 -33.312 -12.07 1 98.06 329 LEU A CA 1
ATOM 2531 C C . LEU A 1 329 ? -1.984 -33.719 -12.125 1 98.06 329 LEU A C 1
ATOM 2533 O O . LEU A 1 329 ? -1.64 -34.75 -12.68 1 98.06 329 LEU A O 1
ATOM 2537 N N . TRP A 1 330 ? -1.156 -32.938 -11.5 1 98.12 330 TRP A N 1
ATOM 2538 C CA . TRP A 1 330 ? 0.29 -33.125 -11.586 1 98.12 330 TRP A CA 1
ATOM 2539 C C . TRP A 1 330 ? 0.753 -34.281 -10.703 1 98.12 330 TRP A C 1
ATOM 2541 O O . TRP A 1 330 ? 1.681 -35 -11.055 1 98.12 330 TRP A O 1
ATOM 2551 N N . MET A 1 331 ? 0.192 -34.406 -9.508 1 97.31 331 MET A N 1
ATOM 2552 C CA . MET A 1 331 ? 0.339 -35.5 -8.578 1 97.31 331 MET A CA 1
ATOM 2553 C C . MET A 1 331 ? 1.779 -35.625 -8.094 1 97.31 331 MET A C 1
ATOM 2555 O O . MET A 1 331 ? 2.322 -36.75 -8.008 1 97.31 331 MET A O 1
ATOM 2559 N N . ARG A 1 332 ? 2.467 -34.531 -7.953 1 97.5 332 ARG A N 1
ATOM 2560 C CA . ARG A 1 332 ? 3.787 -34.438 -7.34 1 97.5 332 ARG A CA 1
ATOM 2561 C C . ARG A 1 332 ? 4.832 -35.188 -8.172 1 97.5 332 ARG A C 1
ATOM 2563 O O . ARG A 1 332 ? 5.766 -35.781 -7.621 1 97.5 332 ARG A O 1
ATOM 2570 N N . ARG A 1 333 ? 4.578 -35.188 -9.422 1 97.44 333 ARG A N 1
ATOM 2571 C CA . ARG A 1 333 ? 5.527 -35.844 -10.32 1 97.44 333 ARG A CA 1
ATOM 2572 C C . ARG A 1 333 ? 6.578 -34.844 -10.812 1 97.44 333 ARG A C 1
ATOM 2574 O O . ARG A 1 333 ? 6.355 -33.656 -10.781 1 97.44 333 ARG A O 1
ATOM 2581 N N . SER A 1 334 ? 7.711 -35.406 -11.211 1 97.19 334 SER A N 1
ATOM 2582 C CA . SER A 1 334 ? 8.727 -34.562 -11.82 1 97.19 334 SER A CA 1
ATOM 2583 C C . SER A 1 334 ? 8.297 -34.062 -13.203 1 97.19 334 SER A C 1
ATOM 2585 O O . SER A 1 334 ? 7.445 -34.688 -13.844 1 97.19 334 SER A O 1
ATOM 2587 N N . LEU A 1 335 ? 8.875 -33 -13.594 1 96.56 335 LEU A N 1
ATOM 2588 C CA . LEU A 1 335 ? 8.586 -32.469 -14.922 1 96.56 335 LEU A CA 1
ATOM 2589 C C . LEU A 1 335 ? 8.906 -33.531 -15.992 1 96.56 335 LEU A C 1
ATOM 2591 O O . LEU A 1 335 ? 8.109 -33.75 -16.906 1 96.56 335 LEU A O 1
ATOM 2595 N N . ASP A 1 336 ? 10.031 -34.156 -15.875 1 95.19 336 ASP A N 1
ATOM 2596 C CA . ASP A 1 336 ? 10.477 -35.188 -16.828 1 95.19 336 ASP A CA 1
ATOM 2597 C C . ASP A 1 336 ? 9.492 -36.344 -16.906 1 95.19 336 ASP A C 1
ATOM 2599 O O . ASP A 1 336 ? 9.18 -36.812 -18 1 95.19 336 ASP A O 1
ATOM 2603 N N . ASP A 1 337 ? 9.047 -36.75 -15.781 1 95.75 337 ASP A N 1
ATOM 2604 C CA . ASP A 1 337 ? 8.117 -37.875 -15.727 1 95.75 337 ASP A CA 1
ATOM 2605 C C . ASP A 1 337 ? 6.805 -37.531 -16.422 1 95.75 337 ASP A C 1
ATOM 2607 O O . ASP A 1 337 ? 6.258 -38.375 -17.172 1 95.75 337 ASP A O 1
ATOM 2611 N N . VAL A 1 338 ? 6.32 -36.375 -16.203 1 95.12 338 VAL A N 1
ATOM 2612 C CA . VAL A 1 338 ? 5.055 -35.969 -16.812 1 95.12 338 VAL A CA 1
ATOM 2613 C C . VAL A 1 338 ? 5.223 -35.812 -18.312 1 95.12 338 VAL A C 1
ATOM 2615 O O . VAL A 1 338 ? 4.379 -36.25 -19.094 1 95.12 338 VAL A O 1
ATOM 2618 N N . LEU A 1 339 ? 6.297 -35.188 -18.734 1 93.12 339 LEU A N 1
ATOM 2619 C CA . LEU A 1 339 ? 6.52 -34.938 -20.156 1 93.12 339 LEU A CA 1
ATOM 2620 C C . LEU A 1 339 ? 6.691 -36.25 -20.906 1 93.12 339 LEU A C 1
ATOM 2622 O O . LEU A 1 339 ? 6.254 -36.375 -22.062 1 93.12 339 LEU A O 1
ATOM 2626 N N . LYS A 1 340 ? 7.324 -37.25 -20.312 1 91.12 340 LYS A N 1
ATOM 2627 C CA . LYS A 1 340 ? 7.488 -38.562 -20.906 1 91.12 340 LYS A CA 1
ATOM 2628 C C . LYS A 1 340 ? 6.141 -39.25 -21.109 1 91.12 340 LYS A C 1
ATOM 2630 O O . LYS A 1 340 ? 5.926 -39.906 -22.125 1 91.12 340 LYS A O 1
ATOM 2635 N N . THR A 1 341 ? 5.324 -39.125 -20.156 1 86.5 341 THR A N 1
ATOM 2636 C CA . THR A 1 341 ? 4.016 -39.75 -20.234 1 86.5 341 THR A CA 1
ATOM 2637 C C . THR A 1 341 ? 3.139 -39.062 -21.266 1 86.5 341 THR A C 1
ATOM 2639 O O . THR A 1 341 ? 2.316 -39.719 -21.922 1 86.5 341 THR A O 1
ATOM 2642 N N . GLN A 1 342 ? 3.291 -37.812 -21.422 1 83.69 342 GLN A N 1
ATOM 2643 C CA . GLN A 1 342 ? 2.547 -37.031 -22.422 1 83.69 342 GLN A CA 1
ATOM 2644 C C . GLN A 1 342 ? 2.947 -37.438 -23.828 1 83.69 342 GLN A C 1
ATOM 2646 O O . GLN A 1 342 ? 2.1 -37.531 -24.719 1 83.69 342 GLN A O 1
ATOM 2651 N N . ALA A 1 343 ? 4.227 -37.594 -24.109 1 74.19 343 ALA A N 1
ATOM 2652 C CA . ALA A 1 343 ? 4.742 -38 -25.406 1 74.19 343 ALA A CA 1
ATOM 2653 C C . ALA A 1 343 ? 4.27 -39.406 -25.766 1 74.19 343 ALA A C 1
ATOM 2655 O O . ALA A 1 343 ? 3.951 -39.688 -26.922 1 74.19 343 ALA A O 1
ATOM 2656 N N . ALA A 1 344 ? 4.133 -40.25 -24.75 1 69.38 344 ALA A N 1
ATOM 2657 C CA . ALA A 1 344 ? 3.725 -41.625 -24.969 1 69.38 344 ALA A CA 1
ATOM 2658 C C . ALA A 1 344 ? 2.246 -41.719 -25.328 1 69.38 344 ALA A C 1
ATOM 2660 O O . ALA A 1 344 ? 1.835 -42.594 -26.094 1 69.38 344 ALA A O 1
ATOM 2661 N N . THR A 1 345 ? 1.622 -40.75 -24.766 1 60.81 345 THR A N 1
ATOM 2662 C CA . THR A 1 345 ? 0.188 -40.781 -25.031 1 60.81 345 THR A CA 1
ATOM 2663 C C . THR A 1 345 ? -0.114 -40.219 -26.422 1 60.81 345 THR A C 1
ATOM 2665 O O . THR A 1 345 ? -1.14 -40.562 -27.016 1 60.81 345 THR A O 1
ATOM 2668 N N . VAL A 1 346 ? 0.762 -39.406 -26.984 1 55.62 346 VAL A N 1
ATOM 2669 C CA . VAL A 1 346 ? 0.547 -38.812 -28.297 1 55.62 346 VAL A CA 1
ATOM 2670 C C . VAL A 1 346 ? 0.994 -39.812 -29.375 1 55.62 346 VAL A C 1
ATOM 2672 O O . VAL A 1 346 ? 0.747 -39.594 -30.562 1 55.62 346 VAL A O 1
ATOM 2675 N N . VAL A 1 347 ? 1.768 -40.875 -29.125 1 44.59 347 VAL A N 1
ATOM 2676 C CA . VAL A 1 347 ? 2.199 -41.812 -30.156 1 44.59 347 VAL A CA 1
ATOM 2677 C C . VAL A 1 347 ? 1.016 -42.656 -30.594 1 44.59 347 VAL A C 1
ATOM 2679 O O . VAL A 1 347 ? 0.411 -43.375 -29.781 1 44.59 347 VAL A O 1
ATOM 2682 N N . PRO A 1 348 ? 0.427 -42.438 -31.797 1 44.66 348 PRO A N 1
ATOM 2683 C CA . PRO A 1 348 ? -0.635 -43.25 -32.375 1 44.66 348 PRO A CA 1
ATOM 2684 C C . PRO A 1 348 ? -0.321 -44.75 -32.344 1 44.66 348 PRO A C 1
ATOM 2686 O O . PRO A 1 348 ? 0.848 -45.125 -32.406 1 44.66 348 PRO A O 1
ATOM 2689 N N . SER A 1 349 ? -1.177 -45.531 -31.656 1 41.12 349 SER A N 1
ATOM 2690 C CA . SER A 1 349 ? -1.146 -46.969 -31.828 1 41.12 349 SER A CA 1
ATOM 2691 C C . SER A 1 349 ? -0.902 -47.375 -33.281 1 41.12 349 SER A C 1
ATOM 2693 O O . SER A 1 349 ? -1.564 -46.875 -34.188 1 41.12 349 SER A O 1
ATOM 2695 N N . ALA A 1 350 ? 0.192 -47.906 -33.719 1 40.62 350 ALA A N 1
ATOM 2696 C CA . ALA A 1 350 ? 0.542 -48.469 -35.031 1 40.62 350 ALA A CA 1
ATOM 2697 C C . ALA A 1 350 ? -0.641 -49.219 -35.625 1 40.62 350 ALA A C 1
ATOM 2699 O O . ALA A 1 350 ? -1.403 -49.875 -34.906 1 40.62 350 ALA A O 1
ATOM 2700 N N . ILE A 1 351 ? -1.113 -49.094 -36.906 1 39.44 351 ILE A N 1
ATOM 2701 C CA . ILE A 1 351 ? -1.978 -49.656 -37.938 1 39.44 351 ILE A CA 1
ATOM 2702 C C . ILE A 1 351 ? -1.817 -51.188 -37.938 1 39.44 351 ILE A C 1
ATOM 2704 O O . ILE A 1 351 ? -0.706 -51.688 -38.094 1 39.44 351 ILE A O 1
ATOM 2708 N N . GLY A 1 352 ? -2.689 -51.969 -37.281 1 36.41 352 GLY A N 1
ATOM 2709 C CA . GLY A 1 352 ? -2.904 -53.375 -37.562 1 36.41 352 GLY A CA 1
ATOM 2710 C C . GLY A 1 352 ? -2.842 -53.688 -39.031 1 36.41 352 GLY A C 1
ATOM 2711 O O . GLY A 1 352 ? -3.541 -53.094 -39.844 1 36.41 352 GLY A O 1
ATOM 2712 N N . ALA A 1 353 ? -1.723 -54.094 -39.75 1 39.47 353 ALA A N 1
ATOM 2713 C CA . ALA A 1 353 ? -1.495 -54.75 -41.031 1 39.47 353 ALA A CA 1
ATOM 2714 C C . ALA A 1 353 ? -2.498 -55.875 -41.281 1 39.47 353 ALA A C 1
ATOM 2716 O O . ALA A 1 353 ? -2.479 -56.875 -40.562 1 39.47 353 ALA A O 1
ATOM 2717 N N . ALA A 1 354 ? -3.805 -55.688 -41.656 1 36.94 354 ALA A N 1
ATOM 2718 C CA . ALA A 1 354 ? -4.672 -56.656 -42.312 1 36.94 354 ALA A CA 1
ATOM 2719 C C . ALA A 1 354 ? -3.91 -57.438 -43.375 1 36.94 354 ALA A C 1
ATOM 2721 O O . ALA A 1 354 ? -3.297 -56.844 -44.281 1 36.94 354 ALA A O 1
ATOM 2722 N N . GLU A 1 355 ? -3.49 -58.688 -43.062 1 29.53 355 GLU A N 1
ATOM 2723 C CA . GLU A 1 355 ? -3.166 -59.844 -43.875 1 29.53 355 GLU A CA 1
ATOM 2724 C C . GLU A 1 355 ? -4.234 -60.094 -44.938 1 29.53 355 GLU A C 1
ATOM 2726 O O . GLU A 1 355 ? -5.355 -60.5 -44.625 1 29.53 355 GLU A O 1
ATOM 2731 N N . ASN A 1 356 ? -4.699 -59.094 -45.688 1 25.67 356 ASN A N 1
ATOM 2732 C CA . ASN A 1 356 ? -5.395 -59.5 -46.938 1 25.67 356 ASN A CA 1
ATOM 2733 C C . ASN A 1 356 ? -4.559 -60.438 -47.75 1 25.67 356 ASN A C 1
ATOM 2735 O O . ASN A 1 356 ? -3.547 -60.062 -48.344 1 25.67 356 ASN A O 1
ATOM 2739 N N . LEU A 1 357 ? -4.184 -61.656 -47.156 1 21.39 357 LEU A N 1
ATOM 2740 C CA . LEU A 1 357 ? -4.414 -62.875 -47.906 1 21.39 357 LEU A CA 1
ATOM 2741 C C . LEU A 1 357 ? -5.887 -63.281 -47.875 1 21.39 357 LEU A C 1
ATOM 2743 O O . LEU A 1 357 ? -6.539 -63.156 -46.844 1 21.39 357 LEU A O 1
ATOM 2747 N N . MET B 1 1 ? -2.41 -21.328 21.891 1 40.38 1 MET B N 1
ATOM 2748 C CA . MET B 1 1 ? -1.687 -20.953 20.672 1 40.38 1 MET B CA 1
ATOM 2749 C C . MET B 1 1 ? -2.084 -19.562 20.219 1 40.38 1 MET B C 1
ATOM 2751 O O . MET B 1 1 ? -3.271 -19.25 20.109 1 40.38 1 MET B O 1
ATOM 2755 N N . VAL B 1 2 ? -1.368 -18.578 20.516 1 51.78 2 VAL B N 1
ATOM 2756 C CA . VAL B 1 2 ? -1.712 -17.188 20.25 1 51.78 2 VAL B CA 1
ATOM 2757 C C . VAL B 1 2 ? -2.121 -17.031 18.797 1 51.78 2 VAL B C 1
ATOM 2759 O O . VAL B 1 2 ? -1.334 -17.312 17.891 1 51.78 2 VAL B O 1
ATOM 2762 N N . THR B 1 3 ? -3.389 -17.062 18.422 1 75.38 3 THR B N 1
ATOM 2763 C CA . THR B 1 3 ? -3.992 -17.031 17.094 1 75.38 3 THR B CA 1
ATOM 2764 C C . THR B 1 3 ? -3.895 -15.641 16.484 1 75.38 3 THR B C 1
ATOM 2766 O O . THR B 1 3 ? -4.234 -14.648 17.125 1 75.38 3 THR B O 1
ATOM 2769 N N . LEU B 1 4 ? -3.086 -15.5 15.492 1 84.75 4 LEU B N 1
ATOM 2770 C CA . LEU B 1 4 ? -3.014 -14.273 14.695 1 84.75 4 LEU B CA 1
ATOM 2771 C C . LEU B 1 4 ? -4.371 -13.93 14.102 1 84.75 4 LEU B C 1
ATOM 2773 O O . LEU B 1 4 ? -4.988 -14.766 13.43 1 84.75 4 LEU B O 1
ATOM 2777 N N . ALA B 1 5 ? -4.926 -12.797 14.508 1 89.44 5 ALA B N 1
ATOM 2778 C CA . ALA B 1 5 ? -6.227 -12.367 14 1 89.44 5 ALA B CA 1
ATOM 2779 C C . ALA B 1 5 ? -6.168 -12.086 12.5 1 89.44 5 ALA B C 1
ATOM 2781 O O . ALA B 1 5 ? -5.203 -11.5 12.008 1 89.44 5 ALA B O 1
ATOM 2782 N N . VAL B 1 6 ? -7.137 -12.625 11.766 1 95.69 6 VAL B N 1
ATOM 2783 C CA . VAL B 1 6 ? -7.262 -12.352 10.336 1 95.69 6 VAL B CA 1
ATOM 2784 C C . VAL B 1 6 ? -8.25 -11.211 10.109 1 95.69 6 VAL B C 1
ATOM 2786 O O . VAL B 1 6 ? -9.469 -11.43 10.094 1 95.69 6 VAL B O 1
ATOM 2789 N N . ASP B 1 7 ? -7.758 -10.023 10.047 1 96.25 7 ASP B N 1
ATOM 2790 C CA . ASP B 1 7 ? -8.523 -8.797 9.836 1 96.25 7 ASP B CA 1
ATOM 2791 C C . ASP B 1 7 ? -7.809 -7.871 8.852 1 96.25 7 ASP B C 1
ATOM 2793 O O . ASP B 1 7 ? -7.027 -7.008 9.258 1 96.25 7 ASP B O 1
ATOM 2797 N N . TYR B 1 8 ? -8.156 -8.016 7.617 1 97.56 8 TYR B N 1
ATOM 2798 C CA . TYR B 1 8 ? -7.504 -7.305 6.523 1 97.56 8 TYR B CA 1
ATOM 2799 C C . TYR B 1 8 ? -7.543 -5.801 6.758 1 97.56 8 TYR B C 1
ATOM 2801 O O . TYR B 1 8 ? -6.547 -5.105 6.543 1 97.56 8 TYR B O 1
ATOM 2809 N N . PHE B 1 9 ? -8.641 -5.277 7.141 1 97.5 9 PHE B N 1
ATOM 2810 C CA . PHE B 1 9 ? -8.812 -3.834 7.246 1 97.5 9 PHE B CA 1
ATOM 2811 C C . PHE B 1 9 ? -8.102 -3.291 8.477 1 97.5 9 PHE B C 1
ATOM 2813 O O . PHE B 1 9 ? -7.602 -2.164 8.469 1 97.5 9 PHE B O 1
ATOM 2820 N N . ARG B 1 10 ? -8.047 -4.086 9.531 1 95.69 10 ARG B N 1
ATOM 2821 C CA . ARG B 1 10 ? -7.219 -3.682 10.664 1 95.69 10 ARG B CA 1
ATOM 2822 C C . ARG B 1 10 ? -5.754 -3.561 10.25 1 95.69 10 ARG B C 1
ATOM 2824 O O . ARG B 1 10 ? -5.066 -2.621 10.656 1 95.69 10 ARG B O 1
ATOM 2831 N N . ASP B 1 11 ? -5.316 -4.516 9.453 1 95.44 11 ASP B N 1
ATOM 2832 C CA . ASP B 1 11 ? -3.945 -4.465 8.953 1 95.44 11 ASP B CA 1
ATOM 2833 C C . ASP B 1 11 ? -3.736 -3.26 8.047 1 95.44 11 ASP B C 1
ATOM 2835 O O . ASP B 1 11 ? -2.703 -2.592 8.117 1 95.44 11 ASP B O 1
ATOM 2839 N N . LEU B 1 12 ? -4.723 -2.98 7.25 1 96.19 12 LEU B N 1
ATOM 2840 C CA . LEU B 1 12 ? -4.625 -1.909 6.266 1 96.19 12 LEU 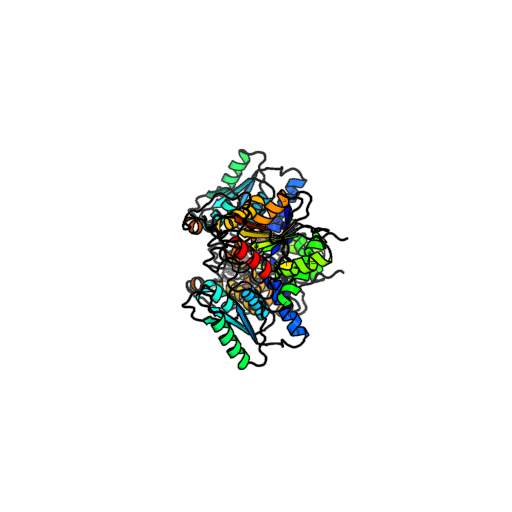B CA 1
ATOM 2841 C C . LEU B 1 12 ? -4.648 -0.543 6.941 1 96.19 12 LEU B C 1
ATOM 2843 O O . LEU B 1 12 ? -4 0.397 6.477 1 96.19 12 LEU B O 1
ATOM 2847 N N . GLU B 1 13 ? -5.387 -0.425 8.023 1 96.75 13 GLU B N 1
ATOM 2848 C CA . GLU B 1 13 ? -5.496 0.865 8.695 1 96.75 13 GLU B CA 1
ATOM 2849 C C . GLU B 1 13 ? -4.293 1.119 9.594 1 96.75 13 GLU B C 1
ATOM 2851 O O . GLU B 1 13 ? -4.078 2.244 10.055 1 96.75 13 GLU B O 1
ATOM 2856 N N . THR B 1 14 ? -3.486 0.098 9.891 1 96.62 14 THR B N 1
ATOM 2857 C CA . THR B 1 14 ? -2.309 0.239 10.742 1 96.62 14 THR B CA 1
ATOM 2858 C C . THR B 1 14 ? -1.141 0.822 9.953 1 96.62 14 THR B C 1
ATOM 2860 O O . THR B 1 14 ? -0.725 0.257 8.938 1 96.62 14 THR B O 1
ATOM 2863 N N . PRO B 1 15 ? -0.628 1.972 10.391 1 97.94 15 PRO B N 1
ATOM 2864 C CA . PRO B 1 15 ? 0.51 2.551 9.68 1 97.94 15 PRO B CA 1
ATOM 2865 C C . PRO B 1 15 ? 1.791 1.738 9.852 1 97.94 15 PRO B C 1
ATOM 2867 O O . PRO B 1 15 ? 1.938 1.01 10.836 1 97.94 15 PRO B O 1
ATOM 2870 N N . ARG B 1 16 ? 2.676 1.808 8.883 1 97.88 16 ARG B N 1
ATOM 2871 C CA . ARG B 1 16 ? 4.031 1.28 8.992 1 97.88 16 ARG B CA 1
ATOM 2872 C C . ARG B 1 16 ? 4.953 2.281 9.688 1 97.88 16 ARG B C 1
ATOM 2874 O O . ARG B 1 16 ? 5.062 3.432 9.25 1 97.88 16 ARG B O 1
ATOM 2881 N N . LEU B 1 17 ? 5.625 1.832 10.727 1 98.31 17 LEU B N 1
ATOM 2882 C CA . LEU B 1 17 ? 6.477 2.742 11.484 1 98.31 17 LEU B CA 1
ATOM 2883 C C . LEU B 1 17 ? 7.887 2.768 10.914 1 98.31 17 LEU B C 1
ATOM 2885 O O . LEU B 1 17 ? 8.438 1.726 10.547 1 98.31 17 LEU B O 1
ATOM 2889 N N . ALA B 1 18 ? 8.438 3.939 10.797 1 98.38 18 ALA B N 1
ATOM 2890 C CA . ALA B 1 18 ? 9.773 4.117 10.242 1 98.38 18 ALA B CA 1
ATOM 2891 C C . ALA B 1 18 ? 10.617 5.047 11.117 1 98.38 18 ALA B C 1
ATOM 2893 O O . ALA B 1 18 ? 10.117 6.07 11.594 1 98.38 18 ALA B O 1
ATOM 2894 N N . ARG B 1 19 ? 11.781 4.668 11.328 1 97.81 19 ARG B N 1
ATOM 2895 C CA . ARG B 1 19 ? 12.734 5.566 11.969 1 97.81 19 ARG B CA 1
ATOM 2896 C C . ARG B 1 19 ? 13.492 6.391 10.93 1 97.81 19 ARG B C 1
ATOM 2898 O O . ARG B 1 19 ? 14.297 5.852 10.172 1 97.81 19 ARG B O 1
ATOM 2905 N N . LEU B 1 20 ? 13.266 7.668 10.891 1 98 20 LEU B N 1
ATOM 2906 C CA . LEU B 1 20 ? 13.875 8.547 9.898 1 98 20 LEU B CA 1
ATOM 2907 C C . LEU B 1 20 ? 15.164 9.164 10.43 1 98 20 LEU B C 1
ATOM 2909 O O . LEU B 1 20 ? 16.016 9.602 9.648 1 98 20 LEU B O 1
ATOM 2913 N N . ALA B 1 21 ? 15.289 9.289 11.68 1 98 21 ALA B N 1
ATOM 2914 C CA . ALA B 1 21 ? 16.438 9.742 12.453 1 98 21 ALA B CA 1
ATOM 2915 C C . ALA B 1 21 ? 16.422 9.156 13.859 1 98 21 ALA B C 1
ATOM 2917 O O . ALA B 1 21 ? 15.438 8.539 14.273 1 98 21 ALA B O 1
ATOM 2918 N N . PRO B 1 22 ? 17.516 9.211 14.625 1 97.06 22 PRO B N 1
ATOM 2919 C CA . PRO B 1 22 ? 17.547 8.617 15.961 1 97.06 22 PRO B CA 1
ATOM 2920 C C . PRO B 1 22 ? 16.406 9.094 16.844 1 97.06 22 PRO B C 1
ATOM 2922 O O . PRO B 1 22 ? 15.906 8.336 17.688 1 97.06 22 PRO B O 1
ATOM 2925 N N . ASN B 1 23 ? 15.945 10.297 16.609 1 98.44 23 ASN B N 1
ATOM 2926 C CA . ASN B 1 23 ? 14.898 10.836 17.469 1 98.44 23 ASN B CA 1
ATOM 2927 C C . ASN B 1 23 ? 13.625 11.141 16.688 1 98.44 23 ASN B C 1
ATOM 2929 O O . ASN B 1 23 ? 12.836 12 17.094 1 98.44 23 ASN B O 1
ATOM 2933 N N . LEU B 1 24 ? 13.438 10.523 15.523 1 98.75 24 LEU B N 1
ATOM 2934 C CA . LEU B 1 24 ? 12.297 10.812 14.672 1 98.75 24 LEU B CA 1
ATOM 2935 C C . LEU B 1 24 ? 11.656 9.523 14.156 1 98.75 24 LEU B C 1
ATOM 2937 O O . LEU B 1 24 ? 12.289 8.766 13.414 1 98.75 24 LEU B O 1
ATOM 2941 N N . VAL B 1 25 ? 10.414 9.289 14.555 1 98.75 25 VAL B N 1
ATOM 2942 C CA . VAL B 1 25 ? 9.672 8.117 14.117 1 98.75 25 VAL B CA 1
ATOM 2943 C C . VAL B 1 25 ? 8.438 8.547 13.328 1 98.75 25 VAL B C 1
ATOM 2945 O O . VAL B 1 25 ? 7.711 9.453 13.742 1 98.75 25 VAL B O 1
ATOM 2948 N N . ALA B 1 26 ? 8.25 7.91 12.227 1 98.81 26 ALA B N 1
ATOM 2949 C CA . ALA B 1 26 ? 7.129 8.219 11.344 1 98.81 26 ALA B CA 1
ATOM 2950 C C . ALA B 1 26 ? 6.094 7.094 11.367 1 98.81 26 ALA B C 1
ATOM 2952 O O . ALA B 1 26 ? 6.453 5.914 11.438 1 98.81 26 ALA B O 1
ATOM 2953 N N . ALA B 1 27 ? 4.848 7.48 11.391 1 98.81 27 ALA B N 1
ATOM 2954 C CA . ALA B 1 27 ? 3.752 6.574 11.062 1 98.81 27 ALA B CA 1
ATOM 2955 C C . ALA B 1 27 ? 3.295 6.77 9.617 1 98.81 27 ALA B C 1
ATOM 2957 O O . ALA B 1 27 ? 2.566 7.719 9.312 1 98.81 27 ALA B O 1
ATOM 2958 N N . ALA B 1 28 ? 3.699 5.852 8.727 1 98.56 28 ALA B N 1
ATOM 2959 C CA . ALA B 1 28 ? 3.398 5.938 7.301 1 98.56 28 ALA B CA 1
ATOM 2960 C C . ALA B 1 28 ? 2.137 5.148 6.961 1 98.56 28 ALA B C 1
ATOM 2962 O O . ALA B 1 28 ? 2.158 3.918 6.922 1 98.56 28 ALA B O 1
ATOM 2963 N N . PHE B 1 29 ? 1.079 5.895 6.617 1 97.94 29 PHE B N 1
ATOM 2964 C CA . PHE B 1 29 ? -0.209 5.262 6.355 1 97.94 29 PHE B CA 1
ATOM 2965 C C . PHE B 1 29 ? -0.341 4.887 4.887 1 97.94 29 PHE B C 1
ATOM 2967 O O . PHE B 1 29 ? 0.014 5.676 4.004 1 97.94 29 PHE B O 1
ATOM 2974 N N . PRO B 1 30 ? -0.864 3.707 4.645 1 95.19 30 PRO B N 1
ATOM 2975 C CA . PRO B 1 30 ? -1.322 3.455 3.277 1 95.19 30 PRO B CA 1
ATOM 2976 C C . PRO B 1 30 ? -2.635 4.168 2.953 1 95.19 30 PRO B C 1
ATOM 2978 O O . PRO B 1 30 ? -2.801 4.688 1.849 1 95.19 30 PRO B O 1
ATOM 2981 N N . LEU B 1 31 ? -3.535 4.199 3.922 1 95.19 31 LEU B N 1
ATOM 2982 C CA . LEU B 1 31 ? -4.844 4.836 3.84 1 95.19 31 LEU B CA 1
ATOM 2983 C C . LEU B 1 31 ? -5.305 5.316 5.211 1 95.19 31 LEU B C 1
ATOM 2985 O O . LEU B 1 31 ? -6.105 4.648 5.871 1 95.19 31 LEU B O 1
ATOM 2989 N N . MET B 1 32 ? -4.898 6.426 5.582 1 96.62 32 MET B N 1
ATOM 2990 C CA . MET B 1 32 ? -5.09 6.898 6.949 1 96.62 32 MET B CA 1
ATOM 2991 C C . MET B 1 32 ? -6.57 7.02 7.281 1 96.62 32 MET B C 1
ATOM 2993 O O . MET B 1 32 ? -6.988 6.715 8.398 1 96.62 32 MET B O 1
ATOM 2997 N N . LYS B 1 33 ? -7.359 7.434 6.27 1 96 33 LYS B N 1
ATOM 2998 C CA . LYS B 1 33 ? -8.758 7.738 6.547 1 96 33 LYS B CA 1
ATOM 2999 C C . LYS B 1 33 ? -9.562 6.465 6.789 1 96 33 LYS B C 1
ATOM 3001 O O . LYS B 1 33 ? -10.727 6.523 7.188 1 96 33 LYS B O 1
ATOM 3006 N N . LEU B 1 34 ? -8.938 5.367 6.625 1 97.31 34 LEU B N 1
ATOM 3007 C CA . LEU B 1 34 ? -9.609 4.121 6.969 1 97.31 34 LEU B CA 1
ATOM 3008 C C . LEU B 1 34 ? -9.836 4.023 8.477 1 97.31 34 LEU B C 1
ATOM 3010 O O . LEU B 1 34 ? -10.828 3.455 8.922 1 97.31 34 LEU B O 1
ATOM 3014 N N . MET B 1 35 ? -8.945 4.613 9.266 1 97.19 35 MET B N 1
ATOM 3015 C CA . MET B 1 35 ? -9.047 4.551 10.727 1 97.19 35 MET B CA 1
ATOM 3016 C C . MET B 1 35 ? -10.336 5.203 11.211 1 97.19 35 MET B C 1
ATOM 3018 O O . MET B 1 35 ? -11.164 4.555 11.844 1 97.19 35 MET B O 1
ATOM 3022 N N . PRO B 1 36 ? -10.578 6.453 10.812 1 96.56 36 PRO B N 1
ATOM 3023 C CA . PRO B 1 36 ? -11.836 7.051 11.258 1 96.56 36 PRO B CA 1
ATOM 3024 C C . PRO B 1 36 ? -13.055 6.438 10.562 1 96.56 36 PRO B C 1
ATOM 3026 O O . PRO B 1 36 ? -14.117 6.309 11.172 1 96.56 36 PRO B O 1
ATOM 3029 N N . ALA B 1 37 ? -12.969 6.059 9.289 1 96.88 37 ALA B N 1
ATOM 3030 C CA . ALA B 1 37 ? -14.094 5.441 8.586 1 96.88 37 ALA B CA 1
ATOM 3031 C C . ALA B 1 37 ? -14.547 4.164 9.297 1 96.88 37 ALA B C 1
ATOM 3033 O O . ALA B 1 37 ? -15.734 3.984 9.562 1 96.88 37 ALA B O 1
ATOM 3034 N N . ARG B 1 38 ? -13.578 3.291 9.578 1 97.38 38 ARG B N 1
ATOM 3035 C CA . ARG B 1 38 ? -13.891 2.025 10.227 1 97.38 38 ARG B CA 1
ATOM 3036 C C . ARG B 1 38 ? -14.438 2.258 11.633 1 97.38 38 ARG B C 1
ATOM 3038 O O . ARG B 1 38 ? -15.406 1.614 12.039 1 97.38 38 ARG B O 1
ATOM 3045 N N . TYR B 1 39 ? -13.844 3.176 12.406 1 97.69 39 TYR B N 1
ATOM 3046 C CA . TYR B 1 39 ? -14.289 3.492 13.758 1 97.69 39 TYR B CA 1
ATOM 3047 C C . TYR B 1 39 ? -15.734 3.994 13.75 1 97.69 39 TYR B C 1
ATOM 3049 O O . TYR B 1 39 ? -16.562 3.539 14.547 1 97.69 39 TYR B O 1
ATOM 3057 N N . ILE B 1 40 ? -15.992 4.91 12.875 1 96.56 40 ILE B N 1
ATOM 3058 C CA . ILE B 1 40 ? -17.328 5.512 12.781 1 96.56 40 ILE B CA 1
ATOM 3059 C C . ILE B 1 40 ? -18.344 4.438 12.43 1 96.56 40 ILE B C 1
ATOM 3061 O O . ILE B 1 40 ? -19.406 4.348 13.07 1 96.56 40 ILE B O 1
ATOM 3065 N N . LEU B 1 41 ? -18.062 3.617 11.43 1 96.75 41 LEU B N 1
ATOM 3066 C CA . LEU B 1 41 ? -19 2.588 10.992 1 96.75 41 LEU B CA 1
ATOM 3067 C C . LEU B 1 41 ? -19.188 1.527 12.078 1 96.75 41 LEU B C 1
ATOM 3069 O O . LEU B 1 41 ? -20.297 1.061 12.312 1 96.75 41 LEU B O 1
ATOM 3073 N N . ASP B 1 42 ? -18.078 1.127 12.758 1 97 42 ASP B N 1
ATOM 3074 C CA . ASP B 1 42 ? -18.156 0.137 13.828 1 97 42 ASP B CA 1
ATOM 3075 C C . ASP B 1 42 ? -19.031 0.64 14.969 1 97 42 ASP B C 1
ATOM 3077 O O . ASP B 1 42 ? -19.859 -0.106 15.5 1 97 42 ASP B O 1
ATOM 3081 N N . ARG B 1 43 ? -18.859 1.881 15.344 1 96 43 ARG B N 1
ATOM 3082 C CA . ARG B 1 43 ? -19.656 2.465 16.406 1 96 43 ARG B CA 1
ATOM 3083 C C . ARG B 1 43 ? -21.125 2.553 16.016 1 96 43 ARG B C 1
ATOM 3085 O O . ARG B 1 43 ? -22 2.232 16.812 1 96 43 ARG B O 1
ATOM 3092 N N . ALA B 1 44 ? -21.359 3.004 14.828 1 95.75 44 ALA B N 1
ATOM 3093 C CA . ALA B 1 44 ? -22.719 3.125 14.336 1 95.75 44 ALA B CA 1
ATOM 3094 C C . ALA B 1 44 ? -23.406 1.765 14.289 1 95.75 44 ALA B C 1
ATOM 3096 O O . ALA B 1 44 ? -24.594 1.652 14.602 1 95.75 44 ALA B O 1
ATOM 3097 N N . ALA B 1 45 ? -22.688 0.743 13.852 1 95.81 45 ALA B N 1
ATOM 3098 C CA . ALA B 1 45 ? -23.234 -0.611 13.82 1 95.81 45 ALA B CA 1
ATOM 3099 C C . ALA B 1 45 ? -23.531 -1.114 15.234 1 95.81 45 ALA B C 1
ATOM 3101 O O . ALA B 1 45 ? -24.578 -1.712 15.477 1 95.81 45 ALA B O 1
ATOM 3102 N N . SER B 1 46 ? -22.641 -0.872 16.125 1 96.06 46 SER B N 1
ATOM 3103 C CA . SER B 1 46 ? -22.766 -1.348 17.484 1 96.06 46 SER B CA 1
ATOM 3104 C C . SER B 1 46 ? -23.922 -0.676 18.203 1 96.06 46 SER B C 1
ATOM 3106 O O . SER B 1 46 ? -24.578 -1.292 19.047 1 96.06 46 SER B O 1
ATOM 3108 N N . ASN B 1 47 ? -24.219 0.536 17.859 1 94.56 47 ASN B N 1
ATOM 3109 C CA . ASN B 1 47 ? -25.281 1.259 18.547 1 94.56 47 ASN B CA 1
ATOM 3110 C C . ASN B 1 47 ? -26.609 1.175 17.781 1 94.56 47 ASN B C 1
ATOM 3112 O O . ASN B 1 47 ? -27.594 1.807 18.156 1 94.56 47 ASN B O 1
ATOM 3116 N N . GLY B 1 48 ? -26.562 0.522 16.641 1 93.19 48 GLY B N 1
ATOM 3117 C CA . GLY B 1 48 ? -27.781 0.224 15.914 1 93.19 48 GLY B CA 1
ATOM 3118 C C . GLY B 1 48 ? -28.141 1.279 14.891 1 93.19 48 GLY B C 1
ATOM 3119 O O . GLY B 1 48 ? -29.156 1.158 14.188 1 93.19 48 GLY B O 1
ATOM 3120 N N . GLU B 1 49 ? -27.312 2.283 14.742 1 93.25 49 GLU B N 1
ATOM 3121 C CA . GLU B 1 49 ? -27.562 3.338 13.766 1 93.25 49 GLU B CA 1
ATOM 3122 C C . GLU B 1 49 ? -27.328 2.842 12.344 1 93.25 49 GLU B C 1
ATOM 3124 O O . GLU B 1 49 ? -27.938 3.342 11.391 1 93.25 49 GLU B O 1
ATOM 3129 N N . LEU B 1 50 ? -26.453 1.877 12.227 1 95 50 LEU B N 1
ATOM 3130 C CA . LEU B 1 50 ? -26.125 1.275 10.945 1 95 50 LEU B CA 1
ATOM 3131 C C . LEU B 1 50 ? -26.516 -0.196 10.906 1 95 50 LEU B C 1
ATOM 3133 O O . LEU B 1 50 ? -25.906 -1.023 11.594 1 95 50 LEU B O 1
ATOM 3137 N N . LYS B 1 51 ? -27.484 -0.481 10.117 1 94.56 51 LYS B N 1
ATOM 3138 C CA . LYS B 1 51 ? -27.984 -1.843 10 1 94.56 51 LYS B CA 1
ATOM 3139 C C . LYS B 1 51 ? -27.391 -2.555 8.789 1 94.56 51 LYS B C 1
ATOM 3141 O O . LYS B 1 51 ? -26.828 -1.912 7.902 1 94.56 51 LYS B O 1
ATOM 3146 N N . PRO B 1 52 ? -27.484 -3.896 8.828 1 93.44 52 PRO B N 1
ATOM 3147 C CA . PRO B 1 52 ? -27.031 -4.625 7.645 1 93.44 52 PRO B CA 1
ATOM 3148 C C . PRO B 1 52 ? -27.734 -4.168 6.363 1 93.44 52 PRO B C 1
ATOM 3150 O O . PRO B 1 52 ? -28.953 -3.973 6.359 1 93.44 52 PRO B O 1
ATOM 3153 N N . GLY B 1 53 ? -26.891 -3.918 5.379 1 93.44 53 GLY B N 1
ATOM 3154 C CA . GLY B 1 53 ? -27.453 -3.535 4.09 1 93.44 53 GLY B CA 1
ATOM 3155 C C . GLY B 1 53 ? -27.828 -2.064 4.016 1 93.44 53 GLY B C 1
ATOM 3156 O O . GLY B 1 53 ? -28.297 -1.59 2.979 1 93.44 53 GLY B O 1
ATOM 3157 N N . SER B 1 54 ? -27.578 -1.32 5.047 1 94.56 54 SER B N 1
ATOM 3158 C CA . SER B 1 54 ? -27.922 0.094 5.109 1 94.56 54 SER B CA 1
ATOM 3159 C C . SER B 1 54 ? -27.25 0.886 4 1 94.56 54 SER B C 1
ATOM 3161 O O . SER B 1 54 ? -26.312 0.389 3.359 1 94.56 54 SER B O 1
ATOM 3163 N N . HIS B 1 55 ? -27.828 2.055 3.811 1 96.62 55 HIS B N 1
ATOM 3164 C CA . HIS B 1 55 ? -27.297 3 2.83 1 96.62 55 HIS B CA 1
ATOM 3165 C C . HIS B 1 55 ? -26.453 4.078 3.5 1 96.62 55 HIS B C 1
ATOM 3167 O O . HIS B 1 55 ? -26.969 4.875 4.289 1 96.62 55 HIS B O 1
ATOM 3173 N N . ILE B 1 56 ? -25.188 4.031 3.238 1 96.94 56 ILE B N 1
ATOM 3174 C CA . ILE B 1 56 ? -24.266 5.055 3.74 1 96.94 56 ILE B CA 1
ATOM 3175 C C . ILE B 1 56 ? -24.203 6.211 2.746 1 96.94 56 ILE B C 1
ATOM 3177 O O . ILE B 1 56 ? -24.125 5.992 1.534 1 96.94 56 ILE B O 1
ATOM 3181 N N . VAL B 1 57 ? -24.266 7.422 3.232 1 95.94 57 VAL B N 1
ATOM 3182 C CA . VAL B 1 57 ? -24.172 8.617 2.398 1 95.94 57 VAL B CA 1
ATOM 3183 C C . VAL B 1 57 ? -23.125 9.57 2.986 1 95.94 57 VAL B C 1
ATOM 3185 O O . VAL B 1 57 ? -23.031 9.711 4.207 1 95.94 57 VAL B O 1
ATOM 3188 N N . GLU B 1 58 ? -22.328 10.125 2.221 1 93 58 GLU B N 1
ATOM 3189 C CA . GLU B 1 58 ? -21.297 11.055 2.67 1 93 58 GLU B CA 1
ATOM 3190 C C . GLU B 1 58 ? -20.984 12.102 1.601 1 93 58 GLU B C 1
ATOM 3192 O O . GLU B 1 58 ? -21.219 11.867 0.413 1 93 58 GLU B O 1
ATOM 3197 N N . THR B 1 59 ? -20.594 13.305 2.055 1 87.25 59 THR B N 1
ATOM 3198 C CA . THR B 1 59 ? -20.047 14.32 1.165 1 87.25 59 THR B CA 1
ATOM 3199 C C . THR B 1 59 ? -18.516 14.297 1.206 1 87.25 59 THR B C 1
ATOM 3201 O O . THR B 1 59 ? -17.922 14.586 2.242 1 87.25 59 THR B O 1
ATOM 3204 N N . THR B 1 60 ? -17.891 13.773 0.267 1 73.25 60 THR B N 1
ATOM 3205 C CA . THR B 1 60 ? -16.422 13.719 0.293 1 73.25 60 THR B CA 1
ATOM 3206 C C . THR B 1 60 ? -15.867 13.555 -1.117 1 73.25 60 THR B C 1
ATOM 3208 O O . THR B 1 60 ? -16.562 13.062 -2.014 1 73.25 60 THR B O 1
ATOM 3211 N N . SER B 1 61 ? -14.711 14.062 -1.22 1 65.69 61 SER B N 1
ATOM 3212 C CA . SER B 1 61 ? -14.055 13.898 -2.512 1 65.69 61 SER B CA 1
ATOM 3213 C C . SER B 1 61 ? -12.656 13.305 -2.35 1 65.69 61 SER B C 1
ATOM 3215 O O . SER B 1 61 ? -11.844 13.359 -3.271 1 65.69 61 SER B O 1
ATOM 3217 N N . GLY B 1 62 ? -12.398 12.727 -1.221 1 80.88 62 GLY B N 1
ATOM 3218 C CA . GLY B 1 62 ? -11.016 12.32 -1.057 1 80.88 62 GLY B CA 1
ATOM 3219 C C . GLY B 1 62 ? -10.867 10.914 -0.498 1 80.88 62 GLY B C 1
ATOM 3220 O O . GLY B 1 62 ? -11.625 10.016 -0.861 1 80.88 62 GLY B O 1
ATOM 3221 N N . THR B 1 63 ? -9.844 10.766 0.272 1 87.81 63 THR B N 1
ATOM 3222 C CA . THR B 1 63 ? -9.43 9.445 0.733 1 87.81 63 THR B CA 1
ATOM 3223 C C . THR B 1 63 ? -10.438 8.875 1.723 1 87.81 63 THR B C 1
ATOM 3225 O O . THR B 1 63 ? -10.539 7.656 1.872 1 87.81 63 THR B O 1
ATOM 3228 N N . PHE B 1 64 ? -11.188 9.75 2.334 1 92.12 64 PHE B N 1
ATOM 3229 C CA . PHE B 1 64 ? -12.227 9.234 3.215 1 92.12 64 PHE B CA 1
ATOM 3230 C C . PHE B 1 64 ? -13.289 8.484 2.418 1 92.12 64 PHE B C 1
ATOM 3232 O O . PHE B 1 64 ? -13.75 7.422 2.838 1 92.12 64 PHE B O 1
ATOM 3239 N N . GLY B 1 65 ? -13.672 9.078 1.29 1 93.25 65 GLY B N 1
ATOM 3240 C CA . GLY B 1 65 ? -14.602 8.398 0.404 1 93.25 65 GLY B CA 1
ATOM 3241 C C . GLY B 1 65 ? -14.125 7.02 -0.016 1 93.25 65 GLY B C 1
ATOM 3242 O O . GLY B 1 65 ? -14.906 6.07 -0.047 1 93.25 65 GLY B O 1
ATOM 3243 N N . MET B 1 66 ? -12.875 6.918 -0.326 1 94.12 66 MET B N 1
ATOM 3244 C CA . MET B 1 66 ? -12.297 5.629 -0.706 1 94.12 66 MET B CA 1
ATOM 3245 C C . MET B 1 66 ? -12.375 4.637 0.451 1 94.12 66 MET B C 1
ATOM 3247 O O . MET B 1 66 ? -12.75 3.48 0.259 1 94.12 66 MET B O 1
ATOM 3251 N N . ALA B 1 67 ? -12.031 5.102 1.621 1 96.69 67 ALA B N 1
ATOM 3252 C CA . ALA B 1 67 ? -12.07 4.242 2.801 1 96.69 67 ALA B CA 1
ATOM 3253 C C . ALA B 1 67 ? -13.477 3.688 3.029 1 96.69 67 ALA B C 1
ATOM 3255 O O . ALA B 1 67 ? -13.648 2.488 3.256 1 96.69 67 ALA B O 1
ATOM 3256 N N . VAL B 1 68 ? -14.453 4.543 2.922 1 97 68 VAL B N 1
ATOM 3257 C CA . VAL B 1 68 ? -15.828 4.121 3.145 1 97 68 VAL B CA 1
ATOM 3258 C C . VAL B 1 68 ? -16.266 3.17 2.031 1 97 68 VAL B C 1
ATOM 3260 O O . VAL B 1 68 ? -17 2.203 2.281 1 97 68 VAL B O 1
ATOM 3263 N N . ALA B 1 69 ? -15.852 3.451 0.833 1 97.06 69 ALA B N 1
ATOM 3264 C CA . ALA B 1 69 ? -16.203 2.598 -0.298 1 97.06 69 ALA B CA 1
ATOM 3265 C C . ALA B 1 69 ? -15.68 1.179 -0.102 1 97.06 69 ALA B C 1
ATOM 3267 O O . ALA B 1 69 ? -16.406 0.206 -0.342 1 97.06 69 ALA B O 1
ATOM 3268 N N . LEU B 1 70 ? -14.461 1.047 0.314 1 97.56 70 LEU B N 1
ATOM 3269 C CA . LEU B 1 70 ? -13.867 -0.267 0.541 1 97.56 70 LEU B CA 1
ATOM 3270 C C . LEU B 1 70 ? -14.617 -1.02 1.636 1 97.56 70 LEU B C 1
ATOM 3272 O O . LEU B 1 70 ? -14.914 -2.207 1.486 1 97.56 70 LEU B O 1
ATOM 3276 N N . LEU B 1 71 ? -14.922 -0.331 2.725 1 97.75 71 LEU B N 1
ATOM 3277 C CA . LEU B 1 71 ? -15.625 -0.949 3.84 1 97.75 71 LEU B CA 1
ATOM 3278 C C . LEU B 1 71 ? -17.047 -1.337 3.436 1 97.75 71 LEU B C 1
ATOM 3280 O O . LEU B 1 71 ? -17.531 -2.4 3.82 1 97.75 71 LEU B O 1
ATOM 3284 N N . ALA B 1 72 ? -17.719 -0.428 2.688 1 97.38 72 ALA B N 1
ATOM 3285 C CA . ALA B 1 72 ? -19.078 -0.72 2.225 1 97.38 72 ALA B CA 1
ATOM 3286 C C . ALA B 1 72 ? -19.094 -1.975 1.356 1 97.38 72 ALA B C 1
ATOM 3288 O O . ALA B 1 72 ? -19.984 -2.826 1.51 1 97.38 72 ALA B O 1
ATOM 3289 N N . ALA B 1 73 ? -18.156 -2.088 0.475 1 96.12 73 ALA B N 1
ATOM 3290 C CA . ALA B 1 73 ? -18.047 -3.266 -0.38 1 96.12 73 ALA B CA 1
ATOM 3291 C C . ALA B 1 73 ? -17.844 -4.531 0.451 1 96.12 73 ALA B C 1
ATOM 3293 O O . ALA B 1 73 ? -18.547 -5.523 0.263 1 96.12 73 ALA B O 1
ATOM 3294 N N . ALA B 1 74 ? -16.969 -4.5 1.377 1 96.88 74 ALA B N 1
ATOM 3295 C CA . ALA B 1 74 ? -16.594 -5.664 2.17 1 96.88 74 ALA B CA 1
ATOM 3296 C C . ALA B 1 74 ? -17.719 -6.09 3.098 1 96.88 74 ALA B C 1
ATOM 3298 O O . ALA B 1 74 ? -17.859 -7.273 3.418 1 96.88 74 ALA B O 1
ATOM 3299 N N . ARG B 1 75 ? -18.547 -5.098 3.525 1 96.62 75 ARG B N 1
ATOM 3300 C CA . ARG B 1 75 ? -19.531 -5.371 4.578 1 96.62 75 ARG B CA 1
ATOM 3301 C C . ARG B 1 75 ? -20.938 -5.395 4.02 1 96.62 75 ARG B C 1
ATOM 3303 O O . ARG B 1 75 ? -21.906 -5.582 4.762 1 96.62 75 ARG B O 1
ATOM 3310 N N . GLY B 1 76 ? -21.094 -5.152 2.721 1 95.88 76 GLY B N 1
ATOM 3311 C CA . GLY B 1 76 ? -22.391 -5.277 2.062 1 95.88 76 GLY B CA 1
ATOM 3312 C C . GLY B 1 76 ? -23.281 -4.062 2.256 1 95.88 76 GLY B C 1
ATOM 3313 O O . GLY B 1 76 ? -24.5 -4.191 2.379 1 95.88 76 GLY B O 1
ATOM 3314 N N . TYR B 1 77 ? -22.734 -2.852 2.455 1 96.75 77 TYR B N 1
ATOM 3315 C CA . TYR B 1 77 ? -23.5 -1.613 2.525 1 96.75 77 TYR B CA 1
ATOM 3316 C C . TYR B 1 77 ? -23.656 -0.991 1.143 1 96.75 77 TYR B C 1
ATOM 3318 O O . TYR B 1 77 ? -22.859 -1.236 0.247 1 96.75 77 TYR B O 1
ATOM 3326 N N . ARG B 1 78 ? -24.734 -0.295 1.001 1 96.5 78 ARG B N 1
ATOM 3327 C CA . ARG B 1 78 ? -24.828 0.62 -0.132 1 96.5 78 ARG B CA 1
ATOM 3328 C C . ARG B 1 78 ? -24.141 1.944 0.172 1 96.5 78 ARG B C 1
ATOM 3330 O O . ARG B 1 78 ? -24.156 2.41 1.313 1 96.5 78 ARG B O 1
ATOM 3337 N N . LEU B 1 79 ? -23.516 2.582 -0.819 1 97.06 79 LEU B N 1
ATOM 3338 C CA . LEU B 1 79 ? -22.781 3.828 -0.588 1 97.06 79 LEU B CA 1
ATOM 3339 C C . LEU B 1 79 ? -23.078 4.844 -1.684 1 97.06 79 LEU B C 1
ATOM 3341 O O . LEU B 1 79 ? -23 4.523 -2.873 1 97.06 79 LEU B O 1
ATOM 3345 N N . THR B 1 80 ? -23.484 5.996 -1.278 1 97.06 80 THR B N 1
ATOM 3346 C CA . THR B 1 80 ? -23.578 7.152 -2.162 1 97.06 80 THR B CA 1
ATOM 3347 C C . THR B 1 80 ? -22.641 8.266 -1.693 1 97.06 80 THR B C 1
ATOM 3349 O O . THR B 1 80 ? -22.688 8.68 -0.534 1 97.06 80 THR B O 1
ATOM 3352 N N . LEU B 1 81 ? -21.797 8.664 -2.545 1 96.06 81 LEU B N 1
ATOM 3353 C CA . LEU B 1 81 ? -20.906 9.797 -2.301 1 96.06 81 LEU B CA 1
ATOM 3354 C C . LEU B 1 81 ? -21.344 11.016 -3.111 1 96.06 81 LEU B C 1
ATOM 3356 O O . LEU B 1 81 ? -21.469 10.938 -4.336 1 96.06 81 LEU B O 1
ATOM 3360 N N . VAL B 1 82 ? -21.547 12.086 -2.422 1 94.81 82 VAL B N 1
ATOM 3361 C CA . VAL B 1 82 ? -21.906 13.344 -3.072 1 94.81 82 VAL B CA 1
ATOM 3362 C C . VAL B 1 82 ? -20.688 14.266 -3.113 1 94.81 82 VAL B C 1
ATOM 3364 O O . VAL B 1 82 ? -20.094 14.57 -2.074 1 94.81 82 VAL B O 1
ATOM 3367 N N . THR B 1 83 ? -20.344 14.625 -4.25 1 92.62 83 THR B N 1
ATOM 3368 C CA . THR B 1 83 ? -19.172 15.484 -4.445 1 92.62 83 THR B CA 1
ATOM 3369 C C . THR B 1 83 ? -19.484 16.609 -5.434 1 92.62 83 THR B C 1
ATOM 3371 O O . THR B 1 83 ? -20.656 16.875 -5.723 1 92.62 83 THR B O 1
ATOM 3374 N N . ALA B 1 84 ? -18.5 17.422 -5.707 1 89.69 84 ALA B N 1
ATOM 3375 C CA . ALA B 1 84 ? -18.609 18.453 -6.734 1 89.69 84 ALA B CA 1
ATOM 3376 C C . ALA B 1 84 ? -17.688 18.172 -7.91 1 89.69 84 ALA B C 1
ATOM 3378 O O . ALA B 1 84 ? -16.656 17.516 -7.75 1 89.69 84 ALA B O 1
ATOM 3379 N N . SER B 1 85 ? -18.062 18.656 -9.062 1 88.12 85 SER B N 1
ATOM 3380 C CA . SER B 1 85 ? -17.359 18.359 -10.305 1 88.12 85 SER B CA 1
ATOM 3381 C C . SER B 1 85 ? -15.898 18.797 -10.227 1 88.12 85 SER B C 1
ATOM 3383 O O . SER B 1 85 ? -15.031 18.203 -10.883 1 88.12 85 SER B O 1
ATOM 3385 N N . THR B 1 86 ? -15.625 19.75 -9.398 1 82.44 86 THR B N 1
ATOM 3386 C CA . THR B 1 86 ? -14.273 20.297 -9.32 1 82.44 86 THR B CA 1
ATOM 3387 C C . THR B 1 86 ? -13.445 19.547 -8.289 1 82.44 86 THR B C 1
ATOM 3389 O O . THR B 1 86 ? -12.227 19.719 -8.211 1 82.44 86 THR B O 1
ATOM 3392 N N . LEU B 1 87 ? -14.078 18.703 -7.562 1 79.81 87 LEU B N 1
ATOM 3393 C CA . LEU B 1 87 ? -13.391 18.062 -6.438 1 79.81 87 LEU B CA 1
ATOM 3394 C C . LEU B 1 87 ? -13.023 16.625 -6.766 1 79.81 87 LEU B C 1
ATOM 3396 O O . LEU B 1 87 ? -12.344 15.953 -5.984 1 79.81 87 LEU B O 1
ATOM 3400 N N . ILE B 1 88 ? -13.453 16.141 -7.918 1 85.06 88 ILE B N 1
ATOM 3401 C CA . ILE B 1 88 ? -13.195 14.734 -8.242 1 85.06 88 ILE B CA 1
ATOM 3402 C C . ILE B 1 88 ? -12.812 14.609 -9.719 1 85.06 88 ILE B C 1
ATOM 3404 O O . ILE B 1 88 ? -13.398 15.281 -10.57 1 85.06 88 ILE B O 1
ATOM 3408 N N . ASP B 1 89 ? -11.766 13.867 -9.914 1 83.06 89 ASP B N 1
ATOM 3409 C CA . ASP B 1 89 ? -11.422 13.594 -11.305 1 83.06 89 ASP B CA 1
ATOM 3410 C C . ASP B 1 89 ? -12.102 12.312 -11.797 1 83.06 89 ASP B C 1
ATOM 3412 O O . ASP B 1 89 ? -12.602 11.523 -11 1 83.06 89 ASP B O 1
ATOM 3416 N N . ALA B 1 90 ? -12.117 12.188 -13.133 1 84.75 90 ALA B N 1
ATOM 3417 C CA . ALA B 1 90 ? -12.828 11.086 -13.781 1 84.75 90 ALA B CA 1
ATOM 3418 C C . ALA B 1 90 ? -12.258 9.734 -13.352 1 84.75 90 ALA B C 1
ATOM 3420 O O . ALA B 1 90 ? -13 8.766 -13.18 1 84.75 90 ALA B O 1
ATOM 3421 N N . LYS B 1 91 ? -10.984 9.711 -13.195 1 83.69 91 LYS B N 1
ATOM 3422 C CA . LYS B 1 91 ? -10.328 8.453 -12.852 1 83.69 91 LYS B CA 1
ATOM 3423 C C . LYS B 1 91 ? -10.711 8.008 -11.445 1 83.69 91 LYS B C 1
ATOM 3425 O O . LYS B 1 91 ? -11.023 6.832 -11.227 1 83.69 91 LYS B O 1
ATOM 3430 N N . TYR B 1 92 ? -10.68 8.898 -10.562 1 87.44 92 TYR B N 1
ATOM 3431 C CA . TYR B 1 92 ? -11.039 8.578 -9.188 1 87.44 92 TYR B CA 1
ATOM 3432 C C . TYR B 1 92 ? -12.516 8.203 -9.078 1 87.44 92 TYR B C 1
ATOM 3434 O O . TYR B 1 92 ? -12.875 7.254 -8.383 1 87.44 92 TYR B O 1
ATOM 3442 N N . LYS B 1 93 ? -13.375 8.953 -9.75 1 91.06 93 LYS B N 1
ATOM 3443 C CA . LYS B 1 93 ? -14.797 8.633 -9.773 1 91.06 93 LYS B CA 1
ATOM 3444 C C . LYS B 1 93 ? -15.031 7.211 -10.281 1 91.06 93 LYS B C 1
ATOM 3446 O O . LYS B 1 93 ? -15.797 6.453 -9.68 1 91.06 93 LYS B O 1
ATOM 3451 N N . ALA B 1 94 ? -14.414 6.895 -11.328 1 89.5 94 ALA B N 1
ATOM 3452 C CA . ALA B 1 94 ? -14.57 5.566 -11.906 1 89.5 94 ALA B CA 1
ATOM 3453 C C . ALA B 1 94 ? -14.125 4.48 -10.93 1 89.5 94 ALA B C 1
ATOM 3455 O O . ALA B 1 94 ? -14.719 3.404 -10.875 1 89.5 94 ALA B O 1
ATOM 3456 N N . ARG B 1 95 ? -13.109 4.75 -10.234 1 89.38 95 ARG B N 1
ATOM 3457 C CA . ARG B 1 95 ? -12.609 3.797 -9.258 1 89.38 95 ARG B CA 1
ATOM 3458 C C . ARG B 1 95 ? -13.633 3.553 -8.156 1 89.38 95 ARG B C 1
ATOM 3460 O O . ARG B 1 95 ? -13.867 2.408 -7.758 1 89.38 95 ARG B O 1
ATOM 3467 N N . LEU B 1 96 ? -14.18 4.613 -7.664 1 94.19 96 LEU B N 1
ATOM 3468 C CA . LEU B 1 96 ? -15.195 4.496 -6.621 1 94.19 96 LEU B CA 1
ATOM 3469 C C . LEU B 1 96 ? -16.406 3.711 -7.121 1 94.19 96 LEU B C 1
ATOM 3471 O O . LEU B 1 96 ? -16.938 2.859 -6.402 1 94.19 96 LEU B O 1
ATOM 3475 N N . GLU B 1 97 ? -16.781 3.984 -8.328 1 94.44 97 GLU B N 1
ATOM 3476 C CA . GLU B 1 97 ? -17.938 3.303 -8.906 1 94.44 97 GLU B CA 1
ATOM 3477 C C . GLU B 1 97 ? -17.641 1.828 -9.164 1 94.44 97 GLU B C 1
ATOM 3479 O O . GLU B 1 97 ? -18.516 0.978 -9.023 1 94.44 97 GLU B O 1
ATOM 3484 N N . ARG B 1 98 ? -16.438 1.509 -9.523 1 91.44 98 ARG B N 1
ATOM 3485 C CA . ARG B 1 98 ? -16.016 0.125 -9.711 1 91.44 98 ARG B CA 1
ATOM 3486 C C . ARG B 1 98 ? -16.094 -0.661 -8.414 1 91.44 98 ARG B C 1
ATOM 3488 O O . ARG B 1 98 ? -16.422 -1.852 -8.414 1 91.44 98 ARG B O 1
ATOM 3495 N N . ILE B 1 99 ? -15.859 -0.021 -7.363 1 94.75 99 ILE B N 1
ATOM 3496 C CA . ILE B 1 99 ? -15.938 -0.66 -6.055 1 94.75 99 ILE B CA 1
ATOM 3497 C C . ILE B 1 99 ? -17.406 -0.913 -5.691 1 94.75 99 ILE B C 1
ATOM 3499 O O . ILE B 1 99 ? -17.703 -1.833 -4.93 1 94.75 99 ILE B O 1
ATOM 3503 N N . GLY B 1 100 ? -18.297 -0.062 -6.223 1 94.75 100 GLY B N 1
ATOM 3504 C CA . GLY B 1 100 ? -19.719 -0.258 -5.957 1 94.75 100 GLY B CA 1
ATOM 3505 C C . GLY B 1 100 ? -20.406 0.986 -5.426 1 94.75 100 GLY B C 1
ATOM 3506 O O . GLY B 1 100 ? -21.609 0.971 -5.16 1 94.75 100 GLY B O 1
ATOM 3507 N N . ALA B 1 101 ? -19.656 2.035 -5.316 1 96.25 101 ALA B N 1
ATOM 3508 C CA . ALA B 1 101 ? -20.25 3.271 -4.801 1 96.25 101 ALA B CA 1
ATOM 3509 C C . ALA B 1 101 ? -21 4.012 -5.898 1 96.25 101 ALA B C 1
ATOM 3511 O O . ALA B 1 101 ? -20.641 3.936 -7.074 1 96.25 101 ALA B O 1
ATOM 3512 N N . THR B 1 102 ? -22.094 4.656 -5.516 1 96.62 102 THR B N 1
ATOM 3513 C CA . THR B 1 102 ? -22.719 5.664 -6.363 1 96.62 102 THR B CA 1
ATOM 3514 C C . THR B 1 102 ? -22.109 7.039 -6.113 1 96.62 102 THR B C 1
ATOM 3516 O O . THR B 1 102 ? -22.062 7.5 -4.973 1 96.62 102 THR B O 1
ATOM 3519 N N . VAL B 1 103 ? -21.625 7.66 -7.164 1 96.19 103 VAL B N 1
ATOM 3520 C CA . VAL B 1 103 ? -20.984 8.961 -7.012 1 96.19 103 VAL B CA 1
ATOM 3521 C C . VAL B 1 103 ? -21.812 10.031 -7.723 1 96.19 103 VAL B C 1
ATOM 3523 O O . VAL B 1 103 ? -22.047 9.938 -8.93 1 96.19 103 VAL B O 1
ATOM 3526 N N . ILE B 1 104 ? -22.281 10.969 -6.984 1 95.88 104 ILE B N 1
ATOM 3527 C CA . ILE B 1 104 ? -23.016 12.117 -7.52 1 95.88 104 ILE B CA 1
ATOM 3528 C C . ILE B 1 104 ? -22.109 13.344 -7.531 1 95.88 104 ILE B C 1
ATOM 3530 O O . ILE B 1 104 ? -21.766 13.875 -6.473 1 95.88 104 ILE B O 1
ATOM 3534 N N . ALA B 1 105 ? -21.766 13.758 -8.664 1 94.38 105 ALA B N 1
ATOM 3535 C CA . ALA B 1 105 ? -20.953 14.961 -8.82 1 94.38 105 ALA B CA 1
ATOM 3536 C C . ALA B 1 105 ? -21.797 16.156 -9.242 1 94.38 105 ALA B C 1
ATOM 3538 O O . ALA B 1 105 ? -22.25 16.234 -10.383 1 94.38 105 ALA B O 1
ATOM 3539 N N . LEU B 1 106 ? -21.953 17.062 -8.344 1 94.12 106 LEU B N 1
ATOM 3540 C CA . LEU B 1 106 ? -22.766 18.25 -8.625 1 94.12 106 LEU B CA 1
ATOM 3541 C C . LEU B 1 106 ? -21.953 19.281 -9.406 1 94.1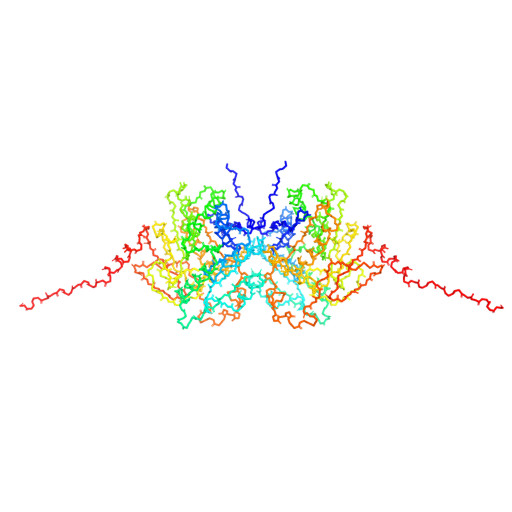2 106 LEU B C 1
ATOM 3543 O O . LEU B 1 106 ? -20.719 19.359 -9.25 1 94.12 106 LEU B O 1
ATOM 3547 N N . ASP B 1 107 ? -22.656 20.062 -10.141 1 91.94 107 ASP B N 1
ATOM 3548 C CA . ASP B 1 107 ? -22 21.172 -10.836 1 91.94 107 ASP B CA 1
ATOM 3549 C C . ASP B 1 107 ? -21.406 22.172 -9.852 1 91.94 107 ASP B C 1
ATOM 3551 O O . ASP B 1 107 ? -22.016 22.469 -8.82 1 91.94 107 ASP B O 1
ATOM 3555 N N . ASP B 1 108 ? -20.25 22.578 -10.102 1 88.19 108 ASP B N 1
ATOM 3556 C CA . ASP B 1 108 ? -19.547 23.516 -9.258 1 88.19 108 ASP B CA 1
ATOM 3557 C C . ASP B 1 108 ? -18.984 24.672 -10.086 1 88.19 108 ASP B C 1
ATOM 3559 O O . ASP B 1 108 ? -17.766 24.844 -10.172 1 88.19 108 ASP B O 1
ATOM 3563 N N . PRO B 1 109 ? -19.828 25.516 -10.609 1 86.06 109 PRO B N 1
ATOM 3564 C CA . PRO B 1 109 ? -19.375 26.578 -11.492 1 86.06 109 PRO B CA 1
ATOM 3565 C C . PRO B 1 109 ? -18.438 27.562 -10.781 1 86.06 109 PRO B C 1
ATOM 3567 O O . PRO B 1 109 ? -17.578 28.188 -11.422 1 86.06 109 PRO B O 1
ATOM 3570 N N . ARG B 1 110 ? -18.609 27.719 -9.484 1 77.88 110 ARG B N 1
ATOM 3571 C CA . ARG B 1 110 ? -17.781 28.656 -8.727 1 77.88 110 ARG B CA 1
ATOM 3572 C C . ARG B 1 110 ? -16.422 28.062 -8.391 1 77.88 110 ARG B C 1
ATOM 3574 O O . ARG B 1 110 ? -15.5 28.781 -8 1 77.88 110 ARG B O 1
ATOM 3581 N N . GLY B 1 111 ? -16.297 26.797 -8.477 1 77.56 111 GLY B N 1
ATOM 3582 C CA . GLY B 1 111 ? -15.047 26.125 -8.227 1 77.56 111 GLY B CA 1
ATOM 3583 C C . GLY B 1 111 ? -14.688 26.047 -6.754 1 77.56 111 GLY B C 1
ATOM 3584 O O . GLY B 1 111 ? -13.516 25.906 -6.398 1 77.56 111 GLY B O 1
ATOM 3585 N N . ASP B 1 112 ? -15.633 26.297 -5.914 1 71.25 112 ASP B N 1
ATOM 3586 C CA . ASP B 1 112 ? -15.328 26.344 -4.488 1 71.25 112 ASP B CA 1
ATOM 3587 C C . ASP B 1 112 ? -15.727 25.047 -3.797 1 71.25 112 ASP B C 1
ATOM 3589 O O . ASP B 1 112 ? -15.727 24.953 -2.566 1 71.25 112 ASP B O 1
ATOM 3593 N N . GLY B 1 113 ? -16.125 24.031 -4.57 1 78.81 113 GLY B N 1
ATOM 3594 C CA . GLY B 1 113 ? -16.469 22.734 -4.016 1 78.81 113 GLY B CA 1
ATOM 3595 C C . GLY B 1 113 ? -17.953 22.578 -3.742 1 78.81 113 GLY B C 1
ATOM 3596 O O . GLY B 1 113 ? -18.406 21.469 -3.434 1 78.81 113 GLY B O 1
ATOM 3597 N N . ASN B 1 114 ? -18.766 23.656 -3.844 1 82.69 114 ASN B N 1
ATOM 3598 C CA . ASN B 1 114 ? -20.219 23.672 -3.73 1 82.69 114 ASN B CA 1
ATOM 3599 C C . ASN B 1 114 ? -20.688 22.938 -2.471 1 82.69 114 ASN B C 1
ATOM 3601 O O . ASN B 1 114 ? -21.547 22.062 -2.537 1 82.69 114 ASN B O 1
ATOM 3605 N N . GLN B 1 115 ? -20.109 23.297 -1.334 1 80.56 115 GLN B N 1
ATOM 3606 C CA . GLN B 1 115 ? -20.406 22.625 -0.074 1 80.56 115 GLN B CA 1
ATOM 3607 C C . GLN B 1 115 ? -21.891 22.703 0.265 1 80.56 115 GLN B C 1
ATOM 3609 O O . GLN B 1 115 ? -22.5 21.703 0.642 1 80.56 115 GLN B O 1
ATOM 3614 N N . PRO B 1 116 ? -22.547 23.922 0.18 1 83.81 116 PRO B N 1
ATOM 3615 C CA . PRO B 1 116 ? -23.984 23.969 0.486 1 83.81 116 PRO B CA 1
ATOM 3616 C C . PRO B 1 116 ? -24.812 23.047 -0.409 1 83.81 116 PRO B C 1
ATOM 3618 O O . PRO B 1 116 ? -25.734 22.391 0.068 1 83.81 116 PRO B O 1
ATOM 3621 N N . GLY B 1 117 ? -24.469 23.078 -1.703 1 90.31 117 GLY B N 1
ATOM 3622 C CA . GLY B 1 117 ? -25.188 22.203 -2.617 1 90.31 117 GLY B CA 1
ATOM 3623 C C . GLY B 1 117 ? -25.016 20.734 -2.295 1 90.31 117 GLY B C 1
ATOM 3624 O O . GLY B 1 117 ? -25.969 19.953 -2.385 1 90.31 117 GLY B O 1
ATOM 3625 N N . ARG B 1 118 ? -23.844 20.328 -1.953 1 90.56 118 ARG B N 1
ATOM 3626 C CA . ARG B 1 118 ? -23.562 18.938 -1.607 1 90.56 118 ARG B CA 1
ATOM 3627 C C . ARG B 1 118 ? -24.359 18.516 -0.369 1 90.56 118 ARG B C 1
ATOM 3629 O O . ARG B 1 118 ? -24.906 17.406 -0.324 1 90.56 118 ARG B O 1
ATOM 3636 N N . LEU B 1 119 ? -24.422 19.422 0.565 1 89.56 119 LEU B N 1
ATOM 3637 C CA . LEU B 1 119 ? -25.141 19.125 1.797 1 89.56 119 LEU B CA 1
ATOM 3638 C C . LEU B 1 119 ? -26.641 19.031 1.537 1 89.56 119 LEU B C 1
ATOM 3640 O O . LEU B 1 119 ? -27.328 18.172 2.117 1 89.56 119 LEU B O 1
ATOM 3644 N N . GLU B 1 120 ? -27.078 19.922 0.737 1 93.81 120 GLU B N 1
ATOM 3645 C CA . GLU B 1 120 ? -28.5 19.875 0.38 1 93.81 120 GLU B CA 1
ATOM 3646 C C . GLU B 1 120 ? -28.859 18.562 -0.298 1 93.81 120 GLU B C 1
ATOM 3648 O O . GLU B 1 120 ? -29.859 17.938 0.051 1 93.81 120 GLU B O 1
ATOM 3653 N N . ARG B 1 121 ? -28.031 18.219 -1.257 1 94.62 121 ARG B N 1
ATOM 3654 C CA . ARG B 1 121 ? -28.281 16.969 -1.966 1 94.62 121 ARG B CA 1
ATOM 3655 C C . ARG B 1 121 ? -28.219 15.773 -1.015 1 94.62 121 ARG B C 1
ATOM 3657 O O . ARG B 1 121 ? -29 14.836 -1.136 1 94.62 121 ARG B O 1
ATOM 3664 N N . LEU B 1 122 ? -27.281 15.742 -0.158 1 93.88 122 LEU B N 1
ATOM 3665 C CA . LEU B 1 122 ? -27.141 14.703 0.853 1 93.88 122 LEU B CA 1
ATOM 3666 C C . LEU B 1 122 ? -28.406 14.602 1.708 1 93.88 122 LEU B C 1
ATOM 3668 O O . LEU B 1 122 ? -28.906 13.508 1.941 1 93.88 122 LEU B O 1
ATOM 3672 N N . GLN B 1 123 ? -28.922 15.727 2.107 1 93.75 123 GLN B N 1
ATOM 3673 C CA . GLN B 1 123 ? -30.125 15.75 2.941 1 93.75 123 GLN B CA 1
ATOM 3674 C C . GLN B 1 123 ? -31.328 15.227 2.176 1 93.75 123 GLN B C 1
ATOM 3676 O O . GLN B 1 123 ? -32.188 14.57 2.752 1 93.75 123 GLN B O 1
ATOM 3681 N N . GLU B 1 124 ? -31.375 15.516 0.939 1 95.75 124 GLU B N 1
ATOM 3682 C CA . GLU B 1 124 ? -32.438 15 0.095 1 95.75 124 GLU B CA 1
ATOM 3683 C C . GLU B 1 124 ? -32.438 13.469 0.059 1 95.75 124 GLU B C 1
ATOM 3685 O O . GLU B 1 124 ? -33.5 12.836 0.113 1 95.75 124 GLU B O 1
ATOM 3690 N N . ILE B 1 125 ? -31.266 12.938 -0.09 1 95.12 125 ILE B N 1
ATOM 3691 C CA . ILE B 1 125 ? -31.125 11.484 -0.146 1 95.12 125 ILE B CA 1
ATOM 3692 C C . ILE B 1 125 ? -31.547 10.867 1.186 1 95.12 125 ILE B C 1
ATOM 3694 O O . ILE B 1 125 ? -32.312 9.891 1.213 1 95.12 125 ILE B O 1
ATOM 3698 N N . LEU B 1 126 ? -31.109 11.5 2.238 1 93.69 126 LEU B N 1
ATOM 3699 C CA . LEU B 1 126 ? -31.406 10.977 3.566 1 93.69 126 LEU B CA 1
ATOM 3700 C C . LEU B 1 126 ? -32.875 11.086 3.881 1 93.69 126 LEU B C 1
ATOM 3702 O O . LEU B 1 126 ? -33.438 10.25 4.602 1 93.69 126 LEU B O 1
ATOM 3706 N N . ALA B 1 127 ? -33.5 12.07 3.379 1 94.38 127 ALA B N 1
ATOM 3707 C CA . ALA B 1 127 ? -34.938 12.25 3.596 1 94.38 127 ALA B CA 1
ATOM 3708 C C . ALA B 1 127 ? -35.75 11.117 2.959 1 94.38 127 ALA B C 1
ATOM 3710 O O . ALA B 1 127 ? -36.781 10.719 3.477 1 94.38 127 ALA B O 1
ATOM 3711 N N . LYS B 1 128 ? -35.25 10.594 1.909 1 93.56 128 LYS B N 1
ATOM 3712 C CA . LYS B 1 128 ? -35.938 9.531 1.176 1 93.56 128 LYS B CA 1
ATOM 3713 C C . LYS B 1 128 ? -35.594 8.156 1.739 1 93.56 128 LYS B C 1
ATOM 3715 O O . LYS B 1 128 ? -36.281 7.168 1.456 1 93.56 128 LYS B O 1
ATOM 3720 N N . GLU B 1 129 ? -34.562 8.133 2.535 1 91.5 129 GLU B N 1
ATOM 3721 C CA . GLU B 1 129 ? -34.094 6.875 3.109 1 91.5 129 GLU B CA 1
ATOM 3722 C C . GLU B 1 129 ? -33.906 7 4.617 1 91.5 129 GLU B C 1
ATOM 3724 O O . GLU B 1 129 ? -32.781 7.141 5.086 1 91.5 129 GLU B O 1
ATOM 3729 N N . PRO B 1 130 ? -34.906 6.742 5.328 1 82.88 130 PRO B N 1
ATOM 3730 C CA . PRO B 1 130 ? -34.844 6.98 6.773 1 82.88 130 PRO B CA 1
ATOM 3731 C C . PRO B 1 130 ? -33.812 6.102 7.465 1 82.88 130 PRO B C 1
ATOM 3733 O O . PRO B 1 130 ? -33.312 6.438 8.547 1 82.88 130 PRO B O 1
ATOM 3736 N N . ASP B 1 131 ? -33.406 5.09 6.828 1 87.81 131 ASP B N 1
ATOM 3737 C CA . ASP B 1 131 ? -32.406 4.219 7.445 1 87.81 131 ASP B CA 1
ATOM 3738 C C . ASP B 1 131 ? -31.016 4.52 6.906 1 87.81 131 ASP B C 1
ATOM 3740 O O . ASP B 1 131 ? -30.062 3.793 7.203 1 87.81 131 ASP B O 1
ATOM 3744 N N . GLY B 1 132 ? -30.922 5.57 6.195 1 93.69 132 GLY B N 1
ATOM 3745 C CA . GLY B 1 132 ? -29.625 5.996 5.688 1 93.69 132 GLY B CA 1
ATOM 3746 C C . GLY B 1 132 ? -28.719 6.531 6.77 1 93.69 132 GLY B C 1
ATOM 3747 O O . GLY B 1 132 ? -29.172 7.07 7.777 1 93.69 132 GLY B O 1
ATOM 3748 N N . PHE B 1 133 ? -27.422 6.281 6.645 1 95.31 133 PHE B N 1
ATOM 3749 C CA . PHE B 1 133 ? -26.438 6.688 7.648 1 95.31 133 PHE B CA 1
ATOM 3750 C C . PHE B 1 133 ? -25.438 7.668 7.059 1 95.31 133 PHE B C 1
ATOM 3752 O O . PHE B 1 133 ? -24.797 7.375 6.043 1 95.31 133 PHE B O 1
ATOM 3759 N N . TRP B 1 134 ? -25.359 8.812 7.664 1 94.62 134 TRP B N 1
ATOM 3760 C CA . TRP B 1 134 ? -24.375 9.828 7.301 1 94.62 134 TRP B CA 1
ATOM 3761 C C . TRP B 1 134 ? -23.156 9.758 8.219 1 94.62 134 TRP B C 1
ATOM 3763 O O . TRP B 1 134 ? -23.266 9.969 9.43 1 94.62 134 TRP B O 1
ATOM 3773 N N . THR B 1 135 ? -21.938 9.555 7.672 1 92.44 135 THR B N 1
ATOM 3774 C CA . THR B 1 135 ? -20.719 9.328 8.445 1 92.44 135 THR B CA 1
ATOM 3775 C C . THR B 1 135 ? -20.266 10.609 9.133 1 92.44 135 THR B C 1
ATOM 3777 O O . THR B 1 135 ? -19.672 10.562 10.211 1 92.44 135 THR B O 1
ATOM 3780 N N . ARG B 1 136 ? -20.453 11.836 8.477 1 88.81 136 ARG B N 1
ATOM 3781 C CA . ARG B 1 136 ? -20.141 13.156 9.023 1 88.81 136 ARG B CA 1
ATOM 3782 C C . ARG B 1 136 ? -18.656 13.273 9.352 1 88.81 136 ARG B C 1
ATOM 3784 O O . ARG B 1 136 ? -18.297 13.617 10.477 1 88.81 136 ARG B O 1
ATOM 3791 N N . GLN B 1 137 ? -17.797 13.094 8.398 1 82.56 137 GLN B N 1
ATOM 3792 C CA . GLN B 1 137 ? -16.359 13.039 8.609 1 82.56 137 GLN B CA 1
ATOM 3793 C C . GLN B 1 137 ? -15.836 14.328 9.242 1 82.56 137 GLN B C 1
ATOM 3795 O O . GLN B 1 137 ? -14.852 14.312 9.977 1 82.56 137 GLN B O 1
ATOM 3800 N N . TYR B 1 138 ? -16.5 15.516 9.031 1 80.5 138 TYR B N 1
ATOM 3801 C CA . TYR B 1 138 ? -15.969 16.812 9.453 1 80.5 138 TYR B CA 1
ATOM 3802 C C . TYR B 1 138 ? -16.438 17.156 10.859 1 80.5 138 TYR B C 1
ATOM 3804 O O . TYR B 1 138 ? -15.844 18 11.539 1 80.5 138 TYR B O 1
ATOM 3812 N N . ASP B 1 139 ? -17.516 16.469 11.266 1 85.19 139 ASP B N 1
ATOM 3813 C CA . ASP B 1 139 ? -18.125 16.906 12.523 1 85.19 139 ASP B CA 1
ATOM 3814 C C . ASP B 1 139 ? -18.266 15.734 13.492 1 85.19 139 ASP B C 1
ATOM 3816 O O . ASP B 1 139 ? -18.469 15.93 14.688 1 85.19 139 ASP B O 1
ATOM 3820 N N . SER B 1 140 ? -18.062 14.562 12.977 1 86.75 140 SER B N 1
ATOM 3821 C CA . SER B 1 140 ? -18.25 13.383 13.82 1 86.75 140 SER B CA 1
ATOM 3822 C C . SER B 1 140 ? -17.125 13.258 14.844 1 86.75 140 SER B C 1
ATOM 3824 O O . SER B 1 140 ? -15.945 13.328 14.492 1 86.75 140 SER B O 1
ATOM 3826 N N . PRO B 1 141 ? -17.516 13.078 16.125 1 90.12 141 PRO B N 1
ATOM 3827 C CA . PRO B 1 141 ? -16.469 12.797 17.109 1 90.12 141 PRO B CA 1
ATOM 3828 C C . PRO B 1 141 ? -15.688 11.523 16.797 1 90.12 141 PRO B C 1
ATOM 3830 O O . PRO B 1 141 ? -14.539 11.383 17.234 1 90.12 141 PRO B O 1
ATOM 3833 N N . GLY B 1 142 ? -16.344 10.664 16.078 1 92.5 142 GLY B N 1
ATOM 3834 C CA . GLY B 1 142 ? -15.648 9.438 15.688 1 92.5 142 GLY B CA 1
ATOM 3835 C C . GLY B 1 142 ? -14.414 9.688 14.844 1 92.5 142 GLY B C 1
ATOM 3836 O O . GLY B 1 142 ? -13.508 8.852 14.797 1 92.5 142 GLY B O 1
ATOM 3837 N N . ASN B 1 143 ? -14.391 10.836 14.188 1 93.12 143 ASN B N 1
ATOM 3838 C CA . ASN B 1 143 ? -13.242 11.18 13.359 1 93.12 143 ASN B CA 1
ATOM 3839 C C . ASN B 1 143 ? -11.969 11.305 14.195 1 93.12 143 ASN B C 1
ATOM 3841 O O . ASN B 1 143 ? -10.984 10.617 13.938 1 93.12 143 ASN B O 1
ATOM 3845 N N . TRP B 1 144 ? -11.977 12.117 15.281 1 94.44 144 TRP B N 1
ATOM 3846 C CA . TRP B 1 144 ? -10.75 12.336 16.047 1 94.44 144 TRP B CA 1
ATOM 3847 C C . TRP B 1 144 ? -10.562 11.242 17.094 1 94.44 144 TRP B C 1
ATOM 3849 O O . TRP B 1 144 ? -9.438 10.867 17.406 1 94.44 144 TRP B O 1
ATOM 3859 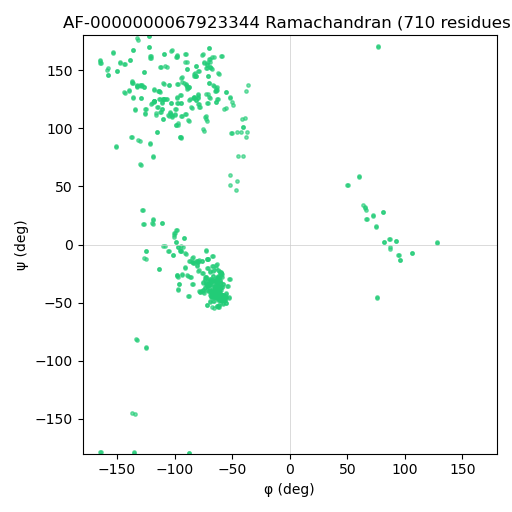N N . LEU B 1 145 ? -11.641 10.625 17.594 1 96.44 145 LEU B N 1
ATOM 3860 C CA . LEU B 1 145 ? -11.555 9.555 18.578 1 96.44 145 LEU B CA 1
ATOM 3861 C C . LEU B 1 145 ? -10.836 8.344 18 1 96.44 145 LEU B C 1
ATOM 3863 O O . LEU B 1 145 ? -10.156 7.617 18.734 1 96.44 145 LEU B O 1
ATOM 3867 N N . ALA B 1 146 ? -10.977 8.148 16.719 1 97.38 146 ALA B N 1
ATOM 3868 C CA . ALA B 1 146 ? -10.375 6.996 16.047 1 97.38 146 ALA B CA 1
ATOM 3869 C C . ALA B 1 146 ? -8.859 7 16.203 1 97.38 146 ALA B C 1
ATOM 3871 O O . ALA B 1 146 ? -8.227 5.941 16.219 1 97.38 146 ALA B O 1
ATOM 3872 N N . TYR B 1 147 ? -8.258 8.125 16.438 1 98.06 147 TYR B N 1
ATOM 3873 C CA . TYR B 1 147 ? -6.805 8.258 16.391 1 98.06 147 TYR B CA 1
ATOM 3874 C C . TYR B 1 147 ? -6.203 8.016 17.781 1 98.06 147 TYR B C 1
ATOM 3876 O O . TYR B 1 147 ? -4.996 8.18 17.969 1 98.06 147 TYR B O 1
ATOM 3884 N N . ALA B 1 148 ? -7.039 7.625 18.75 1 98.06 148 ALA B N 1
ATOM 3885 C CA . ALA B 1 148 ? -6.5 7.07 20 1 98.06 148 ALA B CA 1
ATOM 3886 C C . ALA B 1 148 ? -5.555 5.906 19.703 1 98.06 148 ALA B C 1
ATOM 3888 O O . ALA B 1 148 ? -4.535 5.742 20.375 1 98.06 148 ALA B O 1
ATOM 3889 N N . ARG B 1 149 ? -5.926 5.191 18.703 1 97.25 149 ARG B N 1
ATOM 3890 C CA . ARG B 1 149 ? -5.117 4.043 18.312 1 97.25 149 ARG B CA 1
ATOM 3891 C C . ARG B 1 149 ? -3.736 4.48 17.828 1 97.25 149 ARG B C 1
ATOM 3893 O O . ARG B 1 149 ? -2.732 3.838 18.141 1 97.25 149 ARG B O 1
ATOM 3900 N N . LEU B 1 150 ? -3.697 5.5 17.047 1 98.38 150 LEU B N 1
ATOM 3901 C CA . LEU B 1 150 ? -2.414 6 16.562 1 98.38 150 LEU B CA 1
ATOM 3902 C C . LEU B 1 150 ? -1.541 6.465 17.734 1 98.38 150 LEU B C 1
ATOM 3904 O O . LEU B 1 150 ? -0.335 6.211 17.75 1 98.38 150 LEU B O 1
ATOM 3908 N N . ALA B 1 151 ? -2.17 7.164 18.688 1 98.56 151 ALA B N 1
ATOM 3909 C CA . ALA B 1 151 ? -1.44 7.574 19.875 1 98.56 151 ALA B CA 1
ATOM 3910 C C . ALA B 1 151 ? -0.84 6.371 20.594 1 98.56 151 ALA B C 1
ATOM 3912 O O . ALA B 1 151 ? 0.324 6.398 21 1 98.56 151 ALA B O 1
ATOM 3913 N N . GLU B 1 152 ? -1.618 5.371 20.75 1 98.06 152 GLU B N 1
ATOM 3914 C CA . GLU B 1 152 ? -1.153 4.148 21.391 1 98.06 152 GLU B CA 1
ATOM 3915 C C . GLU B 1 152 ? 0.039 3.551 20.656 1 98.06 152 GLU B C 1
ATOM 3917 O O . GLU B 1 152 ? 1.004 3.105 21.281 1 98.06 152 GLU B O 1
ATOM 3922 N N . LEU B 1 153 ? -0.022 3.521 19.359 1 97.81 153 LEU B N 1
ATOM 3923 C CA . LEU B 1 153 ? 1.059 2.969 18.547 1 97.81 153 LEU B CA 1
ATOM 3924 C C . LEU B 1 153 ? 2.352 3.748 18.766 1 97.81 153 LEU B C 1
ATOM 3926 O O . LEU B 1 153 ? 3.424 3.154 18.906 1 97.81 153 LEU B O 1
ATOM 3930 N N . PHE B 1 154 ? 2.268 5.062 18.797 1 98.38 154 PHE B N 1
ATOM 3931 C CA . PHE B 1 154 ? 3.449 5.883 19.047 1 98.38 154 PHE B CA 1
ATOM 3932 C C . PHE B 1 154 ? 4.016 5.613 20.438 1 98.38 154 PHE B C 1
ATOM 3934 O O . PHE B 1 154 ? 5.23 5.496 20.609 1 98.38 154 PHE B O 1
ATOM 3941 N N . ILE B 1 155 ? 3.121 5.531 21.438 1 98 155 ILE B N 1
ATOM 3942 C CA . ILE B 1 155 ? 3.561 5.297 22.812 1 98 155 ILE B CA 1
ATOM 3943 C C . ILE B 1 155 ? 4.289 3.961 22.906 1 98 155 ILE B C 1
ATOM 3945 O O . ILE B 1 155 ? 5.371 3.873 23.484 1 98 155 ILE B O 1
ATOM 3949 N N . ARG B 1 156 ? 3.73 2.984 22.297 1 97.06 156 ARG B N 1
ATOM 3950 C CA . ARG B 1 156 ? 4.328 1.654 22.344 1 97.06 156 ARG B CA 1
ATOM 3951 C C . ARG B 1 156 ? 5.648 1.622 21.578 1 97.06 156 ARG B C 1
ATOM 3953 O O . ARG B 1 156 ? 6.57 0.898 21.969 1 97.06 156 ARG B O 1
ATOM 3960 N N . ALA B 1 157 ? 5.773 2.416 20.578 1 96.88 157 ALA B N 1
ATOM 3961 C CA . ALA B 1 157 ? 6.945 2.379 19.703 1 96.88 157 ALA B CA 1
ATOM 3962 C C . ALA B 1 157 ? 8.078 3.225 20.281 1 96.88 157 ALA B C 1
ATOM 3964 O O . ALA B 1 157 ? 9.258 2.893 20.125 1 96.88 157 ALA B O 1
ATOM 3965 N N . MET B 1 158 ? 7.656 4.281 20.922 1 97 158 MET B N 1
ATOM 3966 C CA . MET B 1 158 ? 8.672 5.289 21.234 1 97 158 MET B CA 1
ATOM 3967 C C . MET B 1 158 ? 8.883 5.391 22.75 1 97 158 MET B C 1
ATOM 3969 O O . MET B 1 158 ? 9.906 5.898 23.203 1 97 158 MET B O 1
ATOM 3973 N N . GLY B 1 159 ? 7.91 4.941 23.516 1 96.31 159 GLY B N 1
ATOM 3974 C CA . GLY B 1 159 ? 7.953 5.105 24.969 1 96.31 159 GLY B CA 1
ATOM 3975 C C . GLY B 1 159 ? 7.625 6.52 25.422 1 96.31 159 GLY B C 1
ATOM 3976 O O . GLY B 1 159 ? 6.832 6.711 26.344 1 96.31 159 GLY B O 1
ATOM 3977 N N . LYS B 1 160 ? 8.25 7.469 24.734 1 96.81 160 LYS B N 1
ATOM 3978 C CA . LYS B 1 160 ? 8.016 8.891 25 1 96.81 160 LYS B CA 1
ATOM 3979 C C . LYS B 1 160 ? 7.855 9.672 23.703 1 96.81 160 LYS B C 1
ATOM 3981 O O . LYS B 1 160 ? 8.578 9.43 22.734 1 96.81 160 LYS B O 1
ATOM 3986 N N . VAL B 1 161 ? 6.926 10.555 23.734 1 98.56 161 VAL B N 1
ATOM 3987 C CA . VAL B 1 161 ? 6.715 11.461 22.625 1 98.56 161 VAL B CA 1
ATOM 3988 C C . VAL B 1 161 ? 6.754 12.906 23.109 1 98.56 161 VAL B C 1
ATOM 3990 O O . VAL B 1 161 ? 5.914 13.32 23.906 1 98.56 161 VAL B O 1
ATOM 3993 N N . ASP B 1 162 ? 7.727 13.656 22.625 1 98.81 162 ASP B N 1
ATOM 3994 C CA . ASP B 1 162 ? 7.859 15.055 23.031 1 98.81 162 ASP B CA 1
ATOM 3995 C C . ASP B 1 162 ? 7.199 15.984 22.016 1 98.81 162 ASP B C 1
ATOM 3997 O O . ASP B 1 162 ? 6.703 17.047 22.375 1 98.81 162 ASP B O 1
ATOM 4001 N N . CYS B 1 163 ? 7.273 15.586 20.766 1 98.94 163 CYS B N 1
ATOM 4002 C CA . CYS B 1 163 ? 6.754 16.406 19.672 1 98.94 163 CYS B CA 1
ATOM 4003 C C . CYS B 1 163 ? 5.902 15.57 18.734 1 98.94 163 CYS B C 1
ATOM 4005 O O . CYS B 1 163 ? 6.234 14.422 18.438 1 98.94 163 CYS B O 1
ATOM 4007 N N . LEU B 1 164 ? 4.809 16.109 18.344 1 98.94 164 LEU B N 1
ATOM 4008 C CA . LEU B 1 164 ? 3.965 15.523 17.297 1 98.94 164 LEU B CA 1
ATOM 4009 C C . LEU B 1 164 ? 3.848 16.453 16.109 1 98.94 164 LEU B C 1
ATOM 4011 O O . LEU B 1 164 ? 3.514 17.641 16.266 1 98.94 164 LEU B O 1
ATOM 4015 N N . VAL B 1 165 ? 4.207 15.953 14.969 1 98.94 165 VAL B N 1
ATOM 4016 C CA . VAL B 1 165 ? 4.09 16.703 13.719 1 98.94 165 VAL B CA 1
ATOM 4017 C C . VAL B 1 165 ? 3.053 16.031 12.812 1 98.94 165 VAL B C 1
ATOM 4019 O O . VAL B 1 165 ? 3.059 14.805 12.648 1 98.94 165 VAL B O 1
ATOM 4022 N N . GLY B 1 166 ? 2.17 16.75 12.281 1 98.75 166 GLY B N 1
ATOM 4023 C CA . GLY B 1 166 ? 1.188 16.203 11.367 1 98.75 166 GLY B CA 1
ATOM 4024 C C . GLY B 1 166 ? 0.465 17.266 10.555 1 98.75 166 GLY B C 1
ATOM 4025 O O . GLY B 1 166 ? 0.364 18.422 10.984 1 98.75 166 GLY B O 1
ATOM 4026 N N . CYS B 1 167 ? -0.025 16.859 9.445 1 98.38 167 CYS B N 1
ATOM 4027 C CA . CYS B 1 167 ? -0.809 17.75 8.602 1 98.38 167 CYS B CA 1
ATOM 4028 C C . CYS B 1 167 ? -2.197 17.984 9.188 1 98.38 167 CYS B C 1
ATOM 4030 O O . CYS B 1 167 ? -2.688 17.156 9.969 1 98.38 167 CYS B O 1
ATOM 4032 N N . ILE B 1 168 ? -2.752 19.062 8.797 1 96.75 168 ILE B N 1
ATOM 4033 C CA . ILE B 1 168 ? -4.07 19.406 9.32 1 96.75 168 ILE B CA 1
ATOM 4034 C C . ILE B 1 168 ? -5.02 19.734 8.172 1 96.75 168 ILE B C 1
ATOM 4036 O O . ILE B 1 168 ? -4.641 20.453 7.238 1 96.75 168 ILE B O 1
ATOM 4040 N N . GLY B 1 169 ? -6.102 19.109 8.133 1 92 169 GLY B N 1
ATOM 4041 C CA . GLY B 1 169 ? -7.234 19.312 7.238 1 92 169 GLY B CA 1
ATOM 4042 C C . GLY B 1 169 ? -8.57 19.328 7.961 1 92 169 GLY B C 1
ATOM 4043 O O . GLY B 1 169 ? -8.984 20.359 8.492 1 92 169 GLY B O 1
ATOM 4044 N N . THR B 1 170 ? -9.039 18.125 8.211 1 88.94 170 THR B N 1
ATOM 4045 C CA . THR B 1 170 ? -10.258 18 9.016 1 88.94 170 THR B CA 1
ATOM 4046 C C . THR B 1 170 ? -9.938 18.156 10.5 1 88.94 170 THR B C 1
ATOM 4048 O O . THR B 1 170 ? -10.844 18.375 11.312 1 88.94 170 THR B O 1
ATOM 4051 N N . GLY B 1 171 ? -8.742 18.062 10.836 1 93.62 171 GLY B N 1
ATOM 4052 C CA . GLY B 1 171 ? -8.297 18.172 12.211 1 93.62 171 GLY B CA 1
ATOM 4053 C C . GLY B 1 171 ? -8.328 16.859 12.961 1 93.62 171 GLY B C 1
ATOM 4054 O O . GLY B 1 171 ? -7.816 16.75 14.078 1 93.62 171 GLY B O 1
ATOM 4055 N N . GLY B 1 172 ? -8.789 15.773 12.344 1 94.62 172 GLY B N 1
ATOM 4056 C CA . GLY B 1 172 ? -8.984 14.5 13.023 1 94.62 172 GLY B CA 1
ATOM 4057 C C . GLY B 1 172 ? -7.684 13.852 13.461 1 94.62 172 GLY B C 1
ATOM 4058 O O . GLY B 1 172 ? -7.492 13.578 14.648 1 94.62 172 GLY B O 1
ATOM 4059 N N . SER B 1 173 ? -6.773 13.68 12.547 1 97.06 173 SER B N 1
ATOM 4060 C CA . SER B 1 173 ? -5.555 12.922 12.828 1 97.06 173 SER B CA 1
ATOM 4061 C C . SER B 1 173 ? -4.648 13.68 13.789 1 97.06 173 SER B C 1
ATOM 4063 O O . SER B 1 173 ? -4.266 13.148 14.836 1 97.06 173 SER B O 1
ATOM 4065 N N . LEU B 1 174 ? -4.395 14.93 13.508 1 98.25 174 LEU B N 1
ATOM 4066 C CA . LEU B 1 174 ? -3.461 15.688 14.336 1 98.25 174 LEU B CA 1
ATOM 4067 C C . LEU B 1 174 ? -4.07 15.992 15.703 1 98.25 174 LEU B C 1
ATOM 4069 O O . LEU B 1 174 ? -3.471 15.68 16.734 1 98.25 174 LEU B O 1
ATOM 4073 N N . CYS B 1 175 ? -5.258 16.547 15.703 1 97.75 175 CYS B N 1
ATOM 4074 C CA . CYS B 1 175 ? -5.871 16.969 16.969 1 97.75 175 CYS B CA 1
ATOM 4075 C C . CYS B 1 175 ? -6.266 15.75 17.797 1 97.75 175 CYS B C 1
ATOM 4077 O O . CYS B 1 175 ? -6.141 15.766 19.031 1 97.75 175 CYS B O 1
ATOM 4079 N N . GLY B 1 176 ? -6.773 14.719 17.125 1 98 176 GLY B N 1
ATOM 4080 C CA . GLY B 1 176 ? -7.09 13.5 17.844 1 98 176 GLY B CA 1
ATOM 4081 C C . GLY B 1 176 ? -5.875 12.859 18.5 1 98 176 GLY B C 1
ATOM 4082 O O . GLY B 1 176 ? -5.871 12.602 19.703 1 98 176 GLY B O 1
ATOM 4083 N N . THR B 1 177 ? -4.836 12.641 17.734 1 98.75 177 THR B N 1
ATOM 4084 C CA . THR B 1 177 ? -3.613 12.023 18.25 1 98.75 177 THR B CA 1
ATOM 4085 C C . THR B 1 177 ? -3 12.883 19.344 1 98.75 177 THR B C 1
ATOM 4087 O O . THR B 1 177 ? -2.582 12.359 20.391 1 98.75 177 THR B O 1
ATOM 4090 N N . ALA B 1 178 ? -2.979 14.148 19.125 1 98.75 178 ALA B N 1
ATOM 4091 C CA . ALA B 1 178 ? -2.416 15.078 20.109 1 98.75 178 ALA B CA 1
ATOM 4092 C C . ALA B 1 178 ? -3.182 15.008 21.422 1 98.75 178 ALA B C 1
ATOM 4094 O O . ALA B 1 178 ? -2.578 15.023 22.5 1 98.75 178 ALA B O 1
ATOM 4095 N N . SER B 1 179 ? -4.477 15.008 21.312 1 98.06 179 SER B N 1
ATOM 4096 C CA . SER B 1 179 ? -5.312 14.969 22.516 1 98.06 179 SER B CA 1
ATOM 4097 C C . SER B 1 179 ? -4.98 13.758 23.375 1 98.06 179 SER B C 1
ATOM 4099 O O . SER B 1 179 ? -4.816 13.891 24.594 1 98.06 179 SER B O 1
ATOM 4101 N N . PHE B 1 180 ? -4.852 12.625 22.766 1 98.44 180 PHE B N 1
ATOM 4102 C CA . PHE B 1 180 ? -4.594 11.406 23.516 1 98.44 180 PHE B CA 1
ATOM 4103 C C . PHE B 1 180 ? -3.152 11.367 24.016 1 98.44 180 PHE B C 1
ATOM 4105 O O . PHE B 1 180 ? -2.893 10.969 25.141 1 98.44 180 PHE B O 1
ATOM 4112 N N . LEU B 1 181 ? -2.215 11.758 23.219 1 98.62 181 LEU B N 1
ATOM 4113 C CA . LEU B 1 181 ? -0.819 11.773 23.641 1 98.62 181 LEU B CA 1
ATOM 4114 C C . LEU B 1 181 ? -0.625 12.719 24.828 1 98.62 181 LEU B C 1
ATOM 4116 O O . LEU B 1 181 ? 0.168 12.438 25.719 1 98.62 181 LEU B O 1
ATOM 4120 N N . ARG B 1 182 ? -1.279 13.828 24.828 1 97.62 182 ARG B N 1
ATOM 4121 C CA . ARG B 1 182 ? -1.104 14.82 25.875 1 97.62 182 ARG B CA 1
ATOM 4122 C C . ARG B 1 182 ? -1.617 14.297 27.219 1 97.62 182 ARG B C 1
ATOM 4124 O O . ARG B 1 182 ? -1.19 14.766 28.281 1 97.62 182 ARG B O 1
ATOM 4131 N N . THR B 1 183 ? -2.572 13.383 27.188 1 97.25 183 THR B N 1
ATOM 4132 C CA . THR B 1 183 ? -3.033 12.766 28.438 1 97.25 183 THR B CA 1
ATOM 4133 C C . THR B 1 183 ? -1.909 11.977 29.094 1 97.25 183 THR B C 1
ATOM 4135 O O . THR B 1 183 ? -1.874 11.844 30.328 1 97.25 183 THR B O 1
ATOM 4138 N N . VAL B 1 184 ? -0.995 11.477 28.344 1 97.25 184 VAL B N 1
ATOM 4139 C CA . VAL B 1 184 ? 0.132 10.688 28.828 1 97.25 184 VAL B CA 1
ATOM 4140 C C . VAL B 1 184 ? 1.36 11.586 28.984 1 97.25 184 VAL B C 1
ATOM 4142 O O . VAL B 1 184 ? 2.119 11.445 29.953 1 97.25 184 VAL B O 1
ATOM 4145 N N . PHE B 1 185 ? 1.515 12.508 28.031 1 98.19 185 PHE B N 1
ATOM 4146 C CA . PHE B 1 185 ? 2.637 13.438 28 1 98.19 185 PHE B CA 1
ATOM 4147 C C . PHE B 1 185 ? 2.146 14.875 28.031 1 98.19 185 PHE B C 1
ATOM 4149 O O . PHE B 1 185 ? 2.098 15.547 26.984 1 98.19 185 PHE B O 1
ATOM 4156 N N . PRO B 1 186 ? 1.932 15.453 29.109 1 97.38 186 PRO B N 1
ATOM 4157 C CA . PRO B 1 186 ? 1.291 16.766 29.219 1 97.38 186 PRO B CA 1
ATOM 4158 C C . PRO B 1 186 ? 2.105 17.875 28.578 1 97.38 186 PRO B C 1
ATOM 4160 O O . PRO B 1 186 ? 1.559 18.938 28.234 1 97.38 186 PRO B O 1
ATOM 4163 N N . HIS B 1 187 ? 3.375 17.734 28.359 1 97.25 187 HIS B N 1
ATOM 4164 C CA . HIS B 1 187 ? 4.227 18.781 27.812 1 97.25 187 HIS B CA 1
ATOM 4165 C C . HIS B 1 187 ? 4.434 18.578 26.312 1 97.25 187 HIS B C 1
ATOM 4167 O O . HIS B 1 187 ? 5.32 19.203 25.719 1 97.25 187 HIS B O 1
ATOM 4173 N N . LEU B 1 188 ? 3.645 17.703 25.703 1 98.75 188 LEU B N 1
ATOM 4174 C CA . LEU B 1 188 ? 3.719 17.453 24.281 1 98.75 188 LEU B CA 1
ATOM 4175 C C . LEU B 1 188 ? 3.635 18.766 23.484 1 98.75 188 LEU B C 1
ATOM 4177 O O . LEU B 1 188 ? 2.752 19.578 23.75 1 98.75 188 LEU B O 1
ATOM 4181 N N . THR B 1 189 ? 4.598 19 22.594 1 98.88 189 THR B N 1
ATOM 4182 C CA . THR B 1 189 ? 4.535 20.109 21.656 1 98.88 189 THR B CA 1
ATOM 4183 C C . THR B 1 189 ? 3.955 19.641 20.312 1 98.88 189 THR B C 1
ATOM 4185 O O . THR B 1 189 ? 4.418 18.656 19.734 1 98.88 189 THR B O 1
ATOM 4188 N N . VAL B 1 190 ? 2.975 20.328 19.828 1 98.94 190 VAL B N 1
ATOM 4189 C CA . VAL B 1 190 ? 2.281 19.922 18.609 1 98.94 190 VAL B CA 1
ATOM 4190 C C . VAL B 1 190 ? 2.604 20.906 17.484 1 98.94 190 VAL B C 1
ATOM 4192 O O . VAL B 1 190 ? 2.41 22.125 17.625 1 98.94 190 VAL B O 1
ATOM 4195 N N . PHE B 1 191 ? 3.133 20.406 16.438 1 98.94 191 PHE B N 1
ATOM 4196 C CA . PHE B 1 191 ? 3.426 21.141 15.211 1 98.94 191 PHE B CA 1
ATOM 4197 C C . PHE B 1 191 ? 2.416 20.812 14.117 1 98.94 191 PHE B C 1
ATOM 4199 O O . PHE B 1 191 ? 2.422 19.703 13.578 1 98.94 191 PHE B O 1
ATOM 4206 N N . ALA B 1 192 ? 1.578 21.766 13.773 1 98.88 192 ALA B N 1
ATOM 4207 C CA . ALA B 1 192 ? 0.626 21.578 12.68 1 98.88 192 ALA B CA 1
ATOM 4208 C C . ALA B 1 192 ? 1.251 21.953 11.336 1 98.88 192 ALA B C 1
ATOM 4210 O O . ALA B 1 192 ? 1.984 22.938 11.242 1 98.88 192 ALA B O 1
ATOM 4211 N N . VAL B 1 193 ? 1.018 21.125 10.367 1 98.88 193 VAL B N 1
ATOM 4212 C CA . VAL B 1 193 ? 1.494 21.391 9.016 1 98.88 193 VAL B CA 1
ATOM 4213 C C . VAL B 1 193 ? 0.309 21.688 8.094 1 98.88 193 VAL B C 1
ATOM 4215 O O . VAL B 1 193 ? -0.563 20.844 7.902 1 98.88 193 VAL B O 1
ATOM 4218 N N . ASP B 1 194 ? 0.254 22.812 7.59 1 98.44 194 ASP B N 1
ATOM 4219 C CA . ASP B 1 194 ? -0.76 23.297 6.656 1 98.44 194 ASP B CA 1
ATOM 4220 C C . ASP B 1 194 ? -0.124 23.766 5.355 1 98.44 194 ASP B C 1
ATOM 4222 O O . ASP B 1 194 ? 1.06 23.531 5.109 1 98.44 194 ASP B O 1
ATOM 4226 N N . THR B 1 195 ? -0.929 24.219 4.426 1 97.88 195 THR B N 1
ATOM 4227 C CA . THR B 1 195 ? -0.432 24.797 3.18 1 97.88 195 THR B CA 1
ATOM 4228 C C . THR B 1 195 ? -0.92 26.234 3.01 1 97.88 195 THR B C 1
ATOM 4230 O O . THR B 1 195 ? -1.812 26.672 3.736 1 97.88 195 THR B O 1
ATOM 4233 N N . HIS B 1 196 ? -0.27 26.953 2.158 1 96.44 196 HIS B N 1
ATOM 4234 C CA . HIS B 1 196 ? -0.652 28.344 1.923 1 96.44 196 HIS B CA 1
ATOM 4235 C C . HIS B 1 196 ? -2.07 28.438 1.371 1 96.44 196 HIS B C 1
ATOM 4237 O O . HIS B 1 196 ? -2.537 27.516 0.688 1 96.44 196 HIS B O 1
ATOM 4243 N N . CYS B 1 197 ? -2.787 29.531 1.732 1 94.44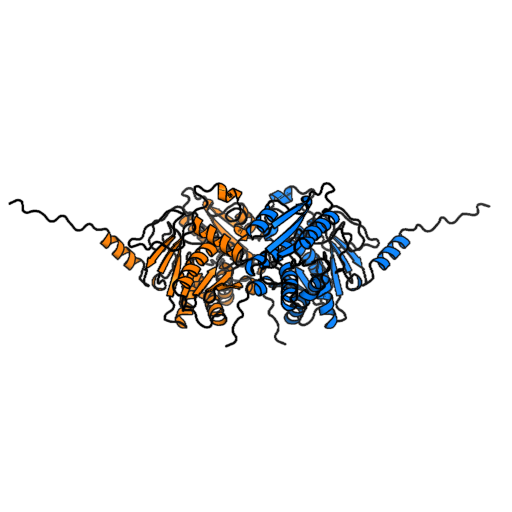 197 CYS B N 1
ATOM 4244 C CA . CYS B 1 197 ? -4.137 29.844 1.27 1 94.44 197 CYS B CA 1
ATOM 4245 C C . CYS B 1 197 ? -5.16 28.906 1.904 1 94.44 197 CYS B C 1
ATOM 4247 O O . CYS B 1 197 ? -6.156 28.547 1.274 1 94.44 197 CYS B O 1
ATOM 4249 N N . SER B 1 198 ? -4.844 28.359 3.027 1 93.62 198 SER B N 1
ATOM 4250 C CA . SER B 1 198 ? -5.746 27.594 3.875 1 93.62 198 SER B CA 1
ATOM 4251 C C . SER B 1 198 ? -6.332 28.453 4.988 1 93.62 198 SER B C 1
ATOM 4253 O O . SER B 1 198 ? -5.605 29.203 5.648 1 93.62 198 SER B O 1
ATOM 4255 N N . ILE B 1 199 ? -7.551 28.328 5.262 1 93.44 199 ILE B N 1
ATOM 4256 C CA . ILE B 1 199 ? -8.211 29.219 6.203 1 93.44 199 ILE B CA 1
ATOM 4257 C C . ILE B 1 199 ? -7.996 28.734 7.629 1 93.44 199 ILE B C 1
ATOM 4259 O O . ILE B 1 199 ? -8.289 29.438 8.594 1 93.44 199 ILE B O 1
ATOM 4263 N N . LEU B 1 200 ? -7.496 27.562 7.844 1 96 200 LEU B N 1
ATOM 4264 C CA . LEU B 1 200 ? -7.516 26.844 9.117 1 96 200 LEU B CA 1
ATOM 4265 C C . LEU B 1 200 ? -6.828 27.672 10.211 1 96 200 LEU B C 1
ATOM 4267 O O . LEU B 1 200 ? -7.242 27.641 11.367 1 96 200 LEU B O 1
ATOM 4271 N N . PHE B 1 201 ? -5.844 28.375 9.812 1 97.62 201 PHE B N 1
ATOM 4272 C CA . PHE B 1 201 ? -5.105 29.156 10.805 1 97.62 201 PHE B CA 1
ATOM 4273 C C . PHE B 1 201 ? -4.996 30.609 10.375 1 97.62 201 PHE B C 1
ATOM 4275 O O . PHE B 1 201 ? -3.967 31.25 10.602 1 97.62 201 PHE B O 1
ATOM 4282 N N . GLY B 1 202 ? -5.992 31.031 9.648 1 95.75 202 GLY B N 1
ATOM 4283 C CA . GLY B 1 202 ? -6.184 32.469 9.516 1 95.75 202 GLY B CA 1
ATOM 4284 C C . GLY B 1 202 ? -5.773 33 8.164 1 95.75 202 GLY B C 1
ATOM 4285 O O . GLY B 1 202 ? -5.949 34.188 7.879 1 95.75 202 GLY B O 1
ATOM 4286 N N . GLN B 1 203 ? -5.172 32.219 7.32 1 95.81 203 GLN B N 1
ATOM 4287 C CA . GLN B 1 203 ? -4.867 32.688 5.98 1 95.81 203 GLN B CA 1
ATOM 4288 C C . GLN B 1 203 ? -6.129 32.812 5.133 1 95.81 203 GLN B C 1
ATOM 4290 O O . GLN B 1 203 ? -7.121 32.125 5.395 1 95.81 203 GLN B O 1
ATOM 4295 N N . PRO B 1 204 ? -6.109 33.719 4.168 1 92.69 204 PRO B N 1
ATOM 4296 C CA . PRO B 1 204 ? -7.262 33.812 3.27 1 92.69 204 PRO B CA 1
ATOM 4297 C C . PRO B 1 204 ? -7.398 32.594 2.365 1 92.69 204 PRO B C 1
ATOM 4299 O O . PRO B 1 204 ? -6.398 31.938 2.041 1 92.69 204 PRO B O 1
ATOM 4302 N N . VAL B 1 205 ? -8.625 32.312 1.971 1 89.06 205 VAL B N 1
ATOM 4303 C CA . VAL B 1 205 ? -8.898 31.203 1.048 1 89.06 205 VAL B CA 1
ATOM 4304 C C . VAL B 1 205 ? -8.305 31.516 -0.324 1 89.06 205 VAL B C 1
ATOM 4306 O O . VAL B 1 205 ? -8.391 32.656 -0.795 1 89.06 205 VAL B O 1
ATOM 4309 N N . GLY B 1 206 ? -7.699 30.594 -0.947 1 86.56 206 GLY B N 1
ATOM 4310 C CA . GLY B 1 206 ? -7.16 30.703 -2.293 1 86.56 206 GLY B CA 1
ATOM 4311 C C . GLY B 1 206 ? -6.816 29.359 -2.916 1 86.56 206 GLY B C 1
ATOM 4312 O O . GLY B 1 206 ? -7.117 28.312 -2.346 1 86.56 206 GLY B O 1
ATOM 4313 N N . LYS B 1 207 ? -6.309 29.422 -4.098 1 83.94 207 LYS B N 1
ATOM 4314 C CA . LYS B 1 207 ? -5.902 28.203 -4.797 1 83.94 207 LYS B CA 1
ATOM 4315 C C . LYS B 1 207 ? -4.766 27.5 -4.059 1 83.94 207 LYS B C 1
ATOM 4317 O O . LYS B 1 207 ? -3.82 28.156 -3.602 1 83.94 207 LYS B O 1
ATOM 4322 N N . ARG B 1 208 ? -4.898 26.297 -3.9 1 87.69 208 ARG B N 1
ATOM 4323 C CA . ARG B 1 208 ? -3.891 25.469 -3.238 1 87.69 208 ARG B CA 1
ATOM 4324 C C . ARG B 1 208 ? -3.377 24.375 -4.172 1 87.69 208 ARG B C 1
ATOM 4326 O O . ARG B 1 208 ? -4.145 23.516 -4.617 1 87.69 208 ARG B O 1
ATOM 4333 N N . MET B 1 209 ? -2.135 24.375 -4.406 1 89.94 209 MET B N 1
ATOM 4334 C CA . MET B 1 209 ? -1.523 23.359 -5.258 1 89.94 209 MET B CA 1
ATOM 4335 C C . MET B 1 209 ? -1.341 22.047 -4.496 1 89.94 209 MET B C 1
ATOM 4337 O O . MET B 1 209 ? -1.489 20.969 -5.07 1 89.94 209 MET B O 1
ATOM 4341 N N . LEU B 1 210 ? -0.957 22.172 -3.316 1 90.38 210 LEU B N 1
ATOM 4342 C CA . LEU B 1 210 ? -0.795 21 -2.453 1 90.38 210 LEU B CA 1
ATOM 4343 C C . LEU B 1 210 ? -2.137 20.562 -1.876 1 90.38 210 LEU B C 1
ATOM 4345 O O . LEU B 1 210 ? -2.822 21.359 -1.221 1 90.38 210 LEU B O 1
ATOM 4349 N N . ARG B 1 211 ? -2.48 19.281 -2.115 1 82.88 211 ARG B N 1
ATOM 4350 C CA . ARG B 1 211 ? -3.768 18.75 -1.68 1 82.88 211 ARG B CA 1
ATOM 4351 C C . ARG B 1 211 ? -3.594 17.766 -0.53 1 82.88 211 ARG B C 1
ATOM 4353 O O . ARG B 1 211 ? -2.482 17.312 -0.259 1 82.88 211 ARG B O 1
ATOM 4360 N N . GLY B 1 212 ? -4.68 17.438 0.198 1 85.75 212 GLY B N 1
ATOM 4361 C CA . GLY B 1 212 ? -4.648 16.5 1.304 1 85.75 212 GLY B CA 1
ATOM 4362 C C . GLY B 1 212 ? -4.5 17.172 2.656 1 85.75 212 GLY B C 1
ATOM 4363 O O . GLY B 1 212 ? -4.621 16.516 3.695 1 85.75 212 GLY B O 1
ATOM 4364 N N . LEU B 1 213 ? -4.16 18.406 2.588 1 91.12 213 LEU B N 1
ATOM 4365 C CA . LEU B 1 213 ? -4.105 19.266 3.766 1 91.12 213 LEU B CA 1
ATOM 4366 C C . LEU B 1 213 ? -4.734 20.625 3.477 1 91.12 213 LEU B C 1
ATOM 4368 O O . LEU B 1 213 ? -5.07 20.938 2.328 1 91.12 213 LEU B O 1
ATOM 4372 N N . GLY B 1 214 ? -4.961 21.359 4.527 1 90.56 214 GLY B N 1
ATOM 4373 C CA . GLY B 1 214 ? -5.629 22.641 4.34 1 90.56 214 GLY B CA 1
ATOM 4374 C C . GLY B 1 214 ? -7.121 22.5 4.105 1 90.56 214 GLY B C 1
ATOM 4375 O O . GLY B 1 214 ? -7.625 21.391 3.918 1 90.56 214 GLY B O 1
ATOM 4376 N N . ASN B 1 215 ? -7.719 23.578 4.133 1 87.69 215 ASN B N 1
ATOM 4377 C CA . ASN B 1 215 ? -9.164 23.609 3.922 1 87.69 215 ASN B CA 1
ATOM 4378 C C . ASN B 1 215 ? -9.664 25.016 3.621 1 87.69 215 ASN B C 1
ATOM 4380 O O . ASN B 1 215 ? -8.977 26 3.908 1 87.69 215 ASN B O 1
ATOM 4384 N N . SER B 1 216 ? -10.836 25.047 2.98 1 84.62 216 SER B N 1
ATOM 4385 C CA . SER B 1 216 ? -11.492 26.312 2.709 1 84.62 216 SER B CA 1
ATOM 4386 C C . SER B 1 216 ? -12.617 26.578 3.703 1 84.62 216 SER B C 1
ATOM 4388 O O . SER B 1 216 ? -13.258 27.641 3.66 1 84.62 216 SER B O 1
ATOM 4390 N N . VAL B 1 217 ? -12.898 25.578 4.469 1 83.75 217 VAL B N 1
ATOM 4391 C CA . VAL B 1 217 ? -13.867 25.688 5.555 1 83.75 217 VAL B CA 1
ATOM 4392 C C . VAL B 1 217 ? -13.227 25.219 6.863 1 83.75 217 VAL B C 1
ATOM 4394 O O . VAL B 1 217 ? -12.336 24.359 6.855 1 83.75 217 VAL B O 1
ATOM 4397 N N . LEU B 1 218 ? -13.695 25.844 7.906 1 90.06 218 LEU B N 1
ATOM 4398 C CA . LEU B 1 218 ? -13.141 25.484 9.211 1 90.06 218 LEU B CA 1
ATOM 4399 C C . LEU B 1 218 ? -13.914 24.328 9.828 1 90.06 218 LEU B C 1
ATOM 4401 O O . LEU B 1 218 ? -15.023 24.5 10.328 1 90.06 218 LEU B O 1
ATOM 4405 N N . PRO B 1 219 ? -13.312 23.172 9.852 1 90.56 219 PRO B N 1
ATOM 4406 C CA . PRO B 1 219 ? -13.992 22.031 10.484 1 90.56 219 PRO B CA 1
ATOM 4407 C C . PRO B 1 219 ? -14.047 22.141 12.008 1 90.56 219 PRO B C 1
ATOM 4409 O O . PRO B 1 219 ? -13.141 22.719 12.617 1 90.56 219 PRO B O 1
ATOM 4412 N N . LYS B 1 220 ? -15.062 21.469 12.594 1 90.19 220 LYS B N 1
ATOM 4413 C CA . LYS B 1 220 ? -15.234 21.484 14.039 1 90.19 220 LYS B CA 1
ATOM 4414 C C . LYS B 1 220 ? -14.148 20.672 14.734 1 90.19 220 LYS B C 1
ATOM 4416 O O . LYS B 1 220 ? -13.852 20.891 15.906 1 90.19 220 LYS B O 1
ATOM 4421 N N . ASN B 1 221 ? -13.508 19.781 14.039 1 91.5 221 ASN B N 1
ATOM 4422 C CA . ASN B 1 221 ? -12.5 18.891 14.609 1 91.5 221 ASN B CA 1
ATOM 4423 C C . ASN B 1 221 ? -11.18 19.625 14.836 1 91.5 221 ASN B C 1
ATOM 4425 O O . ASN B 1 221 ? -10.297 19.109 15.531 1 91.5 221 ASN B O 1
ATOM 4429 N N . VAL B 1 222 ? -11.016 20.781 14.266 1 95.38 222 VAL B N 1
ATOM 4430 C CA . VAL B 1 222 ? -9.781 21.531 14.445 1 95.38 222 VAL B CA 1
ATOM 4431 C C . VAL B 1 222 ? -9.781 22.219 15.805 1 95.38 222 VAL B C 1
ATOM 4433 O O . VAL B 1 222 ? -10.664 23.031 16.094 1 95.38 222 VAL B O 1
ATOM 4436 N N . ARG B 1 223 ? -8.859 21.875 16.625 1 96.38 223 ARG B N 1
ATOM 4437 C CA . ARG B 1 223 ? -8.695 22.469 17.938 1 96.38 223 ARG B CA 1
ATOM 4438 C C . ARG B 1 223 ? -7.383 23.234 18.047 1 96.38 223 ARG B C 1
ATOM 4440 O O . ARG B 1 223 ? -6.355 22.688 18.422 1 96.38 223 ARG B O 1
ATOM 4447 N N . HIS B 1 224 ? -7.508 24.516 17.844 1 98.12 224 HIS B N 1
ATOM 4448 C CA . HIS B 1 224 ? -6.359 25.406 17.75 1 98.12 224 HIS B CA 1
ATOM 4449 C C . HIS B 1 224 ? -5.555 25.406 19.047 1 98.12 224 HIS B C 1
ATOM 4451 O O . HIS B 1 224 ? -4.332 25.578 19.016 1 98.12 224 HIS B O 1
ATOM 4457 N N . GLU B 1 225 ? -6.199 25.172 20.109 1 97.5 225 GLU B N 1
ATOM 4458 C CA . GLU B 1 225 ? -5.578 25.25 21.422 1 97.5 225 GLU B CA 1
ATOM 4459 C C . GLU B 1 225 ? -4.621 24.078 21.656 1 97.5 225 GLU B C 1
ATOM 4461 O O . GLU B 1 225 ? -3.834 24.109 22.609 1 97.5 225 GLU B O 1
ATOM 4466 N N . LEU B 1 226 ? -4.664 23.078 20.812 1 98.06 226 LEU B N 1
ATOM 4467 C CA . LEU B 1 226 ? -3.74 21.953 20.922 1 98.06 226 LEU B CA 1
ATOM 4468 C C . LEU B 1 226 ? -2.422 22.266 20.219 1 98.06 226 LEU B C 1
ATOM 4470 O O . LEU B 1 226 ? -1.416 21.594 20.453 1 98.06 226 LEU B O 1
ATOM 4474 N N . VAL B 1 227 ? -2.385 23.297 19.391 1 98.69 227 VAL B N 1
ATOM 4475 C CA . VAL B 1 227 ? -1.275 23.516 18.469 1 98.69 227 VAL B CA 1
ATOM 4476 C C . VAL B 1 227 ? -0.298 24.531 19.062 1 98.69 227 VAL B C 1
ATOM 4478 O O . VAL B 1 227 ? -0.699 25.625 19.469 1 98.69 227 VAL B O 1
ATOM 4481 N N . ASP B 1 228 ? 0.905 24.156 19.125 1 98.75 228 ASP B N 1
ATOM 4482 C CA . ASP B 1 228 ? 1.946 25.062 19.609 1 98.75 228 ASP B CA 1
ATOM 4483 C C . ASP B 1 228 ? 2.512 25.906 18.469 1 98.75 228 ASP B C 1
ATOM 4485 O O . ASP B 1 228 ? 2.738 27.109 18.625 1 98.75 228 ASP B O 1
ATOM 4489 N N . GLU B 1 229 ? 2.771 25.281 17.344 1 98.62 229 GLU B N 1
ATOM 4490 C CA . GLU B 1 229 ? 3.332 25.938 16.172 1 98.62 229 GLU B CA 1
ATOM 4491 C C . GLU B 1 229 ? 2.631 25.484 14.891 1 98.62 229 GLU B C 1
ATOM 4493 O O . GLU B 1 229 ? 2.264 24.328 14.758 1 98.62 229 GLU B O 1
ATOM 4498 N N . ILE B 1 230 ? 2.408 26.484 13.992 1 98.81 230 ILE B N 1
ATOM 4499 C CA . ILE B 1 230 ? 1.838 26.156 12.688 1 98.81 230 ILE B CA 1
ATOM 4500 C C . ILE B 1 230 ? 2.873 26.422 11.594 1 98.81 230 ILE B C 1
ATOM 4502 O O . ILE B 1 230 ? 3.619 27.406 11.656 1 98.81 230 ILE B O 1
ATOM 4506 N N . HIS B 1 231 ? 3.059 25.484 10.695 1 98.88 231 HIS B N 1
ATOM 4507 C CA . HIS B 1 231 ? 3.914 25.578 9.523 1 98.88 231 HIS B CA 1
ATOM 4508 C C . HIS B 1 231 ? 3.09 25.547 8.234 1 98.88 231 HIS B C 1
ATOM 4510 O O . HIS B 1 231 ? 2.246 24.672 8.055 1 98.88 231 HIS B O 1
ATOM 4516 N N . TRP B 1 232 ? 3.256 26.547 7.387 1 98.75 232 TRP B N 1
ATOM 4517 C CA . TRP B 1 232 ? 2.693 26.516 6.039 1 98.75 232 TRP B CA 1
ATOM 4518 C C . TRP B 1 232 ? 3.754 26.109 5.016 1 98.75 232 TRP B C 1
ATOM 4520 O O . TRP B 1 232 ? 4.727 26.844 4.809 1 98.75 232 TRP B O 1
ATOM 4530 N N . VAL B 1 233 ? 3.523 24.953 4.371 1 98.5 233 VAL B N 1
ATOM 4531 C CA . VAL B 1 233 ? 4.484 24.406 3.414 1 98.5 233 VAL B CA 1
ATOM 4532 C C . VAL B 1 233 ? 3.922 24.531 1.999 1 98.5 233 VAL B C 1
ATOM 4534 O O . VAL B 1 233 ? 2.799 24.094 1.732 1 98.5 233 VAL B O 1
ATOM 4537 N N . GLY B 1 234 ? 4.68 25.156 1.129 1 97.5 234 GLY B N 1
ATOM 4538 C CA . GLY B 1 234 ? 4.289 25.172 -0.272 1 97.5 234 GLY B CA 1
ATOM 4539 C C . GLY B 1 234 ? 4.426 23.828 -0.955 1 97.5 234 GLY B C 1
ATOM 4540 O O . GLY B 1 234 ? 5.043 22.906 -0.409 1 97.5 234 GLY B O 1
ATOM 4541 N N . ALA B 1 235 ? 3.885 23.703 -2.16 1 97.5 235 ALA B N 1
ATOM 4542 C CA . ALA B 1 235 ? 3.852 22.438 -2.891 1 97.5 235 ALA B CA 1
ATOM 4543 C C . ALA B 1 235 ? 5.262 21.984 -3.24 1 97.5 235 ALA B C 1
ATOM 4545 O O . ALA B 1 235 ? 5.582 20.797 -3.094 1 97.5 235 ALA B O 1
ATOM 4546 N N . TYR B 1 236 ? 6.098 22.891 -3.67 1 97.94 236 TYR B N 1
ATOM 4547 C CA . TYR B 1 236 ? 7.395 22.5 -4.211 1 97.94 236 TYR B CA 1
ATOM 4548 C C . TYR B 1 236 ? 8.273 21.891 -3.123 1 97.94 236 TYR B C 1
ATOM 4550 O O . TYR B 1 236 ? 8.805 20.781 -3.287 1 97.94 236 TYR B O 1
ATOM 4558 N N . PRO B 1 237 ? 8.359 22.594 -1.938 1 98.12 237 PRO B N 1
ATOM 4559 C CA . PRO B 1 237 ? 9.117 21.938 -0.865 1 98.12 237 PRO B CA 1
ATOM 4560 C C . PRO B 1 237 ? 8.547 20.578 -0.47 1 98.12 237 PRO B C 1
ATOM 4562 O O . PRO B 1 237 ? 9.297 19.656 -0.135 1 98.12 237 PRO B O 1
ATOM 4565 N N . ALA B 1 238 ? 7.242 20.438 -0.482 1 98.25 238 ALA B N 1
ATOM 4566 C CA . ALA B 1 238 ? 6.59 19.172 -0.143 1 98.25 238 ALA B CA 1
ATOM 4567 C C . ALA B 1 238 ? 6.969 18.078 -1.134 1 98.25 238 ALA B C 1
ATOM 4569 O O . ALA B 1 238 ? 7.254 16.938 -0.736 1 98.25 238 ALA B O 1
ATOM 4570 N N . TYR B 1 239 ? 6.957 18.422 -2.441 1 97.94 239 TYR B N 1
ATOM 4571 C CA . TYR B 1 239 ? 7.324 17.469 -3.482 1 97.94 239 TYR B CA 1
ATOM 4572 C C . TYR B 1 239 ? 8.766 17 -3.309 1 97.94 239 TYR B C 1
ATOM 4574 O O . TYR B 1 239 ? 9.047 15.805 -3.383 1 97.94 239 TYR B O 1
ATOM 4582 N N . LEU B 1 240 ? 9.641 17.953 -3.064 1 97.81 240 LEU B N 1
ATOM 4583 C CA . LEU B 1 240 ? 11.055 17.641 -2.885 1 97.81 240 LEU B CA 1
ATOM 4584 C C . LEU B 1 240 ? 11.266 16.734 -1.676 1 97.81 240 LEU B C 1
ATOM 4586 O O . LEU B 1 240 ? 12.07 15.797 -1.727 1 97.81 240 LEU B O 1
ATOM 4590 N N . SER B 1 241 ? 10.555 17.047 -0.642 1 97.81 241 SER B N 1
ATOM 4591 C CA . SER B 1 241 ? 10.664 16.25 0.567 1 97.81 241 SER B CA 1
ATOM 4592 C C . SER B 1 241 ? 10.156 14.828 0.329 1 97.81 241 SER B C 1
ATOM 4594 O O . SER B 1 241 ? 10.727 13.859 0.852 1 97.81 241 SER B O 1
ATOM 4596 N N . ALA B 1 242 ? 9.094 14.672 -0.406 1 97.62 242 ALA B N 1
ATOM 4597 C CA . ALA B 1 242 ? 8.602 13.344 -0.763 1 97.62 242 ALA B CA 1
ATOM 4598 C C . ALA B 1 242 ? 9.656 12.562 -1.534 1 97.62 242 ALA B C 1
ATOM 4600 O O . ALA B 1 242 ? 9.875 11.375 -1.267 1 97.62 242 ALA B O 1
ATOM 4601 N N . HIS B 1 243 ? 10.312 13.227 -2.477 1 96.75 243 HIS B N 1
ATOM 4602 C CA . HIS B 1 243 ? 11.398 12.602 -3.225 1 96.75 243 HIS B CA 1
ATOM 4603 C C . HIS B 1 243 ? 12.531 12.188 -2.299 1 96.75 243 HIS B C 1
ATOM 4605 O O . HIS B 1 243 ? 13.117 11.109 -2.471 1 96.75 243 HIS B O 1
ATOM 4611 N N . ARG B 1 244 ? 12.82 13.023 -1.369 1 96.69 244 ARG B N 1
ATOM 4612 C CA . ARG B 1 244 ? 13.898 12.75 -0.429 1 96.69 244 ARG B CA 1
ATOM 4613 C C . ARG B 1 244 ? 13.586 11.516 0.41 1 96.69 244 ARG B C 1
ATOM 4615 O O . ARG B 1 244 ? 14.469 10.688 0.665 1 96.69 244 ARG B O 1
ATOM 4622 N N . LEU B 1 245 ? 12.312 11.398 0.896 1 97.75 245 LEU B N 1
ATOM 4623 C CA . LEU B 1 245 ? 11.898 10.211 1.636 1 97.75 245 LEU B CA 1
ATOM 4624 C C . LEU B 1 245 ? 12.211 8.938 0.845 1 97.75 245 LEU B C 1
ATOM 4626 O O . LEU B 1 245 ? 12.711 7.965 1.403 1 97.75 245 LEU B O 1
ATOM 4630 N N . LEU B 1 246 ? 11.875 8.984 -0.403 1 97.06 246 LEU B N 1
ATOM 4631 C CA . LEU B 1 246 ? 12.07 7.832 -1.278 1 97.06 246 LEU B CA 1
ATOM 4632 C C . LEU B 1 246 ? 13.547 7.555 -1.497 1 97.06 246 LEU B C 1
ATOM 4634 O O . LEU B 1 246 ? 14.008 6.422 -1.325 1 97.06 246 LEU B O 1
ATOM 4638 N N . ARG B 1 247 ? 14.344 8.555 -1.749 1 95.69 247 ARG B N 1
ATOM 4639 C CA . ARG B 1 247 ? 15.75 8.438 -2.115 1 95.69 247 ARG B CA 1
ATOM 4640 C C . ARG B 1 247 ? 16.594 8.047 -0.91 1 95.69 247 ARG B C 1
ATOM 4642 O O . ARG B 1 247 ? 17.547 7.273 -1.036 1 95.69 247 ARG B O 1
ATOM 4649 N N . GLU B 1 248 ? 16.219 8.578 0.208 1 96.38 248 GLU B N 1
ATOM 4650 C CA . GLU B 1 248 ? 17.094 8.414 1.366 1 96.38 248 GLU B CA 1
ATOM 4651 C C . GLU B 1 248 ? 16.641 7.266 2.252 1 96.38 248 GLU B C 1
ATOM 4653 O O . GLU B 1 248 ? 17.453 6.633 2.93 1 96.38 248 GLU B O 1
ATOM 4658 N N . HIS B 1 249 ? 15.352 6.988 2.217 1 97.44 249 HIS B N 1
ATOM 4659 C CA . HIS B 1 249 ? 14.844 6.035 3.195 1 97.44 249 HIS B CA 1
ATOM 4660 C C . HIS B 1 249 ? 14.117 4.879 2.514 1 97.44 249 HIS B C 1
ATOM 4662 O O . HIS B 1 249 ? 13.727 3.914 3.172 1 97.44 249 HIS B O 1
ATOM 4668 N N . GLY B 1 250 ? 13.945 4.938 1.159 1 96.94 250 GLY B N 1
ATOM 4669 C CA . GLY B 1 250 ? 13.172 3.914 0.474 1 96.94 250 GLY B CA 1
ATOM 4670 C C . GLY B 1 250 ? 11.703 3.924 0.847 1 96.94 250 GLY B C 1
ATOM 4671 O O . GLY B 1 250 ? 11.031 2.893 0.775 1 96.94 250 GLY B O 1
ATOM 4672 N N . ILE B 1 251 ? 11.234 5.051 1.332 1 97.69 251 ILE B N 1
ATOM 4673 C CA . ILE B 1 251 ? 9.844 5.195 1.762 1 97.69 251 ILE B CA 1
ATOM 4674 C C . ILE B 1 251 ? 9.062 5.98 0.713 1 97.69 251 ILE B C 1
ATOM 4676 O O . ILE B 1 251 ? 9.359 7.148 0.45 1 97.69 251 ILE B O 1
ATOM 4680 N N . PHE B 1 252 ? 8.102 5.289 0.076 1 96.56 252 PHE B N 1
ATOM 4681 C CA . PHE B 1 252 ? 7.336 5.836 -1.037 1 96.56 252 PHE B CA 1
ATOM 4682 C C . PHE B 1 252 ? 6.027 6.438 -0.548 1 96.56 252 PHE B C 1
ATOM 4684 O O . PHE B 1 252 ? 5.008 5.746 -0.479 1 96.56 252 PHE B O 1
ATOM 4691 N N . MET B 1 253 ? 6.027 7.734 -0.245 1 97.5 253 MET B N 1
ATOM 4692 C CA . MET B 1 253 ? 4.867 8.438 0.291 1 97.5 253 MET B CA 1
ATOM 4693 C C . MET B 1 253 ? 4.473 9.602 -0.612 1 97.5 253 MET B C 1
ATOM 4695 O O . MET B 1 253 ? 5.188 9.922 -1.564 1 97.5 253 MET B O 1
ATOM 4699 N N . GLY B 1 254 ? 3.285 10.219 -0.348 1 96.94 254 GLY B N 1
ATOM 4700 C CA . GLY B 1 254 ? 2.785 11.336 -1.133 1 96.94 254 GLY B CA 1
ATOM 4701 C C . GLY B 1 254 ? 3.275 12.68 -0.634 1 96.94 254 GLY B C 1
ATOM 4702 O O . GLY B 1 254 ? 4.02 12.75 0.347 1 96.94 254 GLY B O 1
ATOM 4703 N N . PRO B 1 255 ? 2.824 13.719 -1.33 1 97.62 255 PRO B N 1
ATOM 4704 C CA . PRO B 1 255 ? 3.322 15.062 -1.008 1 97.62 255 PRO B CA 1
ATOM 4705 C C . PRO B 1 255 ? 2.816 15.57 0.34 1 97.62 255 PRO B C 1
ATOM 4707 O O . PRO B 1 255 ? 3.496 16.359 1.002 1 97.62 255 PRO B O 1
ATOM 4710 N N . THR B 1 256 ? 1.591 15.156 0.755 1 97.56 256 THR B N 1
ATOM 4711 C CA . THR B 1 256 ? 1.14 15.531 2.092 1 97.56 256 THR B CA 1
ATOM 4712 C C . THR B 1 256 ? 2.084 14.984 3.154 1 97.56 256 THR B C 1
ATOM 4714 O O . THR B 1 256 ? 2.441 15.688 4.102 1 97.56 256 THR B O 1
ATOM 4717 N N . SER B 1 257 ? 2.477 13.75 2.975 1 98.62 257 SER B N 1
ATOM 4718 C CA . SER B 1 257 ? 3.488 13.148 3.838 1 98.62 257 SER B CA 1
ATOM 4719 C C . SER B 1 257 ? 4.828 13.867 3.703 1 98.62 257 SER B C 1
ATOM 4721 O O . SER B 1 257 ? 5.562 14.008 4.684 1 98.62 257 SER B O 1
ATOM 4723 N N . GLY B 1 258 ? 5.152 14.273 2.461 1 98.38 258 GLY B N 1
ATOM 4724 C CA . GLY B 1 258 ? 6.359 15.055 2.26 1 98.38 258 GLY B CA 1
ATOM 4725 C C . GLY B 1 258 ? 6.383 16.328 3.084 1 98.38 258 GLY B C 1
ATOM 4726 O O . GLY B 1 258 ? 7.406 16.656 3.691 1 98.38 258 GLY B O 1
ATOM 4727 N N . ALA B 1 259 ? 5.281 17.031 3.096 1 98.69 259 ALA B N 1
ATOM 4728 C CA . ALA B 1 259 ? 5.18 18.25 3.885 1 98.69 259 ALA B CA 1
ATOM 4729 C C . ALA B 1 259 ? 5.398 17.969 5.367 1 98.69 259 ALA B C 1
ATOM 4731 O O . ALA B 1 259 ? 6.156 18.672 6.035 1 98.69 259 ALA B O 1
ATOM 4732 N N . ALA B 1 260 ? 4.773 16.969 5.871 1 98.81 260 ALA B N 1
ATOM 4733 C CA . ALA B 1 260 ? 4.922 16.578 7.273 1 98.81 260 ALA B CA 1
ATOM 4734 C C . ALA B 1 260 ? 6.363 16.188 7.582 1 98.81 260 ALA B C 1
ATOM 4736 O O . ALA B 1 260 ? 6.91 16.578 8.617 1 98.81 260 ALA B O 1
ATOM 4737 N N . ALA B 1 261 ? 6.949 15.43 6.707 1 98.69 261 ALA B N 1
ATOM 4738 C CA . ALA B 1 261 ? 8.32 14.961 6.902 1 98.69 261 ALA B CA 1
ATOM 4739 C C . ALA B 1 261 ? 9.297 16.125 6.914 1 98.69 261 ALA B C 1
ATOM 4741 O O . ALA B 1 261 ? 10.266 16.125 7.68 1 98.69 261 ALA B O 1
ATOM 4742 N N . LEU B 1 262 ? 9.078 17.078 6.023 1 98.69 262 LEU B N 1
ATOM 4743 C CA . LEU B 1 262 ? 9.922 18.266 5.965 1 98.69 262 LEU B CA 1
ATOM 4744 C C . LEU B 1 262 ? 9.969 18.969 7.316 1 98.69 262 LEU B C 1
ATOM 4746 O O . LEU B 1 262 ? 11.047 19.25 7.844 1 98.69 262 LEU B O 1
ATOM 4750 N N . VAL B 1 263 ? 8.828 19.203 7.863 1 98.88 263 VAL B N 1
ATOM 4751 C CA . VAL B 1 263 ? 8.719 19.906 9.133 1 98.88 263 VAL B CA 1
ATOM 4752 C C . VAL B 1 263 ? 9.281 19.047 10.258 1 98.88 263 VAL B C 1
ATOM 4754 O O . VAL B 1 263 ? 10.023 19.531 11.117 1 98.88 263 VAL B O 1
ATOM 4757 N N . ALA B 1 264 ? 8.969 17.781 10.242 1 98.88 264 ALA B N 1
ATOM 4758 C CA . ALA B 1 264 ? 9.414 16.875 11.297 1 98.88 264 ALA B CA 1
ATOM 4759 C C . ALA B 1 264 ? 10.938 16.781 11.328 1 98.88 264 ALA B C 1
ATOM 4761 O O . ALA B 1 264 ? 11.531 16.719 12.406 1 98.88 264 ALA B O 1
ATOM 4762 N N . ARG B 1 265 ? 11.508 16.672 10.188 1 98.56 265 ARG B N 1
ATOM 4763 C CA . ARG B 1 265 ? 12.961 16.609 10.117 1 98.56 265 ARG B CA 1
ATOM 4764 C C . ARG B 1 265 ? 13.586 17.859 10.742 1 98.56 265 ARG B C 1
ATOM 4766 O O . ARG B 1 265 ? 14.555 17.766 11.5 1 98.56 265 ARG B O 1
ATOM 4773 N N . TRP B 1 266 ? 13.055 18.984 10.352 1 98.81 266 TRP B N 1
ATOM 4774 C CA . TRP B 1 266 ? 13.547 20.234 10.906 1 98.81 266 TRP B CA 1
ATOM 4775 C C . TRP B 1 266 ? 13.391 20.266 12.422 1 98.81 266 TRP B C 1
ATOM 4777 O O . TRP B 1 266 ? 14.312 20.656 13.141 1 98.81 266 TRP B O 1
ATOM 4787 N N . VAL B 1 267 ? 12.25 19.844 12.93 1 98.81 267 VAL B N 1
ATOM 4788 C CA . VAL B 1 267 ? 12 19.812 14.367 1 98.81 267 VAL B CA 1
ATOM 4789 C C . VAL B 1 267 ? 13.016 18.891 15.047 1 98.81 267 VAL B C 1
ATOM 4791 O O . VAL B 1 267 ? 13.617 19.25 16.062 1 98.81 267 VAL B O 1
ATOM 4794 N N . ALA B 1 268 ? 13.203 17.703 14.508 1 98.75 268 ALA B N 1
ATOM 4795 C CA . ALA B 1 268 ? 14.102 16.719 15.086 1 98.75 268 ALA B CA 1
ATOM 4796 C C . ALA B 1 268 ? 15.539 17.234 15.125 1 98.75 268 ALA B C 1
ATOM 4798 O O . ALA B 1 268 ? 16.281 16.953 16.062 1 98.75 268 ALA B O 1
ATOM 4799 N N . GLU B 1 269 ? 15.891 17.938 14.078 1 98.38 269 GLU B N 1
ATOM 4800 C CA . GLU B 1 269 ? 17.234 18.5 14.016 1 98.38 269 GLU B CA 1
ATOM 4801 C C . GLU B 1 269 ? 17.391 19.656 14.992 1 98.38 269 GLU B C 1
ATOM 4803 O O . GLU B 1 269 ? 18.453 19.828 15.594 1 98.38 269 GLU B O 1
ATOM 4808 N N . THR B 1 270 ? 16.391 20.469 15.125 1 98.12 270 THR B N 1
ATOM 4809 C CA . THR B 1 270 ? 16.406 21.641 15.984 1 98.12 270 THR B CA 1
ATOM 4810 C C . THR B 1 270 ? 16.344 21.25 17.453 1 98.12 270 THR B C 1
ATOM 4812 O O . THR B 1 270 ? 16.891 21.922 18.312 1 98.12 270 THR B O 1
ATOM 4815 N N . LEU B 1 271 ? 15.625 20.172 17.719 1 98.19 271 LEU B N 1
ATOM 4816 C CA . LEU B 1 271 ? 15.469 19.656 19.078 1 98.19 271 LEU B CA 1
ATOM 4817 C C . LEU B 1 271 ? 16.031 18.234 19.188 1 98.19 271 LEU B C 1
ATOM 4819 O O . LEU B 1 271 ? 15.289 17.281 19.391 1 98.19 271 LEU B O 1
ATOM 4823 N N . PRO B 1 272 ? 17.359 18.094 19.234 1 97.81 272 PRO B N 1
ATOM 4824 C CA . PRO B 1 272 ? 17.984 16.766 19.141 1 97.81 272 PRO B CA 1
ATOM 4825 C C . PRO B 1 272 ? 17.688 15.883 20.344 1 97.81 272 PRO B C 1
ATOM 4827 O O . PRO B 1 272 ? 17.766 14.656 20.25 1 97.81 272 PRO B O 1
ATOM 4830 N N . ASP B 1 273 ? 17.25 16.453 21.484 1 97.88 273 ASP B N 1
ATOM 4831 C CA . ASP B 1 273 ? 16.984 15.672 22.688 1 97.88 273 ASP B CA 1
ATOM 4832 C C . ASP B 1 273 ? 15.5 15.305 22.766 1 97.88 273 ASP B C 1
ATOM 4834 O O . ASP B 1 273 ? 15.102 14.539 23.641 1 97.88 273 ASP B O 1
ATOM 4838 N N . ALA B 1 274 ? 14.688 15.789 21.875 1 98.62 274 ALA B N 1
ATOM 4839 C CA . ALA B 1 274 ? 13.258 15.523 21.859 1 98.62 274 ALA B CA 1
ATOM 4840 C C . ALA B 1 274 ? 12.93 14.312 20.984 1 98.62 274 ALA B C 1
ATOM 4842 O O . ALA B 1 274 ? 13.539 14.125 19.938 1 98.62 274 ALA B O 1
ATOM 4843 N N . GLN B 1 275 ? 12.008 13.5 21.469 1 98.69 275 GLN B N 1
ATOM 4844 C CA . GLN B 1 275 ? 11.461 12.43 20.641 1 98.69 275 GLN B CA 1
ATOM 4845 C C . GLN B 1 275 ? 10.305 12.93 19.781 1 98.69 275 GLN B C 1
ATOM 4847 O O . GLN B 1 275 ? 9.266 13.344 20.297 1 98.69 275 GLN B O 1
ATOM 4852 N N . VAL B 1 276 ? 10.492 12.852 18.469 1 98.88 276 VAL B N 1
ATOM 4853 C CA . VAL B 1 276 ? 9.57 13.461 17.516 1 98.88 276 VAL B CA 1
ATOM 4854 C C . VAL B 1 276 ? 8.797 12.375 16.781 1 98.88 276 VAL B C 1
ATOM 4856 O O . VAL B 1 276 ? 9.391 11.438 16.234 1 98.88 276 VAL B O 1
ATOM 4859 N N . ALA B 1 277 ? 7.48 12.438 16.812 1 98.94 277 ALA B N 1
ATOM 4860 C CA . ALA B 1 277 ? 6.594 11.594 16.016 1 98.94 277 ALA B CA 1
ATOM 4861 C C . ALA B 1 277 ? 5.992 12.383 14.852 1 98.94 277 ALA B C 1
ATOM 4863 O O . ALA B 1 277 ? 5.621 13.547 15.008 1 98.94 277 ALA B O 1
ATOM 4864 N N . VAL B 1 278 ? 5.949 11.773 13.68 1 98.94 278 VAL B N 1
ATOM 4865 C CA . VAL B 1 278 ? 5.348 12.453 12.539 1 98.94 278 VAL B CA 1
ATOM 4866 C C . VAL B 1 278 ? 4.324 11.539 11.875 1 98.94 278 VAL B C 1
ATOM 4868 O O . VAL B 1 278 ? 4.543 10.328 11.766 1 98.94 278 VAL B O 1
ATOM 4871 N N . ILE B 1 279 ? 3.166 12.117 11.5 1 98.88 279 ILE B N 1
ATOM 4872 C CA . ILE B 1 279 ? 2.1 11.406 10.805 1 98.88 279 ILE B CA 1
ATOM 4873 C C . ILE B 1 279 ? 2.252 11.594 9.297 1 98.88 279 ILE B C 1
ATOM 4875 O O . ILE B 1 279 ? 2.23 12.719 8.797 1 98.88 279 ILE B O 1
ATOM 4879 N N . MET B 1 280 ? 2.379 10.508 8.539 1 98.62 280 MET B N 1
ATOM 4880 C CA . MET B 1 280 ? 2.443 10.539 7.078 1 98.62 280 MET B CA 1
ATOM 4881 C C . MET B 1 280 ? 1.178 9.953 6.465 1 98.62 280 MET B C 1
ATOM 4883 O O . MET B 1 280 ? 1.021 8.734 6.41 1 98.62 280 MET B O 1
ATOM 4887 N N . PRO B 1 281 ? 0.356 10.828 5.902 1 97.31 281 PRO B N 1
ATOM 4888 C CA . PRO B 1 281 ? -1.046 10.438 5.727 1 97.31 281 PRO B CA 1
ATOM 4889 C C . PRO B 1 281 ? -1.325 9.859 4.344 1 97.31 281 PRO B C 1
ATOM 4891 O O . PRO B 1 281 ? -2.439 9.398 4.078 1 97.31 281 PRO B O 1
ATOM 4894 N N . ASP B 1 282 ? -0.359 9.867 3.408 1 95.12 282 ASP B N 1
ATOM 4895 C CA . ASP B 1 282 ? -0.706 9.438 2.057 1 95.12 282 ASP B CA 1
ATOM 4896 C C . ASP B 1 282 ? 0.442 8.656 1.415 1 95.12 282 ASP B C 1
ATOM 4898 O O . ASP B 1 282 ? 1.611 8.914 1.712 1 95.12 282 ASP B O 1
ATOM 4902 N N . GLU B 1 283 ? 0.046 7.816 0.459 1 93.81 283 GLU B N 1
ATOM 4903 C CA . GLU B 1 283 ? 1.021 6.988 -0.244 1 93.81 283 GLU B CA 1
ATOM 4904 C C . GLU B 1 283 ? 1.42 7.617 -1.576 1 93.81 283 GLU B C 1
ATOM 4906 O O . GLU B 1 283 ? 0.705 8.469 -2.104 1 93.81 283 GLU B O 1
ATOM 4911 N N . GLY B 1 284 ? 2.492 7.152 -2.076 1 93.56 284 GLY B N 1
ATOM 4912 C CA . GLY B 1 284 ? 3.055 7.707 -3.295 1 93.56 284 GLY B CA 1
ATOM 4913 C C . GLY B 1 284 ? 2.314 7.273 -4.547 1 93.56 284 GLY B C 1
ATOM 4914 O O . GLY B 1 284 ? 2.305 7.988 -5.551 1 93.56 284 GLY B O 1
ATOM 4915 N N . HIS B 1 285 ? 1.639 6.156 -4.512 1 89.56 285 HIS B N 1
ATOM 4916 C CA . HIS B 1 285 ? 1.026 5.574 -5.703 1 89.56 285 HIS B CA 1
ATOM 4917 C C . HIS B 1 285 ? 0.003 6.527 -6.316 1 89.56 285 HIS B C 1
ATOM 4919 O O . HIS B 1 285 ? -0.147 6.582 -7.539 1 89.56 285 HIS B O 1
ATOM 4925 N N . ARG B 1 286 ? -0.63 7.258 -5.508 1 85.81 286 ARG B N 1
ATOM 4926 C CA . ARG B 1 286 ? -1.679 8.164 -5.965 1 85.81 286 ARG B CA 1
ATOM 4927 C C . ARG B 1 286 ? -1.088 9.336 -6.734 1 85.81 286 ARG B C 1
ATOM 4929 O O . ARG B 1 286 ? -1.804 10.039 -7.453 1 85.81 286 ARG B O 1
ATOM 4936 N N . HIS B 1 287 ? 0.185 9.461 -6.621 1 91.56 287 HIS B N 1
ATOM 4937 C CA . HIS B 1 287 ? 0.846 10.625 -7.188 1 91.56 287 HIS B CA 1
ATOM 4938 C C . HIS B 1 287 ? 1.864 10.227 -8.25 1 91.56 287 HIS B C 1
ATOM 4940 O O . HIS B 1 287 ? 2.762 11.008 -8.578 1 91.56 287 HIS B O 1
ATOM 4946 N N . ALA B 1 288 ? 1.691 8.984 -8.719 1 88.62 288 ALA B N 1
ATOM 4947 C CA . ALA B 1 288 ? 2.635 8.445 -9.695 1 88.62 288 ALA B CA 1
ATOM 4948 C C . ALA B 1 288 ? 2.656 9.289 -10.969 1 88.62 288 ALA B C 1
ATOM 4950 O O . ALA B 1 288 ? 3.701 9.438 -11.602 1 88.62 288 ALA B O 1
ATOM 4951 N N . GLU B 1 289 ? 1.536 9.898 -11.312 1 88.06 289 GLU B N 1
ATOM 4952 C CA . GLU B 1 289 ? 1.431 10.633 -12.57 1 88.06 289 GLU B CA 1
ATOM 4953 C C . GLU B 1 289 ? 1.625 12.133 -12.352 1 88.06 289 GLU B C 1
ATOM 4955 O O . GLU B 1 289 ? 1.498 12.922 -13.289 1 88.06 289 GLU B O 1
ATOM 4960 N N . THR B 1 290 ? 1.889 12.562 -11.141 1 92.31 290 THR B N 1
ATOM 4961 C CA . THR B 1 290 ? 2.105 13.969 -10.812 1 92.31 290 THR B CA 1
ATOM 4962 C C . THR B 1 290 ? 3.449 14.156 -10.117 1 92.31 290 THR B C 1
ATOM 4964 O O . THR B 1 290 ? 4.496 14.188 -10.773 1 92.31 290 THR B O 1
ATOM 4967 N N . VAL B 1 291 ? 3.441 14.023 -8.82 1 95.12 291 VAL B N 1
ATOM 4968 C CA . VAL B 1 291 ? 4.594 14.352 -7.988 1 95.12 291 VAL B CA 1
ATOM 4969 C C . VAL B 1 291 ? 5.773 13.453 -8.367 1 95.12 291 VAL B C 1
ATOM 4971 O O . VAL B 1 291 ? 6.934 13.859 -8.234 1 95.12 291 VAL B O 1
ATOM 4974 N N . TYR B 1 292 ? 5.484 12.273 -8.875 1 94.56 292 TYR B N 1
ATOM 4975 C CA . TYR B 1 292 ? 6.543 11.328 -9.211 1 94.56 292 TYR B CA 1
ATOM 4976 C C . TYR B 1 292 ? 6.66 11.148 -10.719 1 94.56 292 TYR B C 1
ATOM 4978 O O . TYR B 1 292 ? 7.176 10.133 -11.195 1 94.56 292 TYR B O 1
ATOM 4986 N N . ASN B 1 293 ? 6.141 12.031 -11.438 1 93.62 293 ASN B N 1
ATOM 4987 C CA . ASN B 1 293 ? 6.258 12.094 -12.891 1 93.62 293 ASN B CA 1
ATOM 4988 C C . ASN B 1 293 ? 7.086 13.297 -13.336 1 93.62 293 ASN B C 1
ATOM 4990 O O . ASN B 1 293 ? 6.633 14.438 -13.25 1 93.62 293 ASN B O 1
ATOM 4994 N N . ASP B 1 294 ? 8.211 13.039 -13.914 1 91.88 294 ASP B N 1
ATOM 4995 C CA . ASP B 1 294 ? 9.148 14.094 -14.305 1 91.88 294 ASP B CA 1
ATOM 4996 C C . ASP B 1 294 ? 8.5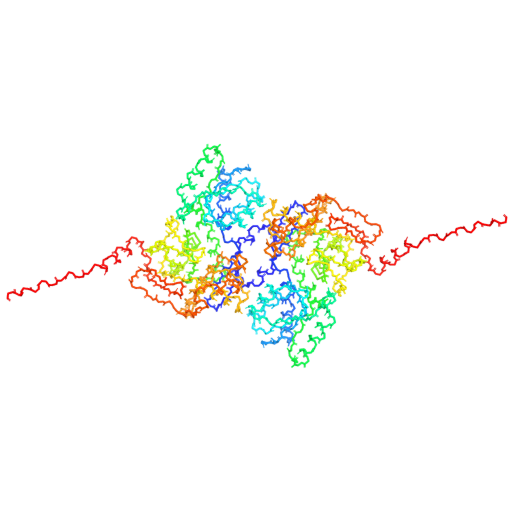39 15 -15.367 1 91.88 294 ASP B C 1
ATOM 4998 O O . ASP B 1 294 ? 8.805 16.203 -15.391 1 91.88 294 ASP B O 1
ATOM 5002 N N . ASP B 1 295 ? 7.82 14.375 -16.25 1 92.75 295 ASP B N 1
ATOM 5003 C CA . ASP B 1 295 ? 7.184 15.172 -17.297 1 92.75 295 ASP B CA 1
ATOM 5004 C C . ASP B 1 295 ? 6.176 16.156 -16.703 1 92.75 295 ASP B C 1
ATOM 5006 O O . ASP B 1 295 ? 6.094 17.297 -17.125 1 92.75 295 ASP B O 1
ATOM 5010 N N . TRP B 1 296 ? 5.43 15.688 -15.742 1 94.44 296 TRP B N 1
ATOM 5011 C CA . TRP B 1 296 ? 4.473 16.547 -15.062 1 94.44 296 TRP B CA 1
ATOM 5012 C C . TRP B 1 296 ? 5.188 17.656 -14.289 1 94.44 296 TRP B C 1
ATOM 5014 O O . TRP B 1 296 ? 4.801 18.828 -14.352 1 94.44 296 TRP B O 1
ATOM 5024 N N . LEU B 1 297 ? 6.203 17.344 -13.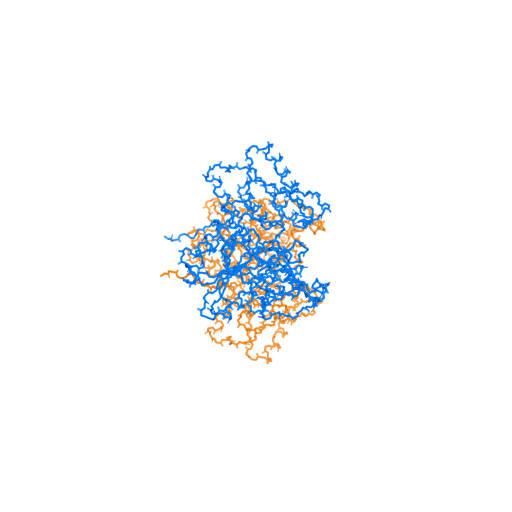594 1 95.19 297 LEU B N 1
ATOM 5025 C CA . LEU B 1 297 ? 6.965 18.297 -12.797 1 95.19 297 LEU B CA 1
ATOM 5026 C C . LEU B 1 297 ? 7.566 19.391 -13.68 1 95.19 297 LEU B C 1
ATOM 5028 O O . LEU B 1 297 ? 7.609 20.562 -13.289 1 95.19 297 LEU B O 1
ATOM 5032 N N . ALA B 1 298 ? 7.969 19 -14.836 1 94.81 298 ALA B N 1
ATOM 5033 C CA . ALA B 1 298 ? 8.609 19.938 -15.766 1 94.81 298 ALA B CA 1
ATOM 5034 C C . ALA B 1 298 ? 7.633 21 -16.234 1 94.81 298 ALA B C 1
ATOM 5036 O O . ALA B 1 298 ? 8.047 22.078 -16.688 1 94.81 298 ALA B O 1
ATOM 5037 N N . THR B 1 299 ? 6.375 20.719 -16.156 1 96.38 299 THR B N 1
ATOM 5038 C CA . THR B 1 299 ? 5.367 21.688 -16.594 1 96.38 299 THR B CA 1
ATOM 5039 C C . THR B 1 299 ? 5.129 22.75 -15.523 1 96.38 299 THR B C 1
ATOM 5041 O O . THR B 1 299 ? 4.512 23.781 -15.797 1 96.38 299 THR B O 1
ATOM 5044 N N . LEU B 1 300 ? 5.559 22.547 -14.344 1 95.31 300 LEU B N 1
ATOM 5045 C CA . LEU B 1 300 ? 5.312 23.469 -13.234 1 95.31 300 LEU B CA 1
ATOM 5046 C C . LEU B 1 300 ? 6.262 24.656 -13.297 1 95.31 300 LEU B C 1
ATOM 5048 O O . LEU B 1 300 ? 7.48 24.484 -13.336 1 95.31 300 LEU B O 1
ATOM 5052 N N . PRO B 1 301 ? 5.684 25.797 -13.281 1 93.88 301 PRO B N 1
ATOM 5053 C CA . PRO B 1 301 ? 6.551 26.969 -13.344 1 93.88 301 PRO B CA 1
ATOM 5054 C C . PRO B 1 301 ? 7.496 27.078 -12.156 1 93.88 301 PRO B C 1
ATOM 5056 O O . PRO B 1 301 ? 7.051 27.109 -11.008 1 93.88 301 PRO B O 1
ATOM 5059 N N . GLY B 1 302 ? 8.797 27.188 -12.492 1 92.62 302 GLY B N 1
ATOM 5060 C CA . GLY B 1 302 ? 9.773 27.406 -11.445 1 92.62 302 GLY B CA 1
ATOM 5061 C C . GLY B 1 302 ? 10.273 26.125 -10.805 1 92.62 302 GLY B C 1
ATOM 5062 O O . GLY B 1 302 ? 11.047 26.172 -9.844 1 92.62 302 GLY B O 1
ATOM 5063 N N . TRP B 1 303 ? 9.914 25 -11.234 1 94.44 303 TRP B N 1
ATOM 5064 C CA . TRP B 1 303 ? 10.367 23.719 -10.711 1 94.44 303 TRP B CA 1
ATOM 5065 C C . TRP B 1 303 ? 11.719 23.328 -11.305 1 94.44 303 TRP B C 1
ATOM 5067 O O . TRP B 1 303 ? 11.961 23.531 -12.5 1 94.44 303 TRP B O 1
ATOM 5077 N N . PRO B 1 304 ? 12.523 22.688 -10.664 1 89.25 304 PRO B N 1
ATOM 5078 C CA . PRO B 1 304 ? 12.422 22.578 -9.203 1 89.25 304 PRO B CA 1
ATOM 5079 C C . PRO B 1 304 ? 12.875 23.859 -8.492 1 89.25 304 PRO B C 1
ATOM 5081 O O . PRO B 1 304 ? 13.438 24.75 -9.117 1 89.25 304 PRO B O 1
ATOM 5084 N N . CYS B 1 305 ? 12.531 23.984 -7.246 1 91.75 305 CYS B N 1
ATOM 5085 C CA . CYS B 1 305 ? 13.047 25.062 -6.402 1 91.75 305 CYS B CA 1
ATOM 5086 C C . CYS B 1 305 ? 14.133 24.547 -5.465 1 91.75 305 CYS B C 1
ATOM 5088 O O . CYS B 1 305 ? 14.383 23.344 -5.41 1 91.75 305 CYS B O 1
ATOM 5090 N N . LYS B 1 306 ? 14.82 25.5 -4.887 1 91.06 306 LYS B N 1
ATOM 5091 C CA . LYS B 1 306 ? 15.742 25.109 -3.828 1 91.06 306 LYS B CA 1
ATOM 5092 C C . LYS B 1 306 ? 14.977 24.625 -2.592 1 91.06 306 LYS B C 1
ATOM 5094 O O . LYS B 1 306 ? 14.023 25.266 -2.156 1 91.06 306 LYS B O 1
ATOM 5099 N N . GLU B 1 307 ? 15.297 23.469 -2.148 1 88.44 307 GLU B N 1
ATOM 5100 C CA . GLU B 1 307 ? 14.664 22.969 -0.935 1 88.44 307 GLU B CA 1
ATOM 5101 C C . GLU B 1 307 ? 15.016 23.828 0.27 1 88.44 307 GLU B C 1
ATOM 5103 O O . GLU B 1 307 ? 16.188 24.016 0.592 1 88.44 307 GLU B O 1
ATOM 5108 N N . PRO B 1 308 ? 13.992 24.328 0.882 1 93.38 308 PRO B N 1
ATOM 5109 C CA . PRO B 1 308 ? 14.305 25.125 2.07 1 93.38 308 PRO B CA 1
ATOM 5110 C C . PRO B 1 308 ? 14.812 24.281 3.232 1 93.38 308 PRO B C 1
ATOM 5112 O O . PRO B 1 308 ? 14.328 23.172 3.453 1 93.38 308 PRO B O 1
ATOM 5115 N N . SER B 1 309 ? 15.828 24.766 3.961 1 91.94 309 SER B N 1
ATOM 5116 C CA . SER B 1 309 ? 16.406 24.047 5.098 1 91.94 309 SER B CA 1
ATOM 5117 C C . SER B 1 309 ? 15.672 24.391 6.391 1 91.94 309 SER B C 1
ATOM 5119 O O . SER B 1 309 ? 15.711 23.625 7.355 1 91.94 309 SER B O 1
ATOM 5121 N N . GLU B 1 310 ? 15.078 25.594 6.426 1 97.31 310 GLU B N 1
ATOM 5122 C CA . GLU B 1 310 ? 14.328 26.031 7.598 1 97.31 310 GLU B CA 1
ATOM 5123 C C . GLU B 1 310 ? 13.164 26.938 7.195 1 97.31 310 GLU B C 1
ATOM 5125 O O . GLU B 1 310 ? 13.172 27.531 6.113 1 97.31 310 GLU B O 1
ATOM 5130 N N . PRO B 1 311 ? 12.148 27.031 8.039 1 98.38 311 PRO B N 1
ATOM 5131 C CA . PRO B 1 311 ? 11.016 27.906 7.742 1 98.38 311 PRO B CA 1
ATOM 5132 C C . PRO B 1 311 ? 11.305 29.375 8.055 1 98.38 311 PRO B C 1
ATOM 5134 O O . PRO B 1 311 ? 12.094 29.672 8.953 1 98.38 311 PRO B O 1
ATOM 5137 N N . ARG B 1 312 ? 10.68 30.266 7.293 1 98.06 312 ARG B N 1
ATOM 5138 C CA . ARG B 1 312 ? 10.664 31.672 7.68 1 98.06 312 ARG B CA 1
ATOM 5139 C C . ARG B 1 312 ? 9.609 31.938 8.75 1 98.06 312 ARG B C 1
ATOM 5141 O O . ARG B 1 312 ? 8.438 31.594 8.57 1 98.06 312 ARG B O 1
ATOM 5148 N N . THR B 1 313 ? 9.953 32.562 9.82 1 98.12 313 THR B N 1
ATOM 5149 C CA . THR B 1 313 ? 9.016 32.844 10.906 1 98.12 313 THR B CA 1
ATOM 5150 C C . THR B 1 313 ? 8.219 34.094 10.609 1 98.12 313 THR B C 1
ATOM 5152 O O . THR B 1 313 ? 8.789 35.156 10.359 1 98.12 313 THR B O 1
ATOM 5155 N N . LEU B 1 314 ? 6.945 33.969 10.68 1 97.38 314 LEU B N 1
ATOM 5156 C CA . LEU B 1 314 ? 6.055 35.094 10.406 1 97.38 314 LEU B CA 1
ATOM 5157 C C . LEU B 1 314 ? 5.688 35.812 11.703 1 97.38 314 LEU B C 1
ATOM 5159 O O . LEU B 1 314 ? 5.488 35.156 12.734 1 97.38 314 LEU B O 1
ATOM 5163 N N . THR B 1 315 ? 5.574 37.125 11.609 1 94.69 315 THR B N 1
ATOM 5164 C CA . THR B 1 315 ? 5.004 37.938 12.688 1 94.69 315 THR B CA 1
ATOM 5165 C C . THR B 1 315 ? 3.537 38.25 12.406 1 94.69 315 THR B C 1
ATOM 5167 O O . THR B 1 315 ? 2.764 38.5 13.328 1 94.69 315 THR B O 1
ATOM 5170 N N . THR B 1 316 ? 3.223 38.25 11.148 1 95.44 316 THR B N 1
ATOM 5171 C CA . THR B 1 316 ? 1.85 38.406 10.68 1 95.44 316 THR B CA 1
ATOM 5172 C C . THR B 1 316 ? 1.456 37.281 9.75 1 95.44 316 THR B C 1
ATOM 5174 O O . THR B 1 316 ? 2.193 36.938 8.82 1 95.44 316 THR B O 1
ATOM 5177 N N . ILE B 1 317 ? 0.292 36.781 9.969 1 96.81 317 ILE B N 1
ATOM 5178 C CA . ILE B 1 317 ? -0.171 35.656 9.195 1 96.81 317 ILE B CA 1
ATOM 5179 C C . ILE B 1 317 ? -0.485 36.062 7.766 1 96.81 317 ILE B C 1
ATOM 5181 O O . ILE B 1 317 ? -1.312 36.969 7.543 1 96.81 317 ILE B O 1
ATOM 5185 N N . ALA B 1 318 ? 0.143 35.469 6.812 1 96.12 318 ALA B N 1
ATOM 5186 C CA . ALA B 1 318 ? -0.06 35.75 5.395 1 96.12 318 ALA B CA 1
ATOM 5187 C C . ALA B 1 318 ? 0.39 34.562 4.535 1 96.12 318 ALA B C 1
ATOM 5189 O O . ALA B 1 318 ? 1.349 33.875 4.879 1 96.12 318 ALA B O 1
ATOM 5190 N N . PRO B 1 319 ? -0.322 34.375 3.451 1 96.56 319 PRO B N 1
ATOM 5191 C CA . PRO B 1 319 ? 0.142 33.312 2.535 1 96.56 319 PRO B CA 1
ATOM 5192 C C . PRO B 1 319 ? 1.448 33.688 1.835 1 96.56 319 PRO B C 1
ATOM 5194 O O . PRO B 1 319 ? 1.875 34.844 1.881 1 96.56 319 PRO B O 1
ATOM 5197 N N . ALA B 1 320 ? 2.168 32.719 1.338 1 96.81 320 ALA B N 1
ATOM 5198 C CA . ALA B 1 320 ? 3.395 32.875 0.564 1 96.81 320 ALA B CA 1
ATOM 5199 C C . ALA B 1 320 ? 3.361 32.031 -0.708 1 96.81 320 ALA B C 1
ATOM 5201 O O . ALA B 1 320 ? 2.354 31.406 -1.009 1 96.81 320 ALA B O 1
ATOM 5202 N N . ALA B 1 321 ? 4.398 32.156 -1.525 1 94.88 321 ALA B N 1
ATOM 5203 C CA . ALA B 1 321 ? 4.5 31.422 -2.783 1 94.88 321 ALA B CA 1
ATOM 5204 C C . ALA B 1 321 ? 4.633 29.922 -2.535 1 94.88 321 ALA B C 1
ATOM 5206 O O . ALA B 1 321 ? 5.031 29.5 -1.449 1 94.88 321 ALA B O 1
ATOM 5207 N N . GLU B 1 322 ? 4.359 29.141 -3.543 1 95.44 322 GLU B N 1
ATOM 5208 C CA . GLU B 1 322 ? 4.371 27.672 -3.467 1 95.44 322 GLU B CA 1
ATOM 5209 C C . GLU B 1 322 ? 5.789 27.156 -3.244 1 95.44 322 GLU B C 1
ATOM 5211 O O . GLU B 1 322 ? 5.973 25.984 -2.906 1 95.44 322 GLU B O 1
ATOM 5216 N N . THR B 1 323 ? 6.777 28.031 -3.348 1 96.5 323 THR B N 1
ATOM 5217 C CA . THR B 1 323 ? 8.164 27.641 -3.131 1 96.5 323 THR B CA 1
ATOM 5218 C C . THR B 1 323 ? 8.578 27.875 -1.681 1 96.5 323 THR B C 1
ATOM 5220 O O . THR B 1 323 ? 9.688 27.531 -1.28 1 96.5 323 THR B O 1
ATOM 5223 N N . GLN B 1 324 ? 7.676 28.406 -0.898 1 96.81 324 GLN B N 1
ATOM 5224 C CA . GLN B 1 324 ? 8.07 28.891 0.417 1 96.81 324 GLN B CA 1
ATOM 5225 C C . GLN B 1 324 ? 7.574 27.969 1.525 1 96.81 324 GLN B C 1
ATOM 5227 O O . GLN B 1 324 ? 6.602 27.234 1.336 1 96.81 324 GLN B O 1
ATOM 5232 N N . TRP B 1 325 ? 8.266 27.969 2.605 1 98.56 325 TRP B N 1
ATOM 5233 C CA . TRP B 1 325 ? 7.953 27.344 3.879 1 98.56 325 TRP B CA 1
ATOM 5234 C C . TRP B 1 325 ? 8.008 28.344 5.02 1 98.56 325 TRP B C 1
ATOM 5236 O O . TRP B 1 325 ? 9.062 28.906 5.316 1 98.56 325 TRP B O 1
ATOM 5246 N N . THR B 1 326 ? 6.836 28.609 5.617 1 98.75 326 THR B N 1
ATOM 5247 C CA . THR B 1 326 ? 6.754 29.609 6.68 1 98.75 326 THR B CA 1
ATOM 5248 C C . THR B 1 326 ? 6.219 28.984 7.965 1 98.75 326 THR B C 1
ATOM 5250 O O . THR B 1 326 ? 5.656 27.891 7.941 1 98.75 326 THR B O 1
ATOM 5253 N N . ARG B 1 327 ? 6.473 29.656 9.094 1 98.69 327 ARG B N 1
ATOM 5254 C CA . ARG B 1 327 ? 5.969 29.188 10.375 1 98.69 327 ARG B CA 1
ATOM 5255 C C . ARG B 1 327 ? 5.453 30.344 11.219 1 98.69 327 ARG B C 1
ATOM 5257 O O . ARG B 1 327 ? 5.781 31.5 10.961 1 98.69 327 ARG B O 1
ATOM 5264 N N . PHE B 1 328 ? 4.633 30.062 12.148 1 98.44 328 PHE B N 1
ATOM 5265 C CA . PHE B 1 328 ? 4.086 31.016 13.109 1 98.44 328 PHE B CA 1
ATOM 5266 C C . PHE B 1 328 ? 3.924 30.359 14.477 1 98.44 328 PHE B C 1
ATOM 5268 O O . PHE B 1 328 ? 3.422 29.25 14.586 1 98.44 328 PHE B O 1
ATOM 5275 N N . LEU B 1 329 ? 4.406 31.031 15.523 1 98.06 329 LEU B N 1
ATOM 5276 C CA . LEU B 1 329 ? 4.27 30.531 16.891 1 98.06 329 LEU B CA 1
ATOM 5277 C C . LEU B 1 329 ? 2.842 30.719 17.391 1 98.06 329 LEU B C 1
ATOM 5279 O O . LEU B 1 329 ? 2.488 31.797 17.891 1 98.06 329 LEU B O 1
ATOM 5283 N N . TRP B 1 330 ? 2.076 29.703 17.344 1 98.12 330 TRP B N 1
ATOM 5284 C CA . TRP B 1 330 ? 0.653 29.766 17.656 1 98.12 330 TRP B CA 1
ATOM 5285 C C . TRP B 1 330 ? 0.431 29.797 19.156 1 98.12 330 TRP B C 1
ATOM 5287 O O . TRP B 1 330 ? -0.483 30.469 19.641 1 98.12 330 TRP B O 1
ATOM 5297 N N . MET B 1 331 ? 1.186 29.016 19.922 1 97.31 331 MET B N 1
ATOM 5298 C CA . MET B 1 331 ? 1.28 29.031 21.375 1 97.31 331 MET B CA 1
ATOM 5299 C C . MET B 1 331 ? -0.047 28.625 22.016 1 97.31 331 MET B C 1
ATOM 5301 O O . MET B 1 331 ? -0.479 29.234 23 1 97.31 331 MET B O 1
ATOM 5305 N N . ARG B 1 332 ? -0.78 27.766 21.391 1 97.5 332 ARG B N 1
ATOM 5306 C CA . ARG B 1 332 ? -1.983 27.125 21.922 1 97.5 332 ARG B CA 1
ATOM 5307 C C . ARG B 1 332 ? -3.092 28.156 22.125 1 97.5 332 ARG B C 1
ATOM 5309 O O . ARG B 1 332 ? -3.873 28.047 23.078 1 97.5 332 ARG B O 1
ATOM 5316 N N . ARG B 1 333 ? -3.049 29.141 21.312 1 97.44 333 ARG B N 1
ATOM 5317 C CA . ARG B 1 333 ? -4.082 30.172 21.391 1 97.44 333 ARG B CA 1
ATOM 5318 C C . ARG B 1 333 ? -5.27 29.812 20.5 1 97.44 333 ARG B C 1
ATOM 5320 O O . ARG B 1 333 ? -5.137 29.031 19.562 1 97.44 333 ARG B O 1
ATOM 5327 N N . SER B 1 334 ? -6.406 30.391 20.844 1 97.12 334 SER B N 1
ATOM 5328 C CA . SER B 1 334 ? -7.57 30.219 19.969 1 97.12 334 SER B CA 1
ATOM 5329 C C . SER B 1 334 ? -7.41 31 18.672 1 97.12 334 SER B C 1
ATOM 5331 O O . SER B 1 334 ? -6.633 31.953 18.609 1 97.12 334 SER B O 1
ATOM 5333 N N . LEU B 1 335 ? -8.133 30.547 17.703 1 96.5 335 LEU B N 1
ATOM 5334 C CA . LEU B 1 335 ? -8.102 31.234 16.422 1 96.5 335 LEU B CA 1
ATOM 5335 C C . LEU B 1 335 ? -8.523 32.688 16.594 1 96.5 335 LEU B C 1
ATOM 5337 O O . LEU B 1 335 ? -7.867 33.594 16.062 1 96.5 335 LEU B O 1
ATOM 5341 N N . ASP B 1 336 ? -9.555 32.938 17.344 1 95.19 336 ASP B N 1
ATOM 5342 C CA . ASP B 1 336 ? -10.078 34.281 17.578 1 95.19 336 ASP B CA 1
ATOM 5343 C C . ASP B 1 336 ? -9.031 35.188 18.25 1 95.19 336 ASP B C 1
ATOM 5345 O O . ASP B 1 336 ? -8.875 36.344 17.891 1 95.19 336 ASP B O 1
ATOM 5349 N N . ASP B 1 337 ? -8.383 34.625 19.219 1 95.62 337 ASP B N 1
ATOM 5350 C CA . ASP B 1 337 ? -7.379 35.375 19.953 1 95.62 337 ASP B CA 1
ATOM 5351 C C . ASP B 1 337 ? -6.223 35.781 19.031 1 95.62 337 ASP B C 1
ATOM 5353 O O . ASP B 1 337 ? -5.742 36.938 19.109 1 95.62 337 ASP B O 1
ATOM 5357 N N . VAL B 1 338 ? -5.801 34.906 18.203 1 95.06 338 VAL B N 1
ATOM 5358 C CA . VAL B 1 338 ? -4.684 35.188 17.312 1 95.06 338 VAL B CA 1
ATOM 5359 C C . VAL B 1 338 ? -5.109 36.219 16.266 1 95.06 338 VAL B C 1
ATOM 5361 O O . VAL B 1 338 ? -4.371 37.188 15.984 1 95.06 338 VAL B O 1
ATOM 5364 N N . LEU B 1 339 ? -6.281 36.062 15.711 1 93.12 339 LEU B N 1
ATOM 5365 C CA . LEU B 1 339 ? -6.75 36.969 14.664 1 93.12 339 LEU B CA 1
ATOM 5366 C C . LEU B 1 339 ? -6.941 38.375 15.219 1 93.12 339 LEU B C 1
ATOM 5368 O O . LEU B 1 339 ? -6.691 39.375 14.516 1 93.12 339 LEU B O 1
ATOM 5372 N N . LYS B 1 340 ? -7.387 38.5 16.453 1 91.12 340 LYS B N 1
ATOM 5373 C CA . LYS B 1 340 ? -7.547 39.812 17.094 1 91.12 340 LYS B CA 1
ATOM 5374 C C . LYS B 1 340 ? -6.203 40.5 17.266 1 91.12 340 LYS B C 1
ATOM 5376 O O . LYS B 1 340 ? -6.105 41.719 17.109 1 91.12 340 LYS B O 1
ATOM 5381 N N . THR B 1 341 ? -5.242 39.75 17.641 1 86.38 341 THR B N 1
ATOM 5382 C CA . THR B 1 341 ? -3.916 40.312 17.859 1 86.38 341 THR B CA 1
ATOM 5383 C C . THR B 1 341 ? -3.283 40.75 16.531 1 86.38 341 THR B C 1
ATOM 5385 O O . THR B 1 341 ? -2.533 41.719 16.469 1 86.38 341 THR B O 1
ATOM 5388 N N . GLN B 1 342 ? -3.561 40.031 15.508 1 83.69 342 GLN B N 1
ATOM 5389 C CA . GLN B 1 342 ? -3.051 40.344 14.18 1 83.69 342 GLN B CA 1
ATOM 5390 C C . GLN B 1 342 ? -3.646 41.625 13.656 1 83.69 342 GLN B C 1
ATOM 5392 O O . GLN B 1 342 ? -2.951 42.438 13.023 1 83.69 342 GLN B O 1
ATOM 5397 N N . ALA B 1 343 ? -4.934 41.844 13.789 1 74.06 343 ALA B N 1
ATOM 5398 C CA . ALA B 1 343 ? -5.621 43.062 13.367 1 74.06 343 ALA B CA 1
ATOM 5399 C C . ALA B 1 343 ? -5.102 44.281 14.133 1 74.06 343 ALA B C 1
ATOM 5401 O O . ALA B 1 343 ? -4.957 45.375 13.562 1 74.06 343 ALA B O 1
ATOM 5402 N N . ALA B 1 344 ? -4.73 44.062 15.391 1 69.12 344 ALA B N 1
ATOM 5403 C CA . ALA B 1 344 ? -4.254 45.156 16.234 1 69.12 344 ALA B CA 1
ATOM 5404 C C . ALA B 1 344 ? -2.854 45.594 15.82 1 69.12 344 ALA B C 1
ATOM 5406 O O . ALA B 1 344 ? -2.508 46.781 15.938 1 69.12 344 ALA B O 1
ATOM 5407 N N . THR B 1 345 ? -2.219 44.594 15.336 1 60.5 345 THR B N 1
ATOM 5408 C CA . THR B 1 345 ? -0.851 44.938 14.945 1 60.5 345 THR B CA 1
ATOM 5409 C C . THR B 1 345 ? -0.826 45.656 13.602 1 60.5 345 THR B C 1
ATOM 5411 O O . THR B 1 345 ? 0.108 46.406 13.312 1 60.5 345 THR B O 1
ATOM 5414 N N . VAL B 1 346 ? -1.853 45.5 12.773 1 55.31 346 VAL B N 1
ATOM 5415 C CA . VAL B 1 346 ? -1.903 46.156 11.469 1 55.31 346 VAL B CA 1
ATOM 5416 C C . VAL B 1 346 ? -2.439 47.562 11.617 1 55.31 346 VAL B C 1
ATOM 5418 O O . VAL B 1 346 ? -2.41 48.344 10.664 1 55.31 346 VAL B O 1
ATOM 5421 N N . VAL B 1 347 ? -3.068 48.031 12.703 1 45 347 VAL B N 1
ATOM 5422 C CA . VAL B 1 347 ? -3.592 49.406 12.844 1 45 347 VAL B CA 1
ATOM 5423 C C . VAL B 1 347 ? -2.438 50.375 13.016 1 45 347 VAL B C 1
ATOM 5425 O O . VAL B 1 347 ? -1.656 50.281 13.961 1 45 347 VAL B O 1
ATOM 5428 N N . PRO B 1 348 ? -2.094 51.219 12 1 44.91 348 PRO B N 1
ATOM 5429 C CA . PRO B 1 348 ? -1.087 52.281 12.062 1 44.91 348 PRO B CA 1
ATOM 5430 C C . PRO B 1 348 ? -1.282 53.188 13.266 1 44.91 348 PRO B C 1
ATOM 5432 O O . PRO B 1 348 ? -2.412 53.406 13.719 1 44.91 348 PRO B O 1
ATOM 5435 N N . SER B 1 349 ? -0.263 53.312 14.133 1 40.91 349 SER B N 1
ATOM 5436 C CA . SER B 1 349 ? -0.21 54.344 15.141 1 40.91 349 SER B CA 1
ATOM 5437 C C . SER B 1 349 ? -0.677 55.688 14.57 1 40.91 349 SER B C 1
ATOM 5439 O O . SER B 1 349 ? -0.198 56.125 13.516 1 40.91 349 SER B O 1
ATOM 5441 N N . ALA B 1 350 ? -1.8 56.281 14.844 1 39.59 350 ALA B N 1
ATOM 5442 C CA . ALA B 1 350 ? -2.355 57.594 14.516 1 39.59 350 ALA B CA 1
ATOM 5443 C C . ALA B 1 350 ? -1.267 58.656 14.508 1 39.59 350 ALA B C 1
ATOM 5445 O O . ALA B 1 350 ? -0.339 58.625 15.32 1 39.59 350 ALA B O 1
ATOM 5446 N N . ILE B 1 351 ? -1.118 59.656 13.57 1 39.25 351 ILE B N 1
ATOM 5447 C CA . ILE B 1 351 ? -0.463 60.906 13.203 1 39.25 351 ILE B CA 1
ATOM 5448 C C . ILE B 1 351 ? -0.482 61.875 14.383 1 39.25 351 ILE B C 1
ATOM 5450 O O . ILE B 1 351 ? -1.549 62.188 14.914 1 39.25 351 ILE B O 1
ATOM 5454 N N . GLY B 1 352 ? 0.568 62 15.219 1 36.62 352 GLY B N 1
ATOM 5455 C CA . GLY B 1 352 ? 0.837 63.125 16.094 1 36.62 352 GLY B CA 1
ATOM 5456 C C . GLY B 1 352 ? 0.477 64.438 15.484 1 36.62 352 GLY B C 1
ATOM 5457 O O . GLY B 1 352 ? 0.913 64.75 14.375 1 36.62 352 GLY B O 1
ATOM 5458 N N . ALA B 1 353 ? -0.706 65.188 15.648 1 39.5 353 ALA B N 1
ATOM 5459 C CA . ALA B 1 353 ? -1.173 66.5 15.406 1 39.5 353 ALA B CA 1
ATOM 5460 C C . ALA B 1 353 ? -0.138 67.562 15.852 1 39.5 353 ALA B C 1
ATOM 5462 O O . ALA B 1 353 ? 0.131 67.688 17.047 1 39.5 353 ALA B O 1
ATOM 5463 N N . ALA B 1 354 ? 1.003 67.875 15.141 1 37.12 354 ALA B N 1
ATOM 5464 C CA . ALA B 1 354 ? 1.77 69.125 15.242 1 37.12 354 ALA B CA 1
ATOM 5465 C C . ALA B 1 354 ? 0.845 70.312 15.344 1 37.12 354 ALA B C 1
ATOM 5467 O O . ALA B 1 354 ? -0.02 70.5 14.484 1 37.12 354 ALA B O 1
ATOM 5468 N N . GLU B 1 355 ? 0.632 70.875 16.609 1 29.66 355 GLU B N 1
ATOM 5469 C CA . GLU B 1 355 ? 0.217 72.188 17.047 1 29.66 355 GLU B CA 1
ATOM 5470 C C . GLU B 1 355 ? 0.976 73.312 16.297 1 29.66 355 GLU B C 1
ATOM 5472 O O . GLU B 1 355 ? 2.186 73.438 16.484 1 29.66 355 GLU B O 1
ATOM 5477 N N . ASN B 1 356 ? 0.99 73.375 14.977 1 26 356 ASN B N 1
ATOM 5478 C CA . ASN B 1 356 ? 1.321 74.625 14.336 1 26 356 ASN B CA 1
ATOM 5479 C C . ASN B 1 356 ? 0.463 75.75 14.875 1 26 356 ASN B C 1
ATOM 5481 O O . ASN B 1 356 ? -0.735 75.812 14.594 1 26 356 ASN B O 1
ATOM 5485 N N . LEU B 1 357 ? 0.315 76 16.266 1 21.52 357 LEU B N 1
ATOM 5486 C CA . LEU B 1 357 ? 0.477 77.375 16.688 1 21.52 357 LEU B CA 1
ATOM 5487 C C . LEU B 1 357 ? 1.952 77.75 16.75 1 21.52 357 LEU B C 1
ATOM 5489 O O . LEU B 1 357 ? 2.793 76.938 17.141 1 21.52 357 LEU B O 1
#

Organism: Mesorhizobium plurifarium (NCBI:txid69974)

Solvent-accessible surface area (backbone atoms only — not comparable to full-atom values): 36193 Å² total; per-residue (Å²): 126,84,64,43,80,69,45,36,64,64,51,49,40,48,49,36,34,31,66,82,45,100,36,28,40,34,38,42,18,71,39,44,41,30,38,25,41,51,43,39,51,52,51,31,38,74,72,60,61,41,51,91,58,26,39,36,38,42,74,42,61,48,64,51,46,52,32,44,40,31,50,24,22,46,67,52,36,42,39,39,34,30,30,17,51,73,47,49,52,72,68,59,52,50,51,45,41,63,34,59,31,42,76,45,64,37,82,27,93,83,62,76,45,39,59,70,58,34,51,49,52,50,49,54,54,39,70,77,30,83,62,42,34,70,71,47,74,48,70,32,67,38,30,22,59,36,21,45,56,57,29,50,52,48,42,38,49,55,71,56,61,39,31,42,25,19,46,35,42,52,14,22,63,40,41,19,22,48,55,50,40,33,75,78,28,75,79,47,41,27,36,37,29,36,32,40,25,16,37,77,82,70,23,59,71,54,87,55,87,50,60,91,34,31,32,84,62,80,39,74,41,50,54,48,53,66,28,33,30,41,31,32,40,14,38,51,44,10,41,52,32,17,50,45,38,23,31,54,53,35,41,70,38,15,44,52,16,7,38,19,49,50,54,36,49,43,48,30,66,76,36,69,90,39,32,30,37,29,46,21,59,32,35,24,76,87,29,47,78,38,84,67,19,69,74,50,44,65,69,40,87,72,57,78,66,77,72,72,85,66,64,47,76,47,94,61,88,64,62,67,58,50,70,38,41,34,28,36,83,50,66,36,38,46,66,68,60,52,52,54,53,51,55,58,67,67,53,72,81,78,80,81,80,78,73,84,118,126,84,63,44,81,68,44,36,63,62,48,48,40,46,50,36,34,31,67,81,46,100,37,29,38,32,38,42,18,71,40,44,40,29,37,26,41,51,42,38,51,51,50,31,39,74,72,60,61,40,50,90,58,27,39,37,39,43,75,42,62,49,63,50,44,52,31,42,40,30,50,25,20,45,66,52,35,42,40,38,34,30,29,17,51,72,49,50,54,72,67,59,50,48,50,44,40,65,32,60,31,43,75,46,63,38,84,28,93,84,63,76,45,39,60,71,60,30,50,51,53,50,49,54,54,41,70,76,30,83,63,42,34,69,72,46,75,46,69,33,66,38,30,23,59,36,21,44,55,57,28,49,52,49,42,37,48,56,72,56,60,40,29,42,25,18,46,33,43,49,14,23,65,39,44,18,22,47,56,50,40,32,76,78,29,77,78,47,41,27,36,38,30,35,33,40,25,16,36,76,82,69,24,60,70,54,86,57,86,51,62,89,34,31,33,83,61,79,38,74,42,51,53,49,52,66,28,35,30,41,31,32,39,14,39,51,43,11,40,52,32,18,50,45,37,23,32,54,53,35,40,70,37,16,45,50,17,7,38,18,48,49,52,38,50,43,48,31,66,75,35,70,89,39,31,30,37,30,44,22,58,30,36,24,76,85,28,45,77,39,83,65,19,70,73,49,44,66,69,41,89,72,56,79,66,77,71,73,84,68,63,48,76,47,93,60,88,64,64,66,57,50,69,39,42,36,27,36,82,49,67,36,37,46,65,67,58,52,53,54,53,50,55,58,68,67,54,75,82,78,82,82,80,80,73,85,117

InterPro domains:
  IPR001926 Tryptophan synthase beta chain-like, PALP domain [PF00291] (32-281)
  IPR036052 Tryptophan synthase beta chain-like, PALP domain superfamily [G3DSA:3.40.50.1100] (36-139)
  IPR036052 Tryptophan synthase beta chain-like, PALP domain superfamily [G3DSA:3.40.50.1100] (140-287)
  IPR036052 Tryptophan synthase beta chain-like, PALP domain superfamily [SSF53686] (32-300)
  IPR050214 Cysteine synthase/Cystathionine beta-synthase [PTHR10314] (37-298)

Foldseek 3Di:
DPDDDDDPLVVQCFFDWDDPDPQEIEGAHAQPLLLLLVLLQVVCVVVVLADQQAEEEEEDLDSNLVSNLQVCLVRNYAYEYEWAPLRHDPVRCVVSVVSPYHYHHHYDPVSQTPVVVSVVVRVVVCVVPVSYHYSPCLADPSQQCSQLVVLVVCCVVPVDAQEEFAEAASLRNQVSSLVNNCVVVVNRAYEYEAAFQAPQQNEHHDDAPDDPHGDNDHGPNRQLLSHQKYKHAAQQLLLVQQVCCCVPPVAFWDSSLSRRSLVQVLVCVVVVPGRYYTYGRGGNVVCCVASVNPVNQVVDPPPNDDNDNDADEDPADYGDDSNHMHMYRSRSDDSVVVVVVNVVVPPPDDDPPPPPD/DPDDDDDPLVVQCFFDWDDPDPQEIEGAHAQPLLLLLVLLQVVCVVVVLADQQAEEEEEDLDSNLVSNLQVCLVRNYAYEYEWAPLRHDPVRCVVSVVSPYHYHHHYDPVSQTPVVVSVVVRVVVCVVPVSYHYSPCLADPSQQCSQLVVLVVCCVVPVDAQEEFAEAASLRNQVSSLVNNCVVVVNRAYEYEAAFQAPQQNEHHDDAPDDPHGDNDHGPNRQLLSHQKYKHAAQQLLLVQQVCCCVPPVAFWDSSLSRRSLVQVLVCVVVVPGRYYTYGRHGNVVCCVASVNPVNQVVDPPPNDDNDNDADEDPADYGDDSNHMHMYRSRSDDSVVVVVVRVVVPDPDDDDPPPPD